Protein AF-A0A453EWS4-F1 (afdb_monomer_lite)

InterPro domains:
  IPR006887 Serine/threonine-protein phosphatase 4 regulatory subunit 3-like, central domain [PF04802] (82-564)
  IPR011989 Armadillo-like helical [G3DSA:1.25.10.10] (212-571)
  IPR016024 Armadillo-type fold [SSF48371] (99-528)
  IPR051137 Serine/threonine-protein phosphatase 4 regulatory subunit 3-like [PTHR23318] (13-600)

Secondary structure (DSSP, 8-state):
-EEETT-SHHHHHHHHHHHHHHHHTTTTS----PPPPP------------------------SPPPSSTTTHHHHHHHHHH--HHHHHHHHHHHHH-SSHHHHHHHHHHHHHHTT-HHHHHHHHHHHHHHHHT--HHHHHHHTSTTTHHHHHHHTT--TTSSS---HHHIIIII-EEE-SS----HHHHHHHHHHHHHHHIIIIISTTT--HHHHHHHHHHHHHHHHHHHHHHHS-HHHHHHHHHHHT-TT--HHHHHHHHHHHHHHHHHGGGS-HHHHHHHHHHHHHTTHHHHHHHHTT-S-HHHHHHHHHHHHHHHHH-HHHHHHHHHH--SS-HHHHHHHHHHS--STTHHHHHHHHHHHHH-SSS---HHHHHHHHHHHHHTHHHHHHHHHHTS--TT-----S---------------HHHHHHHHHHHHHHHHH-HHHHHHHHHHTTHHHHHHGGGGSS-HHHHHHHHHHHHHHHTT--HHHHHHHHHTTTTHHHHHHHHHHTT--SHHHHHHHHHHHHHHHTT-HHHHHHHHHHHHHHHGGGTTSHHHHHHHHHHHHHHHHHHHHHS-----------S-SHHHHHHHHHHHHHHHHHHHHHHHHHHHHHHHHHHHH-------

pLDDT: mean 76.46, std 22.41, range [23.0, 95.75]

Organism: Aegilops tauschii subsp. strangulata (NCBI:txid200361)

Foldseek 3Di:
DEDELQRLPVVQVVLVVVVVVVVVVVPPDDDDDDDDDDDDDDDDDDDDDDDDDDPPDPDPVPAQDPLDLVCLVVLLCQLPVDDLVSLVVSLVRCLVDPCNQVSLLVVLVVCVVVVPLVSLQSLLSSLLSNLQSLDPSSCVPCLAPVHVLSSVVSLQNHPVDPDRDPPSCCLPPVYHYDYLDDDPDPVLVRLSSSLVSLSCCCSNRCVPRDDPSSNVSSVVSSLVSLQVNLVVQLVPPVNLLVLLVQLPDPPHDPVSVLSSLVVVLSSLVSLVSHDLVVNLVSLVVVLVSPLVVSLLVQLPDPDLSSVVSSLSSLVSSLVNPVVSLLVQQLPDDDCGPLVSLLVQLQDPSDDVSVVSSLVSLCSLQAQPPDDDPSSVSSVVCCLVPPLVVLLVSQLVLFDDPPPPDDDPDDDDDDDPPPPPRGDPVSLLSSLVSLLSCCVRPVPSNLVSCVPPVSLQSQLSQLRDPPVVSVLSNLVSVLSNVVVVDPSSLVVCLVVVSCVSLLVSCLVCQPDPDSSVVSVLVSLLSCLVVVVPSVLQSCCVPCVVSCVSVCVDPSSVSSVVSNVVVVVVVVVVVVDDDDDDDDDDDDCPPVVVVVVVVCVVVVVVVVVVVVVVVVVVVVVVVVVVPPDDDDD

Sequence (631 aa):
MSYFVFLVSLCRDNICDIQRNLQFSNLGGLEVGPRPASEHLEASRVLHSHDESFRSVNGELRELPPVDLSNLPLILKTILEGGITDQMRVAELITQDRDFFPKLLDIFRMCEDLENLDDLHMIFKLVRGIILLNSPSIFDKIFSDEFILDIIGALEYDPEVAKVQKHRIFLKDHVVFKEAIPIKNISVVSRIHQTYRIGYLKDVILPRILDDATLASLNTIIHTNNAAVISLLKDDACFIQDLFSRMRSPNISMESKRELVLFLHEFCTLSKSLPLVQQLRLFRDLSGEGVFEIVSDVLQSQDRKIVSAGTDIVILFLNQDPNLLRSYIVQQEGNSLLGLLVKGMVTDFGEQMHCQFLEILRILMDSFTMSGAHRDVIIEIFYERHLDYLVDVIASSCPSRSATRTSPNSAVVGGNTEGHRIKPEILLNVCELLCFCVVHHPYRIKCNFLMNNAIEKILTMTRRSEKFLVVAAVRFMRTIISRNDEHLIRHVVKFNLLKPIIDAFVENGDRYNMLQSGVLELLEHIRKENLKPLVIYVTESFSDQLMKFEHFGSIQAFKLKYQQYLESADMKLSASVPDMRKKAEGRGLEKEEEDYFNERYSVFCFVIDCLFCLQYSFAECAINDGAIFCS

Structure (mmCIF, N/CA/C/O backbone):
data_AF-A0A453EWS4-F1
#
_entry.id   AF-A0A453EWS4-F1
#
loop_
_atom_site.group_PDB
_atom_site.id
_atom_site.type_symbol
_atom_site.label_atom_id
_atom_site.label_alt_id
_atom_site.label_comp_id
_atom_site.label_asym_id
_atom_site.label_entity_id
_atom_site.label_seq_id
_atom_site.pdbx_PDB_ins_code
_atom_site.Cartn_x
_atom_site.Cartn_y
_atom_site.Cartn_z
_atom_site.occupancy
_atom_site.B_iso_or_equiv
_atom_site.auth_seq_id
_atom_site.auth_comp_id
_atom_site.auth_asym_id
_atom_s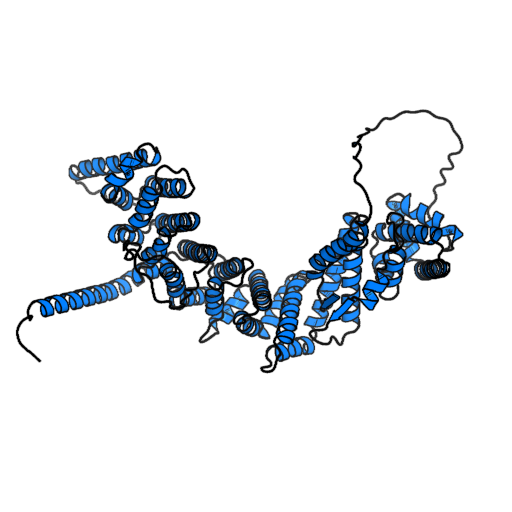ite.auth_atom_id
_atom_site.pdbx_PDB_model_num
ATOM 1 N N . MET A 1 1 ? 7.339 -14.279 -20.961 1.00 41.28 1 MET A N 1
ATOM 2 C CA . MET A 1 1 ? 7.095 -13.221 -19.958 1.00 41.28 1 MET A CA 1
ATOM 3 C C . MET A 1 1 ? 6.139 -12.217 -20.582 1.00 41.28 1 MET A C 1
ATOM 5 O O . MET A 1 1 ? 6.275 -11.961 -21.770 1.00 41.28 1 MET A O 1
ATOM 9 N N . SER A 1 2 ? 5.156 -11.686 -19.858 1.00 31.00 2 SER A N 1
ATOM 10 C CA . SER A 1 2 ? 4.233 -10.693 -20.424 1.00 31.00 2 SER A CA 1
ATOM 11 C C . SER A 1 2 ? 4.250 -9.426 -19.589 1.00 31.00 2 SER A C 1
ATOM 13 O O . SER A 1 2 ? 4.207 -9.517 -18.364 1.00 31.00 2 SER A O 1
ATOM 15 N N . TYR A 1 3 ? 4.284 -8.271 -20.248 1.00 44.81 3 TYR A N 1
ATOM 16 C CA . TYR A 1 3 ? 3.996 -6.983 -19.626 1.00 44.81 3 TYR A CA 1
ATOM 17 C C . TYR A 1 3 ? 2.699 -6.457 -20.236 1.00 44.81 3 TYR A C 1
ATOM 19 O O . TYR A 1 3 ? 2.501 -6.479 -21.451 1.00 44.81 3 TYR A O 1
ATOM 27 N N . PHE A 1 4 ? 1.784 -6.063 -19.362 1.00 45.50 4 PHE A N 1
ATOM 28 C CA . PHE A 1 4 ? 0.626 -5.269 -19.715 1.00 45.50 4 PHE A CA 1
ATOM 29 C C . PHE A 1 4 ? 1.089 -3.846 -19.977 1.00 45.50 4 PHE A C 1
ATOM 31 O O . PHE A 1 4 ? 2.167 -3.459 -19.526 1.00 45.50 4 PHE A O 1
ATOM 38 N N . VAL A 1 5 ? 0.248 -3.100 -20.688 1.00 48.31 5 VAL A N 1
ATOM 39 C CA . VAL A 1 5 ? 0.347 -1.675 -21.047 1.00 48.31 5 VAL A CA 1
ATOM 40 C C . VAL A 1 5 ? 1.117 -0.793 -20.048 1.00 48.31 5 VAL A C 1
ATOM 42 O O . VAL A 1 5 ? 1.742 0.172 -20.473 1.00 48.31 5 VAL A O 1
ATOM 45 N N . PHE A 1 6 ? 1.142 -1.117 -18.755 1.00 49.47 6 PHE A N 1
ATOM 46 C CA . PHE A 1 6 ? 1.814 -0.322 -17.741 1.00 49.47 6 PHE A CA 1
ATOM 47 C C . PHE A 1 6 ? 2.690 -1.078 -16.722 1.00 49.47 6 PHE A C 1
ATOM 49 O O . PHE A 1 6 ? 3.179 -0.431 -15.795 1.00 49.47 6 PHE A O 1
ATOM 56 N N . LEU A 1 7 ? 2.955 -2.382 -16.927 1.00 46.38 7 LEU A N 1
ATOM 57 C CA . LEU A 1 7 ? 3.588 -3.342 -15.993 1.00 46.38 7 LEU A CA 1
ATOM 58 C C . LEU A 1 7 ? 5.063 -3.064 -15.639 1.00 46.38 7 LEU A C 1
ATOM 60 O O . LEU A 1 7 ? 5.929 -3.926 -15.775 1.00 46.38 7 LEU A O 1
ATOM 64 N N . VAL A 1 8 ? 5.368 -1.874 -15.121 1.00 42.16 8 VAL A N 1
ATOM 65 C CA . VAL A 1 8 ? 6.683 -1.523 -14.562 1.00 42.16 8 VAL A CA 1
ATOM 66 C C . VAL A 1 8 ? 6.807 -2.039 -13.123 1.00 42.16 8 VAL A C 1
ATOM 68 O O . VAL A 1 8 ? 7.881 -2.480 -12.722 1.00 42.16 8 VAL A O 1
ATOM 71 N N . SER A 1 9 ? 5.715 -2.080 -12.348 1.00 34.75 9 SER A N 1
ATOM 72 C CA . SER A 1 9 ? 5.781 -2.455 -10.922 1.00 34.75 9 SER A CA 1
ATOM 73 C C . SER A 1 9 ? 5.988 -3.958 -10.697 1.00 34.75 9 SER A C 1
ATOM 75 O O . SER A 1 9 ? 6.800 -4.350 -9.863 1.00 34.75 9 SER A O 1
ATOM 77 N N . LEU A 1 10 ? 5.320 -4.814 -11.476 1.00 36.50 10 LEU A N 1
ATOM 78 C CA . LEU A 1 10 ? 5.503 -6.276 -11.415 1.00 36.50 10 LEU A CA 1
ATOM 79 C C . LEU A 1 10 ? 6.787 -6.721 -12.129 1.00 36.50 10 LEU A C 1
ATOM 81 O O . LEU A 1 10 ? 7.229 -7.858 -11.978 1.00 36.50 10 LEU A O 1
ATOM 85 N N . CYS A 1 11 ? 7.409 -5.811 -12.888 1.00 38.50 11 CYS A N 1
ATOM 86 C CA . CYS A 1 11 ? 8.727 -6.030 -13.447 1.00 38.50 11 CYS A CA 1
ATOM 87 C C . CYS A 1 11 ? 9.770 -6.146 -12.339 1.00 38.50 11 CYS A C 1
ATOM 89 O O . CYS A 1 11 ? 10.669 -6.942 -12.510 1.00 38.50 11 CYS A O 1
ATOM 91 N N . ARG A 1 12 ? 9.636 -5.486 -11.178 1.00 37.16 12 ARG A N 1
ATOM 92 C CA . ARG A 1 12 ? 10.611 -5.632 -10.082 1.00 37.16 12 ARG A CA 1
ATOM 93 C C . ARG A 1 12 ? 10.711 -7.074 -9.567 1.00 37.16 12 ARG A C 1
ATOM 95 O O . ARG A 1 12 ? 11.814 -7.601 -9.486 1.00 37.16 12 ARG A O 1
ATOM 102 N N . ASP A 1 13 ? 9.582 -7.735 -9.309 1.00 33.69 13 ASP A N 1
ATOM 103 C CA . ASP A 1 13 ? 9.563 -9.126 -8.823 1.00 33.69 13 ASP A CA 1
ATOM 104 C C . ASP A 1 13 ? 10.003 -10.116 -9.913 1.00 33.69 13 ASP A C 1
ATOM 106 O O . ASP A 1 13 ? 10.806 -11.016 -9.674 1.00 33.69 13 ASP A O 1
ATOM 110 N N . ASN A 1 14 ? 9.573 -9.873 -11.151 1.00 38.88 14 ASN A N 1
ATOM 111 C CA . ASN A 1 14 ? 9.979 -10.632 -12.332 1.00 38.88 14 ASN A CA 1
ATOM 112 C C . ASN A 1 14 ? 11.464 -10.432 -12.704 1.00 38.88 14 ASN A C 1
ATOM 114 O O . ASN A 1 14 ? 12.107 -11.357 -13.190 1.00 38.88 14 ASN A O 1
ATOM 118 N N . ILE A 1 15 ? 12.024 -9.246 -12.464 1.00 42.28 15 ILE A N 1
ATOM 119 C CA . ILE A 1 15 ? 13.439 -8.895 -12.646 1.00 42.28 15 ILE A CA 1
ATOM 120 C C . ILE A 1 15 ? 14.276 -9.511 -11.529 1.00 42.28 15 ILE A C 1
ATOM 122 O O . ILE A 1 15 ? 15.355 -10.022 -11.813 1.00 42.28 15 ILE A O 1
ATOM 126 N N . CYS A 1 16 ? 13.775 -9.563 -10.292 1.00 38.47 16 CYS A N 1
ATOM 127 C CA . CYS A 1 16 ? 14.398 -10.339 -9.222 1.00 38.47 16 CYS A CA 1
ATOM 128 C C . CYS A 1 16 ? 14.430 -11.843 -9.550 1.00 38.47 16 CYS A C 1
ATOM 130 O O . CYS A 1 16 ? 15.439 -12.500 -9.291 1.00 38.47 16 CYS A O 1
ATOM 132 N N . ASP A 1 17 ? 13.385 -12.389 -10.179 1.00 36.91 17 ASP A N 1
ATOM 133 C CA . ASP A 1 17 ? 13.378 -13.777 -10.656 1.00 36.91 17 ASP A CA 1
ATOM 134 C C . ASP A 1 17 ? 14.256 -13.993 -11.905 1.00 36.91 17 ASP A C 1
ATOM 136 O O . ASP A 1 17 ? 14.888 -15.043 -12.028 1.00 36.91 17 ASP A O 1
ATOM 140 N N . ILE A 1 18 ? 14.398 -13.005 -12.799 1.00 48.97 18 ILE A N 1
ATOM 141 C CA . ILE A 1 18 ? 15.405 -13.022 -13.878 1.00 48.97 18 ILE A CA 1
ATOM 142 C C . ILE A 1 18 ? 16.822 -12.977 -13.290 1.00 48.97 18 ILE A C 1
ATOM 144 O O . ILE A 1 18 ? 17.666 -13.764 -13.710 1.00 48.97 18 ILE A O 1
ATOM 148 N N . GLN A 1 19 ? 17.087 -12.123 -12.294 1.00 47.06 19 GLN A N 1
ATOM 149 C CA . GLN A 1 19 ? 18.363 -12.086 -11.573 1.00 47.06 19 GLN A CA 1
ATOM 150 C C . GLN A 1 19 ? 18.659 -13.440 -10.928 1.00 47.06 19 GLN A C 1
ATOM 152 O O . GLN A 1 19 ? 19.778 -13.927 -11.061 1.00 47.06 19 GLN A O 1
ATOM 157 N N . ARG A 1 20 ? 17.669 -14.095 -10.304 1.00 41.22 20 ARG A N 1
ATOM 158 C CA . ARG A 1 20 ? 17.832 -15.459 -9.776 1.00 41.22 20 ARG A CA 1
ATOM 159 C C . ARG A 1 20 ? 18.115 -16.471 -10.885 1.00 41.22 20 ARG A C 1
ATOM 161 O O . ARG A 1 20 ? 19.053 -17.243 -10.747 1.00 41.22 20 ARG A O 1
ATOM 168 N N . ASN A 1 21 ? 17.369 -16.468 -11.989 1.00 40.72 21 ASN A N 1
ATOM 169 C CA . ASN A 1 21 ? 17.540 -17.446 -13.073 1.00 40.72 21 ASN A CA 1
ATOM 170 C C . ASN A 1 21 ? 18.860 -17.267 -13.855 1.00 40.72 21 ASN A C 1
ATOM 172 O O . ASN A 1 21 ? 19.520 -18.253 -14.197 1.00 40.72 21 ASN A O 1
ATOM 176 N N . LEU A 1 22 ? 19.302 -16.025 -14.078 1.00 48.44 22 LEU A N 1
ATOM 177 C CA . LEU A 1 22 ? 20.622 -15.721 -14.645 1.00 48.44 22 LEU A CA 1
ATOM 178 C C . LEU A 1 22 ? 21.752 -16.081 -13.662 1.00 48.44 22 LEU A C 1
ATOM 180 O O . LEU A 1 22 ? 22.790 -16.581 -14.088 1.00 48.44 22 LEU A O 1
ATOM 184 N N . GLN A 1 23 ? 21.545 -15.922 -12.347 1.00 40.56 23 GLN A N 1
ATOM 185 C CA . GLN A 1 23 ? 22.496 -16.370 -11.318 1.00 40.56 23 GLN A CA 1
ATOM 186 C C . GLN A 1 23 ? 22.556 -17.901 -11.167 1.00 40.56 23 GLN A C 1
ATOM 188 O O . GLN A 1 23 ? 23.645 -18.445 -10.996 1.00 40.56 23 GLN A O 1
ATOM 193 N N . PHE A 1 24 ? 21.435 -18.623 -11.288 1.00 31.39 24 PHE A N 1
ATOM 194 C CA . PHE A 1 24 ? 21.408 -20.094 -11.233 1.00 31.39 24 PHE A CA 1
ATOM 195 C C . PHE A 1 24 ? 22.161 -20.744 -12.401 1.00 31.39 24 PHE A C 1
ATOM 197 O O . PHE A 1 24 ? 22.741 -21.815 -12.234 1.00 31.39 24 PHE A O 1
ATOM 204 N N . SER A 1 25 ? 22.249 -20.062 -13.545 1.00 32.31 25 SER A N 1
ATOM 205 C CA . SER A 1 25 ? 23.076 -20.492 -14.682 1.00 32.31 25 SER A CA 1
ATOM 206 C C . SER A 1 25 ? 24.590 -20.418 -14.397 1.00 32.31 25 SER A C 1
ATOM 208 O O . SER A 1 25 ? 25.376 -21.038 -15.113 1.00 32.31 25 SER A O 1
ATOM 210 N N . ASN A 1 26 ? 24.999 -19.695 -13.344 1.00 39.62 26 ASN A N 1
ATOM 211 C CA . ASN A 1 26 ? 26.395 -19.463 -12.952 1.00 39.62 26 ASN A CA 1
ATOM 212 C C . ASN A 1 26 ? 26.846 -20.260 -11.711 1.00 39.62 26 ASN A C 1
ATOM 214 O O . ASN A 1 26 ? 28.030 -20.256 -11.391 1.00 39.62 26 ASN A O 1
ATOM 218 N N . LEU A 1 27 ? 25.949 -20.978 -11.022 1.00 29.38 27 LEU A N 1
ATOM 219 C CA . LEU A 1 27 ? 26.288 -21.764 -9.821 1.00 29.38 27 LEU A CA 1
ATOM 220 C C . LEU A 1 27 ? 26.747 -23.206 -10.117 1.00 29.38 27 LEU A C 1
ATOM 222 O O . LEU A 1 27 ? 27.049 -23.957 -9.195 1.00 29.38 27 LEU A O 1
ATOM 226 N N . GLY A 1 28 ? 26.850 -23.593 -11.393 1.00 28.62 28 GLY A N 1
ATOM 227 C CA . GLY A 1 28 ? 27.318 -24.919 -11.815 1.00 28.62 28 GLY A CA 1
ATOM 228 C C . GLY A 1 28 ? 28.830 -25.157 -11.709 1.00 28.62 28 GLY A C 1
ATOM 229 O O . GLY A 1 28 ? 29.290 -26.231 -12.084 1.00 28.62 28 GLY A O 1
ATOM 230 N N . GLY A 1 29 ? 29.617 -24.197 -11.220 1.00 33.06 29 GLY A N 1
ATOM 231 C CA . GLY A 1 29 ? 31.052 -24.408 -11.060 1.00 33.06 29 GLY A CA 1
ATOM 232 C C . GLY A 1 29 ? 31.769 -23.236 -10.419 1.00 33.06 29 GLY A C 1
ATOM 233 O O . GLY A 1 29 ? 32.292 -22.391 -11.129 1.00 33.06 29 GLY A O 1
ATOM 234 N N . LEU A 1 30 ? 31.831 -23.204 -9.089 1.00 28.27 30 LEU A N 1
ATOM 235 C CA . LEU A 1 30 ? 32.948 -22.584 -8.376 1.00 28.27 30 LEU A CA 1
ATOM 236 C C . LEU A 1 30 ? 32.976 -23.101 -6.933 1.00 28.27 30 LEU A C 1
ATOM 238 O O . LEU A 1 30 ? 32.105 -22.793 -6.120 1.00 28.27 30 LEU A O 1
ATOM 242 N N . GLU A 1 31 ? 33.978 -23.933 -6.650 1.00 25.45 31 GLU A N 1
ATOM 243 C CA . GLU A 1 31 ? 34.368 -24.319 -5.298 1.00 25.45 31 GLU A CA 1
ATOM 244 C C . GLU A 1 31 ? 34.753 -23.078 -4.481 1.00 25.45 31 GLU A C 1
ATOM 246 O O . GLU A 1 31 ? 35.387 -22.139 -4.965 1.00 25.45 31 GLU A O 1
ATOM 251 N N . VAL A 1 32 ? 34.336 -23.086 -3.218 1.00 30.22 32 VAL A N 1
ATOM 252 C CA . VAL A 1 32 ? 34.521 -22.006 -2.249 1.00 30.22 32 VAL A CA 1
ATOM 253 C C . VAL A 1 32 ? 35.961 -22.016 -1.726 1.00 30.22 32 VAL A C 1
ATOM 255 O O . VAL A 1 32 ? 36.361 -22.949 -1.034 1.00 30.22 32 VAL A O 1
ATOM 258 N N . GLY A 1 33 ? 36.714 -20.946 -1.996 1.00 25.98 33 GLY A N 1
ATOM 259 C CA . GLY A 1 33 ? 37.983 -20.615 -1.332 1.00 25.98 33 GLY A CA 1
ATOM 260 C C . GLY A 1 33 ? 37.891 -19.272 -0.583 1.00 25.98 33 GLY A C 1
ATOM 261 O O . GLY A 1 33 ? 37.089 -18.422 -0.977 1.00 25.98 33 GLY A O 1
ATOM 262 N N . PRO A 1 34 ? 38.648 -19.050 0.513 1.00 27.12 34 PRO A N 1
ATOM 263 C CA . PRO A 1 34 ? 38.392 -17.952 1.442 1.00 27.12 34 PRO A CA 1
ATOM 264 C C . PRO A 1 34 ? 38.904 -16.595 0.933 1.00 27.12 34 PRO A C 1
ATOM 266 O O . PRO A 1 34 ? 39.988 -16.488 0.366 1.00 27.12 34 PRO A O 1
ATOM 269 N N . ARG A 1 35 ? 38.117 -15.548 1.212 1.00 27.67 35 ARG A N 1
ATOM 270 C CA . ARG A 1 35 ? 38.443 -14.122 1.020 1.00 27.67 35 ARG A CA 1
ATOM 271 C C . ARG A 1 35 ? 39.714 -13.709 1.783 1.00 27.67 35 ARG A C 1
ATOM 273 O O . ARG A 1 35 ? 39.823 -14.073 2.955 1.00 27.67 35 ARG A O 1
ATOM 280 N N . PRO A 1 36 ? 40.558 -12.817 1.233 1.00 24.50 36 PRO A N 1
ATOM 281 C CA . PRO A 1 36 ? 41.379 -11.923 2.032 1.00 24.50 36 PRO A CA 1
ATOM 282 C C . PRO A 1 36 ? 40.739 -10.533 2.176 1.00 24.50 36 PRO A C 1
ATOM 284 O O . PRO A 1 36 ? 39.837 -10.142 1.434 1.00 24.50 36 PRO A O 1
ATOM 287 N N . ALA A 1 37 ? 41.183 -9.848 3.224 1.00 24.05 37 ALA A N 1
ATOM 288 C CA . ALA A 1 37 ? 40.568 -8.694 3.855 1.00 24.05 37 ALA A CA 1
ATOM 289 C C . ALA A 1 37 ? 40.827 -7.357 3.140 1.00 24.05 37 ALA A C 1
ATOM 291 O O . ALA A 1 37 ? 41.796 -7.183 2.411 1.00 24.05 37 ALA A O 1
ATOM 292 N N . SER A 1 38 ? 39.928 -6.415 3.425 1.00 25.95 38 SER A N 1
ATOM 293 C CA . SER A 1 38 ? 39.978 -4.995 3.085 1.00 25.95 38 SER A CA 1
ATOM 294 C C . SER A 1 38 ? 41.198 -4.311 3.709 1.00 25.95 38 SER A C 1
ATOM 296 O O . SER A 1 38 ? 41.290 -4.251 4.935 1.00 25.95 38 SER A O 1
ATOM 298 N N . GLU A 1 39 ? 42.070 -3.721 2.892 1.00 23.00 39 GLU A N 1
ATOM 299 C CA . GLU A 1 39 ? 43.042 -2.719 3.342 1.00 23.00 39 GLU A CA 1
ATOM 300 C C . GLU A 1 39 ? 42.588 -1.324 2.904 1.00 23.00 39 GLU A C 1
ATOM 302 O O . GLU A 1 39 ? 42.508 -0.994 1.722 1.00 23.00 39 GLU A O 1
ATOM 307 N N . HIS A 1 40 ? 42.264 -0.513 3.910 1.00 26.08 40 HIS A N 1
ATOM 308 C CA . HIS A 1 40 ? 42.252 0.939 3.832 1.00 26.08 40 HIS A CA 1
ATOM 309 C C . HIS A 1 40 ? 43.669 1.434 3.525 1.00 26.08 40 HIS A C 1
ATOM 311 O O . HIS A 1 40 ? 44.607 1.005 4.194 1.00 26.08 40 HIS A O 1
ATOM 317 N N . LEU A 1 41 ? 43.827 2.385 2.603 1.00 25.48 41 LEU A N 1
ATOM 318 C CA . LEU A 1 41 ? 45.060 3.165 2.519 1.00 25.48 41 LEU A CA 1
ATOM 319 C C . LEU A 1 41 ? 44.765 4.646 2.293 1.00 25.48 41 LEU A C 1
ATOM 321 O O . LEU A 1 41 ? 44.147 5.067 1.317 1.00 25.48 41 LEU A O 1
ATOM 325 N N . GLU A 1 42 ? 45.183 5.389 3.310 1.00 23.58 42 GLU A N 1
ATOM 326 C CA . GLU A 1 42 ? 45.092 6.821 3.511 1.00 23.58 42 GLU A CA 1
ATOM 327 C C . GLU A 1 42 ? 45.965 7.609 2.531 1.00 23.58 42 GLU A C 1
ATOM 329 O O . GLU A 1 42 ? 46.965 7.136 1.988 1.00 23.58 42 GLU A O 1
ATOM 334 N N . ALA A 1 43 ? 45.589 8.875 2.369 1.00 29.20 43 ALA A N 1
ATOM 335 C CA . ALA A 1 43 ? 46.359 9.896 1.690 1.00 29.20 43 ALA A CA 1
ATOM 336 C C . ALA A 1 43 ? 47.799 9.984 2.220 1.00 29.20 43 ALA A C 1
ATOM 338 O O . ALA A 1 43 ? 48.033 10.120 3.420 1.00 29.20 43 ALA A O 1
ATOM 339 N N . SER A 1 44 ? 48.774 10.023 1.314 1.00 25.05 44 SER A N 1
ATOM 340 C CA . SER A 1 44 ? 50.123 10.494 1.625 1.00 25.05 44 SER A CA 1
ATOM 341 C C . SER A 1 44 ? 50.712 11.259 0.445 1.00 25.05 44 SER A C 1
ATOM 343 O O . SER A 1 44 ? 50.973 10.718 -0.625 1.00 25.05 44 SER A O 1
ATOM 345 N N . ARG A 1 45 ? 50.910 12.562 0.678 1.00 28.33 45 ARG A N 1
ATOM 346 C CA . ARG A 1 45 ? 51.753 13.461 -0.114 1.00 28.33 45 ARG A CA 1
ATOM 347 C C . ARG A 1 45 ? 53.195 12.954 -0.079 1.00 28.33 45 ARG A C 1
ATOM 349 O O . ARG A 1 45 ? 53.782 12.925 0.998 1.00 28.33 45 ARG A O 1
ATOM 356 N N . VAL A 1 46 ? 53.795 12.702 -1.239 1.00 26.80 46 VAL A N 1
ATOM 357 C CA . VAL A 1 46 ? 55.255 12.734 -1.404 1.00 26.80 46 VAL A CA 1
ATOM 358 C C . VAL A 1 46 ? 55.580 13.486 -2.692 1.00 26.80 46 VAL A C 1
ATOM 360 O O . VAL A 1 46 ? 55.216 13.078 -3.789 1.00 26.80 46 VAL A O 1
ATOM 363 N N . LEU A 1 47 ? 56.248 14.626 -2.517 1.00 28.00 47 LEU A N 1
ATOM 364 C CA . LEU A 1 47 ? 56.965 15.354 -3.555 1.00 28.00 47 LEU A CA 1
ATOM 365 C C . LEU A 1 47 ? 58.187 14.527 -3.964 1.00 28.00 47 LEU A C 1
ATOM 367 O O . LEU A 1 47 ? 59.059 14.314 -3.130 1.00 28.00 47 LEU A O 1
ATOM 371 N N . HIS A 1 48 ? 58.292 14.148 -5.236 1.00 27.30 48 HIS A N 1
ATOM 372 C CA . HIS A 1 48 ? 59.579 14.131 -5.926 1.00 27.30 48 HIS A CA 1
ATOM 373 C C . HIS A 1 48 ? 59.391 14.377 -7.423 1.00 27.30 48 HIS A C 1
ATOM 375 O O . HIS A 1 48 ? 58.691 13.660 -8.131 1.00 27.30 48 HIS A O 1
ATOM 381 N N . SER A 1 49 ? 60.027 15.456 -7.861 1.00 25.50 49 SER A N 1
ATOM 382 C CA . SER A 1 49 ? 60.255 15.879 -9.232 1.00 25.50 49 SER A CA 1
ATOM 383 C C . SER A 1 49 ? 61.147 14.890 -9.980 1.00 25.50 49 SER A C 1
ATOM 385 O O . SER A 1 49 ? 62.237 14.604 -9.493 1.00 25.50 49 SER A O 1
ATOM 387 N N . HIS A 1 50 ? 60.759 14.493 -11.189 1.00 25.30 50 HIS A N 1
ATOM 388 C CA . HIS A 1 50 ? 61.651 14.564 -12.345 1.00 25.30 50 HIS A CA 1
ATOM 389 C C . HIS A 1 50 ? 60.825 14.701 -13.631 1.00 25.30 50 HIS A C 1
ATOM 391 O O . HIS A 1 50 ? 60.031 13.848 -14.008 1.00 25.30 50 HIS A O 1
ATOM 397 N N . ASP A 1 51 ? 61.007 15.885 -14.193 1.00 30.25 51 ASP A N 1
ATOM 398 C CA . ASP A 1 51 ? 60.680 16.425 -15.502 1.00 30.25 51 ASP A CA 1
ATOM 399 C C . ASP A 1 51 ? 60.843 15.426 -16.665 1.00 30.25 51 ASP A C 1
ATOM 401 O O . ASP A 1 51 ? 61.958 14.985 -16.908 1.00 30.25 51 ASP A O 1
ATOM 405 N N . GLU A 1 52 ? 59.756 15.125 -17.390 1.00 26.72 52 GLU A N 1
ATOM 406 C CA . GLU A 1 52 ? 59.758 15.015 -18.859 1.00 26.72 52 GLU A CA 1
ATOM 407 C C . GLU A 1 52 ? 58.368 15.384 -19.430 1.00 26.72 52 GLU A C 1
ATOM 409 O O . GLU A 1 52 ? 57.433 14.589 -19.500 1.00 26.72 52 GLU A O 1
ATOM 414 N N . SER A 1 53 ? 58.269 16.627 -19.911 1.00 29.42 53 SER A N 1
ATOM 415 C CA . SER A 1 53 ? 57.321 17.116 -20.929 1.00 29.42 53 SER A CA 1
ATOM 416 C C . SER A 1 53 ? 55.835 17.265 -20.554 1.00 29.42 53 SER A C 1
ATOM 418 O O . SER A 1 53 ? 54.922 16.740 -21.189 1.00 29.42 53 SER A O 1
ATOM 420 N N . PHE A 1 54 ? 55.582 18.181 -19.619 1.00 27.62 54 PHE A N 1
ATOM 421 C CA . PHE A 1 54 ? 54.363 18.990 -19.629 1.00 27.62 54 PHE A CA 1
ATOM 422 C C . PHE A 1 54 ? 54.209 19.709 -20.986 1.00 27.62 54 PHE A C 1
ATOM 424 O O . PHE A 1 54 ? 54.839 20.736 -21.242 1.00 27.62 54 PHE A O 1
ATOM 431 N N . ARG A 1 55 ? 53.302 19.227 -21.840 1.00 28.48 55 ARG A N 1
ATOM 432 C CA . ARG A 1 55 ? 52.527 20.106 -22.723 1.00 28.48 55 ARG A CA 1
ATOM 433 C C . ARG A 1 55 ? 51.140 20.275 -22.123 1.00 28.48 55 ARG A C 1
ATOM 435 O O . ARG A 1 55 ? 50.192 19.593 -22.491 1.00 28.48 55 ARG A O 1
ATOM 442 N N . SER A 1 56 ? 51.053 21.232 -21.202 1.00 31.02 56 SER A N 1
ATOM 443 C CA . SER A 1 56 ? 49.821 21.979 -20.972 1.00 31.02 56 SER A CA 1
ATOM 444 C C . SER A 1 56 ? 49.478 22.690 -22.280 1.00 31.02 56 SER A C 1
ATOM 446 O O . SER A 1 56 ? 50.049 23.728 -22.614 1.00 31.02 56 SER A O 1
ATOM 448 N N . VAL A 1 57 ? 48.619 22.069 -23.082 1.00 28.52 57 VAL A N 1
ATOM 449 C CA . VAL A 1 57 ? 47.870 22.780 -24.108 1.00 28.52 57 VAL A CA 1
ATOM 450 C C . VAL A 1 57 ? 46.508 23.010 -23.490 1.00 28.52 57 VAL A C 1
ATOM 452 O O . VAL A 1 57 ? 45.789 22.058 -23.205 1.00 28.52 57 VAL A O 1
ATOM 455 N N . ASN A 1 58 ? 46.177 24.279 -23.277 1.00 38.84 58 ASN A N 1
ATOM 456 C CA . ASN A 1 58 ? 44.804 24.753 -23.201 1.00 38.84 58 ASN A CA 1
ATOM 457 C C . ASN A 1 58 ? 44.039 24.209 -24.420 1.00 38.84 58 ASN A C 1
ATOM 459 O O . ASN A 1 58 ? 44.034 24.825 -25.485 1.00 38.84 58 ASN A O 1
ATOM 463 N N . GLY A 1 59 ? 43.474 23.013 -24.296 1.00 38.84 59 GLY A N 1
ATOM 464 C CA . GLY A 1 59 ? 42.679 22.371 -25.323 1.00 38.84 59 GLY A CA 1
ATOM 465 C C . GLY A 1 59 ? 41.226 22.681 -25.048 1.00 38.84 59 GLY A C 1
ATOM 466 O O . GLY A 1 59 ? 40.544 21.905 -24.393 1.00 38.84 59 GLY A O 1
ATOM 467 N N . GLU A 1 60 ? 40.735 23.811 -25.552 1.00 48.22 60 GLU A N 1
ATOM 468 C CA . GLU A 1 60 ? 39.317 23.884 -25.888 1.00 48.22 60 GLU A CA 1
ATOM 469 C C . GLU A 1 60 ? 39.006 22.639 -26.728 1.00 48.22 60 GLU A C 1
ATOM 471 O O . GLU A 1 60 ? 39.523 22.519 -27.838 1.00 48.22 60 GLU A O 1
ATOM 476 N N . LEU A 1 61 ? 38.224 21.695 -26.201 1.00 57.00 61 LEU A N 1
ATOM 477 C CA . LEU A 1 61 ? 37.772 20.510 -26.930 1.00 57.00 61 LEU A CA 1
ATOM 478 C C . LEU A 1 61 ? 36.887 20.985 -28.098 1.00 57.00 61 LEU A C 1
ATOM 480 O O . LEU A 1 61 ? 35.678 21.145 -27.955 1.00 57.00 61 LEU A O 1
ATOM 484 N N . ARG A 1 62 ? 37.488 21.421 -29.208 1.00 57.97 62 ARG A N 1
ATOM 485 C CA . ARG A 1 62 ? 36.760 22.089 -30.298 1.00 57.97 62 ARG A CA 1
ATOM 486 C C . ARG A 1 62 ? 35.945 21.103 -31.118 1.00 57.97 62 ARG A C 1
ATOM 488 O O . ARG A 1 62 ? 34.845 21.462 -31.511 1.00 57.97 62 ARG A O 1
ATOM 495 N N . GLU A 1 63 ? 36.452 19.890 -31.316 1.00 66.19 63 GLU A N 1
ATOM 496 C CA . GLU A 1 63 ? 35.810 18.843 -32.113 1.00 66.19 63 GLU A CA 1
ATOM 497 C C . GLU A 1 63 ? 36.134 17.459 -31.532 1.00 66.19 63 GLU A C 1
ATOM 499 O O . GLU A 1 63 ? 37.203 17.258 -30.946 1.00 66.19 63 GLU A O 1
ATOM 504 N N . LEU A 1 64 ? 35.203 16.512 -31.679 1.00 74.88 64 LEU A N 1
ATOM 505 C CA . LEU A 1 64 ? 35.435 15.103 -31.356 1.00 74.88 64 LEU A CA 1
ATOM 506 C C . LEU A 1 64 ? 36.180 14.413 -32.512 1.00 74.88 64 LEU A C 1
ATOM 508 O O . LEU A 1 64 ? 35.932 14.750 -33.672 1.00 74.88 64 LEU A O 1
ATOM 512 N N . PRO A 1 65 ? 37.059 13.433 -32.229 1.00 79.19 65 PRO A N 1
ATOM 513 C CA . PRO A 1 65 ? 37.633 12.580 -33.266 1.00 79.19 65 PRO A CA 1
ATOM 514 C C . PRO A 1 65 ? 36.534 11.913 -34.110 1.00 79.19 65 PRO A C 1
ATOM 516 O O . PRO A 1 65 ? 35.471 11.598 -33.565 1.00 79.19 65 PRO A O 1
ATOM 519 N N . PRO A 1 66 ? 36.772 11.650 -35.409 1.00 80.81 66 PRO A N 1
ATOM 520 C CA . PRO A 1 66 ? 35.787 10.969 -36.237 1.00 80.81 66 PRO A CA 1
ATOM 521 C C . PRO A 1 66 ? 35.520 9.562 -35.694 1.00 80.81 66 PRO A C 1
ATOM 523 O O . PRO A 1 66 ? 36.439 8.876 -35.233 1.00 80.81 66 PRO A O 1
ATOM 526 N N . VAL A 1 67 ? 34.247 9.159 -35.730 1.00 85.31 67 VAL A N 1
ATOM 527 C CA . VAL A 1 67 ? 33.762 7.870 -35.220 1.00 85.31 67 VAL A CA 1
ATOM 528 C C . VAL A 1 67 ? 34.190 6.750 -36.169 1.00 85.31 67 VAL A C 1
ATOM 530 O O . VAL A 1 67 ? 33.420 6.320 -37.019 1.00 85.31 67 VAL A O 1
ATOM 533 N N . ASP A 1 68 ? 35.433 6.305 -36.002 1.00 86.00 68 ASP A N 1
ATOM 534 C CA . ASP A 1 68 ? 36.058 5.184 -36.705 1.00 86.00 68 ASP A CA 1
ATOM 535 C C . ASP A 1 68 ? 36.693 4.230 -35.682 1.00 86.00 68 ASP A C 1
ATOM 537 O O . ASP A 1 68 ? 37.090 4.659 -34.593 1.00 86.00 68 ASP A O 1
ATOM 541 N N . LEU A 1 69 ? 36.852 2.949 -36.038 1.00 79.62 69 LEU A N 1
ATOM 542 C CA . LEU A 1 69 ? 37.350 1.897 -35.137 1.00 79.62 69 LEU A CA 1
ATOM 543 C C . LEU A 1 69 ? 38.677 2.272 -34.444 1.00 79.62 69 LEU A C 1
ATOM 545 O O . LEU A 1 69 ? 38.838 2.070 -33.243 1.00 79.62 69 LEU A O 1
ATOM 549 N N . SER A 1 70 ? 39.600 2.908 -35.173 1.00 82.44 70 SER A N 1
ATOM 550 C CA . SER A 1 70 ? 40.900 3.350 -34.645 1.00 82.44 70 SER A CA 1
ATOM 551 C C . SER A 1 70 ? 40.806 4.477 -33.612 1.00 82.44 70 SER A C 1
ATOM 553 O O . SER A 1 70 ? 41.721 4.652 -32.809 1.00 82.44 70 SER A O 1
ATOM 555 N N . ASN A 1 71 ? 39.720 5.251 -33.632 1.00 86.56 71 ASN A N 1
ATOM 556 C CA . ASN A 1 71 ? 39.538 6.435 -32.795 1.00 86.56 71 ASN A CA 1
ATOM 557 C C . ASN A 1 71 ? 38.639 6.173 -31.579 1.00 86.56 71 ASN A C 1
ATOM 559 O O . ASN A 1 71 ? 38.631 6.993 -30.661 1.00 86.56 71 ASN A O 1
ATOM 563 N N . LEU A 1 72 ? 37.928 5.039 -31.518 1.00 85.88 72 LEU A N 1
ATOM 564 C CA . LEU A 1 72 ? 37.070 4.688 -30.376 1.00 85.88 72 LEU A CA 1
ATOM 565 C C . LEU A 1 72 ? 37.800 4.727 -29.019 1.00 85.88 72 LEU A C 1
ATOM 567 O O . LEU A 1 72 ? 37.232 5.288 -28.078 1.00 85.88 72 LEU A O 1
ATOM 571 N N . PRO A 1 73 ? 39.053 4.237 -28.881 1.00 86.25 73 PRO A N 1
ATOM 572 C CA . PRO A 1 73 ? 39.777 4.331 -27.612 1.00 86.25 73 PRO A CA 1
ATOM 573 C C . PRO A 1 73 ? 40.070 5.778 -27.201 1.00 86.25 73 PRO A C 1
ATOM 575 O O . PRO A 1 73 ? 40.054 6.102 -26.014 1.00 86.25 73 PRO A O 1
ATOM 578 N N . LEU A 1 74 ? 40.314 6.662 -28.177 1.00 84.12 74 LEU A N 1
ATOM 579 C CA . LEU A 1 74 ? 40.549 8.083 -27.926 1.00 84.12 74 LEU A CA 1
ATOM 580 C C . LEU A 1 74 ? 39.260 8.770 -27.465 1.00 84.12 74 LEU A C 1
ATOM 582 O O . LEU A 1 74 ? 39.294 9.498 -26.478 1.00 84.12 74 LEU A O 1
ATOM 586 N N . ILE A 1 75 ? 38.131 8.480 -28.120 1.00 85.00 75 ILE A N 1
ATOM 587 C CA . ILE A 1 75 ? 36.808 8.989 -27.730 1.00 85.00 75 ILE A CA 1
ATOM 588 C C . ILE A 1 75 ? 36.451 8.513 -26.313 1.00 85.00 75 ILE A C 1
ATOM 590 O O . ILE A 1 75 ? 36.038 9.318 -25.479 1.00 85.00 75 ILE A O 1
ATOM 594 N N . LEU A 1 76 ? 36.671 7.228 -26.006 1.00 85.12 76 LEU A N 1
ATOM 595 C CA . LEU A 1 76 ? 36.449 6.679 -24.667 1.00 85.12 76 LEU A CA 1
ATOM 596 C C . LEU A 1 76 ? 37.304 7.396 -23.616 1.00 85.12 76 LEU A C 1
ATOM 598 O O . LEU A 1 76 ? 36.793 7.778 -22.564 1.00 85.12 76 LEU A O 1
ATOM 602 N N . LYS A 1 77 ? 38.591 7.609 -23.907 1.00 84.69 77 LYS A N 1
ATOM 603 C CA . LYS A 1 77 ? 39.508 8.326 -23.017 1.00 84.69 77 LYS A CA 1
ATOM 604 C C . LYS A 1 77 ? 39.012 9.745 -22.731 1.00 84.69 77 LYS A C 1
ATOM 606 O O . LYS A 1 77 ? 38.996 10.165 -21.580 1.00 84.69 77 LYS A O 1
ATOM 611 N N . THR A 1 78 ? 38.551 10.457 -23.760 1.00 83.31 78 THR A N 1
ATOM 612 C CA . THR A 1 78 ? 37.973 11.801 -23.622 1.00 83.31 78 THR A CA 1
ATOM 613 C C . THR A 1 78 ? 36.732 11.815 -22.723 1.00 83.31 78 THR A C 1
ATOM 615 O O . THR A 1 78 ? 36.574 12.733 -21.924 1.00 83.31 78 THR A O 1
ATOM 618 N N . ILE A 1 79 ? 35.870 10.798 -22.822 1.00 83.75 79 ILE A N 1
ATOM 619 C CA . ILE A 1 79 ? 34.650 10.683 -22.007 1.00 83.75 79 ILE A CA 1
ATOM 620 C C . ILE A 1 79 ? 34.974 10.367 -20.539 1.00 83.75 79 ILE A C 1
ATOM 622 O O . ILE A 1 79 ? 34.358 10.940 -19.642 1.00 83.75 79 ILE A O 1
ATOM 626 N N . LEU A 1 80 ? 35.930 9.467 -20.283 1.00 80.94 80 LEU A N 1
ATOM 627 C CA . LEU A 1 80 ? 36.222 8.972 -18.932 1.00 80.94 80 LEU A CA 1
ATOM 628 C C . LEU A 1 80 ? 37.182 9.859 -18.126 1.00 80.94 80 LEU A C 1
ATOM 630 O O . LEU A 1 80 ? 37.032 9.950 -16.911 1.00 80.94 80 LEU A O 1
ATOM 634 N N . GLU A 1 81 ? 38.173 10.483 -18.766 1.00 76.25 81 GLU A N 1
ATOM 635 C CA . GLU A 1 81 ? 39.236 11.238 -18.075 1.00 76.25 81 GLU A CA 1
ATOM 636 C C . GLU A 1 81 ? 38.976 12.756 -18.011 1.00 76.25 81 GLU A C 1
ATOM 638 O O . GLU A 1 81 ? 39.743 13.485 -17.380 1.00 76.25 81 GLU A O 1
ATOM 643 N N . GLY A 1 82 ? 37.911 13.248 -18.653 1.00 68.62 82 GLY A N 1
ATOM 644 C CA . GLY A 1 82 ? 37.540 14.665 -18.640 1.00 68.62 82 GLY A CA 1
ATOM 645 C C . GLY A 1 82 ? 36.989 15.132 -17.288 1.00 68.62 82 GLY A C 1
ATOM 646 O O . GLY A 1 82 ? 36.268 14.399 -16.611 1.00 68.62 82 GLY A O 1
ATOM 647 N N . GLY A 1 83 ? 37.286 16.378 -16.897 1.00 70.44 83 GLY A N 1
ATOM 648 C CA . GLY A 1 83 ? 36.612 17.014 -15.758 1.00 70.44 83 GLY A CA 1
ATOM 649 C C . GLY A 1 83 ? 35.126 17.270 -16.049 1.00 70.44 83 GLY A C 1
ATOM 650 O O . GLY A 1 83 ? 34.682 17.154 -17.187 1.00 70.44 83 GLY A O 1
ATOM 651 N N . ILE A 1 84 ? 34.343 17.686 -15.045 1.00 68.69 84 ILE A N 1
ATOM 652 C CA . ILE A 1 84 ? 32.886 17.929 -15.190 1.00 68.69 84 ILE A CA 1
ATOM 653 C C . ILE A 1 84 ? 32.577 18.870 -16.373 1.00 68.69 84 ILE A C 1
ATOM 655 O O . ILE A 1 84 ? 31.674 18.612 -17.167 1.00 68.69 84 ILE A O 1
ATOM 659 N N . THR A 1 85 ? 33.361 19.941 -16.536 1.00 69.00 85 THR A N 1
ATOM 660 C CA . THR A 1 85 ? 33.216 20.904 -17.642 1.00 69.00 85 THR A CA 1
ATOM 661 C C . THR A 1 85 ? 33.512 20.280 -19.009 1.00 69.00 85 THR A C 1
ATOM 663 O O . THR A 1 85 ? 32.858 20.613 -19.998 1.00 69.00 85 THR A O 1
ATOM 666 N N . ASP A 1 86 ? 34.467 19.353 -19.070 1.00 74.50 86 ASP A N 1
ATOM 667 C CA . ASP A 1 86 ? 34.826 18.651 -20.302 1.00 74.50 86 ASP A CA 1
ATOM 668 C C . ASP A 1 86 ? 33.763 17.610 -20.662 1.00 74.50 86 ASP A C 1
ATOM 670 O O . ASP A 1 86 ? 33.388 17.508 -21.825 1.00 74.50 86 ASP A O 1
ATOM 674 N N . GLN A 1 87 ? 33.198 16.908 -19.675 1.00 78.25 87 GLN A N 1
ATOM 675 C CA . GLN A 1 87 ? 32.098 15.958 -19.876 1.00 78.25 87 GLN A CA 1
ATOM 676 C C . GLN A 1 87 ? 30.841 16.636 -20.440 1.00 78.25 87 GLN A C 1
ATOM 678 O O . GLN A 1 87 ? 30.238 16.123 -21.384 1.00 78.25 87 GLN A O 1
ATOM 683 N N . MET A 1 88 ? 30.483 17.822 -19.929 1.00 79.25 88 MET A N 1
ATOM 684 C CA . MET A 1 88 ? 29.381 18.623 -20.481 1.00 79.25 88 MET A CA 1
ATOM 685 C C . MET A 1 88 ? 29.639 19.001 -21.944 1.00 79.25 88 MET A C 1
ATOM 687 O O . MET A 1 88 ? 28.775 18.827 -22.801 1.00 79.25 88 MET A O 1
ATOM 691 N N . ARG A 1 89 ? 30.856 19.462 -22.248 1.00 81.94 89 ARG A N 1
ATOM 692 C CA . ARG A 1 89 ? 31.250 19.844 -23.607 1.00 81.94 89 ARG A CA 1
ATOM 693 C C . ARG A 1 89 ? 31.269 18.649 -24.562 1.00 81.94 89 ARG A C 1
ATOM 695 O O . ARG A 1 89 ? 30.823 18.763 -25.698 1.00 81.94 89 ARG A O 1
ATOM 702 N N . VAL A 1 90 ? 31.735 17.488 -24.108 1.00 84.44 90 VAL A N 1
ATOM 703 C CA . VAL A 1 90 ? 31.705 16.237 -24.881 1.00 84.44 90 VAL A CA 1
ATOM 704 C C . VAL A 1 90 ? 30.266 15.822 -25.186 1.00 84.44 90 VAL A C 1
ATOM 706 O O . VAL A 1 90 ? 29.962 15.493 -26.332 1.00 84.44 90 VAL A O 1
ATOM 709 N N . ALA A 1 91 ? 29.361 15.895 -24.207 1.00 84.69 91 ALA A N 1
ATOM 710 C CA . ALA A 1 91 ? 27.943 15.605 -24.412 1.00 84.69 91 ALA A CA 1
ATOM 711 C C . ALA A 1 91 ? 27.296 16.533 -25.459 1.00 84.69 91 ALA A C 1
ATOM 713 O O . ALA A 1 91 ? 26.503 16.075 -26.290 1.00 84.69 91 ALA A O 1
ATOM 714 N N . GLU A 1 92 ? 27.654 17.821 -25.461 1.00 84.62 92 GLU A N 1
ATOM 715 C CA . GLU A 1 92 ? 27.214 18.780 -26.481 1.00 84.62 92 GLU A CA 1
ATOM 716 C C . GLU A 1 92 ? 27.734 18.409 -27.874 1.00 84.62 92 GLU A C 1
ATOM 718 O O . GLU A 1 92 ? 26.947 18.372 -28.820 1.00 84.62 92 GLU A O 1
ATOM 723 N N . LEU A 1 93 ? 29.019 18.067 -28.005 1.00 86.31 93 LEU A N 1
ATOM 724 C CA . LEU A 1 93 ? 29.622 17.676 -29.285 1.00 86.31 93 LEU A CA 1
ATOM 725 C C . LEU A 1 93 ? 29.002 16.383 -29.848 1.00 86.31 93 LEU A C 1
ATOM 727 O O . LEU A 1 93 ? 28.658 16.342 -31.029 1.00 86.31 93 LEU A O 1
ATOM 731 N N . ILE A 1 94 ? 28.761 15.368 -29.005 1.00 87.50 94 ILE A N 1
ATOM 732 C CA . ILE A 1 94 ? 28.029 14.139 -29.385 1.00 87.50 94 ILE A CA 1
ATOM 733 C C . ILE A 1 94 ? 26.605 14.479 -29.851 1.00 87.50 94 ILE A C 1
ATOM 735 O O . ILE A 1 94 ? 26.049 13.856 -30.756 1.00 87.50 94 ILE A O 1
ATOM 739 N N . THR A 1 95 ? 25.972 15.471 -29.222 1.00 85.31 95 THR A N 1
ATOM 740 C CA . THR A 1 95 ? 24.609 15.874 -29.579 1.00 85.31 95 THR A CA 1
ATOM 741 C C . THR A 1 95 ? 24.572 16.654 -30.900 1.00 85.31 95 THR A C 1
ATOM 743 O O . THR A 1 95 ? 23.616 16.491 -31.666 1.00 85.31 95 THR A O 1
ATOM 746 N N . GLN A 1 96 ? 25.587 17.471 -31.189 1.00 86.19 96 GLN A N 1
ATOM 747 C CA . GLN A 1 96 ? 25.687 18.257 -32.424 1.00 86.19 96 GLN A CA 1
ATOM 748 C C . GLN A 1 96 ? 25.942 17.385 -33.657 1.00 86.19 96 GLN A C 1
ATOM 750 O O . GLN A 1 96 ? 25.364 17.652 -34.714 1.00 86.19 96 GLN A O 1
ATOM 755 N N . ASP A 1 97 ? 26.737 16.323 -33.521 1.00 87.00 97 ASP A N 1
ATOM 756 C CA . ASP A 1 97 ? 26.928 15.346 -34.588 1.00 87.00 97 ASP A CA 1
ATOM 757 C C . ASP A 1 97 ? 25.688 14.438 -34.716 1.00 87.00 97 ASP A C 1
ATOM 759 O O . ASP A 1 97 ? 25.296 13.703 -33.802 1.00 87.00 97 ASP A O 1
ATOM 763 N N . ARG A 1 98 ? 25.010 14.524 -35.866 1.00 83.50 98 ARG A N 1
ATOM 764 C CA . ARG A 1 98 ? 23.825 13.704 -36.157 1.00 83.50 98 ARG A CA 1
ATOM 765 C C . ARG A 1 98 ? 24.189 12.270 -36.528 1.00 83.50 98 ARG A C 1
ATOM 767 O O . ARG A 1 98 ? 23.397 11.377 -36.242 1.00 83.50 98 ARG A O 1
ATOM 774 N N . ASP A 1 99 ? 25.373 12.060 -37.094 1.00 88.44 99 ASP A N 1
ATOM 775 C CA . ASP A 1 99 ? 25.811 10.760 -37.601 1.00 88.44 99 ASP A CA 1
ATOM 776 C C . ASP A 1 99 ? 26.619 9.972 -36.564 1.00 88.44 99 ASP A C 1
ATOM 778 O O . ASP A 1 99 ? 26.956 8.816 -36.812 1.00 88.44 99 ASP A O 1
ATOM 782 N N . PHE A 1 100 ? 26.906 10.561 -35.397 1.00 91.81 100 PHE A N 1
ATOM 783 C CA . PHE A 1 100 ? 27.685 9.923 -34.335 1.00 91.81 100 PHE A CA 1
ATOM 784 C C . PHE A 1 100 ? 27.127 8.548 -33.940 1.00 91.81 100 PHE A C 1
ATOM 786 O O . PHE A 1 100 ? 27.841 7.548 -34.001 1.00 91.81 100 PHE A O 1
ATOM 793 N N . PHE A 1 101 ? 25.846 8.486 -33.554 1.00 92.62 101 PHE A N 1
ATOM 794 C CA . PHE A 1 101 ? 25.210 7.232 -33.135 1.00 92.62 101 PHE A CA 1
ATOM 795 C C . PHE A 1 101 ? 25.015 6.251 -34.299 1.00 92.62 101 PHE A C 1
ATOM 797 O O . PHE A 1 101 ? 25.407 5.100 -34.126 1.00 92.62 101 PHE A O 1
ATOM 804 N N . PRO A 1 102 ? 24.507 6.659 -35.483 1.00 93.69 102 PRO A N 1
ATOM 805 C CA . PRO A 1 102 ? 24.466 5.779 -36.652 1.00 93.69 102 PRO A CA 1
ATOM 806 C C . PRO A 1 102 ? 25.817 5.126 -36.973 1.00 93.69 102 PRO A C 1
ATOM 808 O O . PRO A 1 102 ? 25.897 3.903 -37.040 1.00 93.69 102 PRO A O 1
ATOM 811 N N . LYS A 1 103 ? 26.902 5.909 -37.064 1.00 93.38 103 LYS A N 1
ATOM 812 C CA . LYS A 1 103 ? 28.249 5.385 -37.351 1.00 93.38 103 LYS A CA 1
ATOM 813 C C . LYS A 1 103 ? 28.756 4.455 -36.255 1.00 93.38 103 LYS A C 1
ATOM 815 O O . LYS A 1 103 ? 29.292 3.393 -36.556 1.00 93.38 103 LYS A O 1
ATOM 820 N N . LEU A 1 104 ? 28.575 4.829 -34.986 1.00 93.44 104 LEU A N 1
ATOM 821 C CA . LEU A 1 104 ? 28.979 3.991 -33.856 1.00 93.44 104 LEU A CA 1
ATOM 822 C C . LEU A 1 104 ? 28.265 2.633 -33.886 1.00 93.44 104 LEU A C 1
ATOM 824 O O . LEU A 1 104 ? 28.889 1.599 -33.652 1.00 93.44 104 LEU A O 1
ATOM 828 N N . LEU A 1 105 ? 26.965 2.634 -34.182 1.00 93.56 105 LEU A N 1
ATOM 829 C CA . LEU A 1 105 ? 26.160 1.419 -34.232 1.00 93.56 105 LEU A CA 1
ATOM 830 C C . LEU A 1 105 ? 26.444 0.575 -35.481 1.00 93.56 105 LEU A C 1
ATOM 832 O O . LEU A 1 105 ? 26.400 -0.649 -35.397 1.00 93.56 105 LEU A O 1
ATOM 836 N N . ASP A 1 106 ? 26.798 1.186 -36.611 1.00 94.06 106 ASP A N 1
ATOM 837 C CA . ASP A 1 106 ? 27.258 0.452 -37.795 1.00 94.06 106 ASP A CA 1
ATOM 838 C C . ASP A 1 106 ? 28.607 -0.237 -37.542 1.00 94.06 106 ASP A C 1
ATOM 840 O O . ASP A 1 106 ? 28.786 -1.395 -37.921 1.00 94.06 106 ASP A O 1
ATOM 844 N N . ILE A 1 107 ? 29.528 0.425 -36.830 1.00 93.25 107 ILE A N 1
ATOM 845 C CA . ILE A 1 107 ? 30.775 -0.205 -36.370 1.00 93.25 107 ILE A CA 1
ATOM 846 C C . ILE A 1 107 ? 30.463 -1.358 -35.414 1.00 93.25 107 ILE A C 1
ATOM 848 O O . ILE A 1 107 ? 31.023 -2.437 -35.574 1.00 93.25 107 ILE A O 1
ATOM 852 N N . PHE A 1 108 ? 29.546 -1.164 -34.462 1.00 95.00 108 PHE A N 1
ATOM 853 C CA . PHE A 1 108 ? 29.109 -2.228 -33.556 1.00 95.00 108 PHE A CA 1
ATOM 854 C C . PHE A 1 108 ? 28.576 -3.452 -34.307 1.00 95.00 108 PHE A C 1
ATOM 856 O O . PHE A 1 108 ? 29.050 -4.557 -34.058 1.00 95.00 108 PHE A O 1
ATOM 863 N N . ARG A 1 109 ? 27.652 -3.260 -35.257 1.00 94.38 109 ARG A N 1
ATOM 864 C CA . ARG A 1 109 ? 27.091 -4.349 -36.075 1.00 94.38 109 ARG A CA 1
ATOM 865 C C . ARG A 1 109 ? 28.178 -5.075 -36.869 1.00 94.38 109 ARG A C 1
ATOM 867 O O . ARG A 1 109 ? 28.200 -6.297 -36.896 1.00 94.38 109 ARG A O 1
ATOM 874 N N . MET A 1 110 ? 29.125 -4.334 -37.445 1.00 94.75 110 MET A N 1
ATOM 875 C CA . MET A 1 110 ? 30.266 -4.913 -38.158 1.00 94.75 110 MET A CA 1
ATOM 876 C C . MET A 1 110 ? 31.188 -5.725 -37.234 1.00 94.75 110 MET A C 1
ATOM 878 O O . MET A 1 110 ? 31.575 -6.837 -37.586 1.00 94.75 110 MET A O 1
ATOM 882 N N . CYS A 1 111 ? 31.518 -5.218 -36.043 1.00 93.12 111 CYS A N 1
ATOM 883 C CA . CYS A 1 111 ? 32.319 -5.951 -35.058 1.00 93.12 111 CYS A CA 1
ATOM 884 C C . CYS A 1 111 ? 31.596 -7.204 -34.542 1.00 93.12 111 CYS A C 1
ATOM 886 O O . CYS A 1 111 ? 32.242 -8.222 -34.298 1.00 93.12 111 CYS A O 1
ATOM 888 N N . GLU A 1 112 ? 30.272 -7.133 -34.395 1.00 93.00 112 GLU A N 1
ATOM 889 C CA . GLU A 1 112 ? 29.409 -8.254 -34.018 1.00 93.00 112 GLU A CA 1
ATOM 890 C C . GLU A 1 112 ? 29.398 -9.344 -35.098 1.00 93.00 112 GLU A C 1
ATOM 892 O O . GLU A 1 112 ? 29.623 -10.509 -34.775 1.00 93.00 112 GLU A O 1
ATOM 897 N N . ASP A 1 113 ? 29.250 -8.968 -36.371 1.00 94.12 113 ASP A N 1
ATOM 898 C CA . ASP A 1 113 ? 29.298 -9.892 -37.514 1.00 94.12 113 ASP A CA 1
ATOM 899 C C . ASP A 1 113 ? 30.671 -10.570 -37.674 1.00 94.12 113 ASP A C 1
ATOM 901 O O . ASP A 1 113 ? 30.761 -11.714 -38.123 1.00 94.12 113 ASP A O 1
ATOM 905 N N . LEU A 1 114 ? 31.750 -9.871 -37.308 1.00 94.00 114 LEU A N 1
ATOM 906 C CA . LEU A 1 114 ? 33.119 -10.398 -37.316 1.00 94.00 114 LEU A CA 1
ATOM 907 C C . LEU A 1 114 ? 33.493 -11.164 -36.034 1.00 94.00 114 LEU A C 1
ATOM 909 O O . LEU A 1 114 ? 34.618 -11.655 -35.942 1.00 94.00 114 LEU A O 1
ATOM 913 N N . GLU A 1 115 ? 32.591 -11.245 -35.050 1.00 90.88 115 GLU A N 1
ATOM 914 C CA . GLU A 1 115 ? 32.827 -11.834 -33.722 1.00 90.88 115 GLU A CA 1
ATOM 915 C C . GLU A 1 115 ? 34.075 -11.265 -33.005 1.00 90.88 115 GLU A C 1
ATOM 917 O O . GLU A 1 115 ? 34.759 -11.954 -32.242 1.00 90.88 115 GLU A O 1
ATOM 922 N N . ASN A 1 116 ? 34.388 -9.985 -33.232 1.00 92.56 116 ASN A N 1
ATOM 923 C CA . ASN A 1 116 ? 35.571 -9.334 -32.669 1.00 92.56 116 ASN A CA 1
ATOM 924 C C . ASN A 1 116 ? 35.313 -8.844 -31.233 1.00 92.56 116 ASN A C 1
ATOM 926 O O . ASN A 1 116 ? 34.848 -7.727 -31.004 1.00 92.56 116 ASN A O 1
ATOM 930 N N . LEU A 1 117 ? 35.631 -9.696 -30.256 1.00 90.44 117 LEU A N 1
ATOM 931 C CA . LEU A 1 117 ? 35.351 -9.450 -28.837 1.00 90.44 117 LEU A CA 1
ATOM 932 C C . LEU A 1 117 ? 36.083 -8.238 -28.246 1.00 90.44 117 LEU A C 1
ATOM 934 O O . LEU A 1 117 ? 35.500 -7.540 -27.418 1.00 90.44 117 LEU A O 1
ATOM 938 N N . ASP A 1 118 ? 37.321 -7.964 -28.658 1.00 91.00 118 ASP A N 1
ATOM 939 C CA . ASP A 1 118 ? 38.104 -6.852 -28.102 1.00 91.00 118 ASP A CA 1
ATOM 940 C C . ASP A 1 118 ? 37.455 -5.501 -28.433 1.00 91.00 118 ASP A C 1
ATOM 942 O O . ASP A 1 118 ? 37.276 -4.646 -27.556 1.00 91.00 118 ASP A O 1
ATOM 946 N N . ASP A 1 119 ? 37.021 -5.339 -29.684 1.00 92.44 119 ASP A N 1
ATOM 947 C CA . ASP A 1 119 ? 36.329 -4.134 -30.134 1.00 92.44 119 ASP A CA 1
ATOM 948 C C . ASP A 1 119 ? 34.911 -4.041 -29.551 1.00 92.44 119 ASP A C 1
ATOM 950 O O . ASP A 1 119 ? 34.477 -2.959 -29.151 1.00 92.44 119 ASP A O 1
ATOM 954 N N . LEU A 1 120 ? 34.204 -5.164 -29.391 1.00 93.50 120 LEU A N 1
ATOM 955 C CA . LEU A 1 120 ? 32.893 -5.196 -28.728 1.00 93.50 120 LEU A CA 1
ATOM 956 C C . LEU A 1 120 ? 32.985 -4.778 -27.252 1.00 93.50 120 LEU A C 1
ATOM 958 O O . LEU A 1 120 ? 32.163 -3.994 -26.775 1.00 93.50 120 LEU A O 1
ATOM 962 N N . HIS A 1 121 ? 34.027 -5.210 -26.538 1.00 93.06 121 HIS A N 1
ATOM 963 C CA . HIS A 1 121 ? 34.317 -4.756 -25.176 1.00 93.06 121 HIS A CA 1
ATOM 964 C C . HIS A 1 121 ? 34.674 -3.263 -25.112 1.00 93.06 121 HIS A C 1
ATOM 966 O O . HIS A 1 121 ? 34.335 -2.583 -24.137 1.00 93.06 121 HIS A O 1
ATOM 972 N N . MET A 1 122 ? 35.348 -2.728 -26.134 1.00 92.06 122 MET A N 1
ATOM 973 C CA . MET A 1 122 ? 35.610 -1.291 -26.247 1.00 92.06 122 MET A CA 1
ATOM 974 C C . MET A 1 122 ? 34.308 -0.504 -26.441 1.00 92.06 122 MET A C 1
ATOM 976 O O . MET A 1 122 ? 34.075 0.488 -25.748 1.00 92.06 122 MET A O 1
ATOM 980 N N . ILE A 1 123 ? 33.432 -0.980 -27.328 1.00 94.00 123 ILE A N 1
ATOM 981 C CA . ILE A 1 123 ? 32.123 -0.374 -27.595 1.00 94.00 123 ILE A CA 1
ATOM 982 C C . ILE A 1 123 ? 31.232 -0.432 -26.349 1.00 94.00 123 ILE A C 1
ATOM 984 O O . ILE A 1 123 ? 30.609 0.575 -26.016 1.00 94.00 123 ILE A O 1
ATOM 988 N N . PHE A 1 124 ? 31.234 -1.541 -25.599 1.00 93.00 124 PHE A N 1
ATOM 989 C CA . PHE A 1 124 ? 30.558 -1.637 -24.300 1.00 93.00 124 PHE A CA 1
ATOM 990 C C . PHE A 1 124 ? 30.997 -0.508 -23.356 1.00 93.00 124 PHE A C 1
ATOM 992 O O . PHE A 1 124 ? 30.164 0.231 -22.825 1.00 93.00 124 PHE A O 1
ATOM 999 N N . LYS A 1 125 ? 32.315 -0.334 -23.169 1.00 91.88 125 LYS A N 1
ATOM 1000 C CA . LYS A 1 125 ? 32.871 0.714 -22.295 1.00 91.88 125 LYS A CA 1
ATOM 1001 C C . LYS A 1 125 ? 32.494 2.112 -22.781 1.00 91.88 125 LYS A C 1
ATOM 1003 O O . LYS A 1 125 ? 32.204 2.977 -21.957 1.00 91.88 125 LYS A O 1
ATOM 1008 N N . LEU A 1 126 ? 32.470 2.321 -24.095 1.00 92.75 126 LEU A N 1
ATOM 1009 C CA . LEU A 1 126 ? 32.088 3.585 -24.715 1.00 92.75 126 LEU A CA 1
ATOM 1010 C C . LEU A 1 126 ? 30.611 3.911 -24.497 1.00 92.75 126 LEU A C 1
ATOM 1012 O O . LEU A 1 126 ? 30.306 4.984 -23.982 1.00 92.75 126 LEU A O 1
ATOM 1016 N N . VAL A 1 127 ? 29.701 2.987 -24.805 1.00 93.88 127 VAL A N 1
ATOM 1017 C CA . VAL A 1 127 ? 28.257 3.168 -24.582 1.00 93.88 127 VAL A CA 1
ATOM 1018 C C . VAL A 1 127 ? 27.961 3.376 -23.098 1.00 93.88 127 VAL A C 1
ATOM 1020 O O . VAL A 1 127 ? 27.207 4.281 -22.742 1.00 93.88 127 VAL A O 1
ATOM 1023 N N . ARG A 1 128 ? 28.619 2.614 -22.216 1.00 91.75 128 ARG A N 1
ATOM 1024 C CA . ARG A 1 128 ? 28.559 2.826 -20.766 1.00 91.75 128 ARG A CA 1
ATOM 1025 C C . ARG A 1 128 ? 29.003 4.241 -20.386 1.00 91.75 128 ARG A C 1
ATOM 1027 O O . ARG A 1 128 ? 28.291 4.915 -19.648 1.00 91.75 128 ARG A O 1
ATOM 1034 N N . GLY A 1 129 ? 30.154 4.694 -20.884 1.00 90.69 129 GLY A N 1
ATOM 1035 C CA . GLY A 1 129 ? 30.663 6.044 -20.633 1.00 90.69 129 GLY A CA 1
ATOM 1036 C C . GLY A 1 129 ? 29.692 7.128 -21.104 1.00 90.69 129 GLY A C 1
ATOM 1037 O O . GLY A 1 129 ? 29.428 8.070 -20.367 1.00 90.69 129 GLY A O 1
ATOM 1038 N N . ILE A 1 130 ? 29.093 6.956 -22.287 1.00 92.19 130 ILE A N 1
ATOM 1039 C CA . ILE A 1 130 ? 28.096 7.879 -22.851 1.00 92.19 130 ILE A CA 1
ATOM 1040 C C . ILE A 1 130 ? 26.843 7.962 -21.969 1.00 92.19 130 ILE A C 1
ATOM 1042 O O . ILE A 1 130 ? 26.331 9.057 -21.749 1.00 92.19 130 ILE A O 1
ATOM 1046 N N . ILE A 1 131 ? 26.354 6.836 -21.439 1.00 92.12 131 ILE A N 1
ATOM 1047 C CA . ILE A 1 131 ? 25.204 6.820 -20.518 1.00 92.12 131 ILE A CA 1
ATOM 1048 C C . ILE A 1 131 ? 25.533 7.583 -19.226 1.00 92.12 131 ILE A C 1
ATOM 1050 O O . ILE A 1 131 ? 24.706 8.355 -18.744 1.00 92.12 131 ILE A O 1
ATOM 1054 N N . LEU A 1 132 ? 26.752 7.415 -18.705 1.00 90.62 132 LEU A N 1
ATOM 1055 C CA . LEU A 1 132 ? 27.222 8.072 -17.480 1.00 90.62 132 LEU A CA 1
ATOM 1056 C C . LEU A 1 132 ? 27.535 9.568 -17.652 1.00 90.62 132 LEU A C 1
ATOM 1058 O O . LEU A 1 132 ? 27.686 10.263 -16.653 1.00 90.62 132 LEU A O 1
ATOM 1062 N N . LEU A 1 133 ? 27.554 10.102 -18.883 1.00 90.81 133 LEU A N 1
ATOM 1063 C CA . LEU A 1 133 ? 27.537 11.558 -19.102 1.00 90.81 133 LEU A CA 1
ATOM 1064 C C . LEU A 1 133 ? 26.236 12.202 -18.600 1.00 90.81 133 LEU A C 1
ATOM 1066 O O . LEU A 1 133 ? 26.179 13.421 -18.452 1.00 90.81 133 LEU A O 1
ATOM 1070 N N . ASN A 1 134 ? 25.189 11.399 -18.368 1.00 91.38 134 ASN A N 1
ATOM 1071 C CA . ASN A 1 134 ? 23.923 11.818 -17.775 1.00 91.38 134 ASN A CA 1
ATOM 1072 C C . ASN A 1 134 ? 23.266 13.023 -18.484 1.00 91.38 134 ASN A C 1
ATOM 1074 O O . ASN A 1 134 ? 22.697 13.914 -17.853 1.00 91.38 134 ASN A O 1
ATOM 1078 N N . SER A 1 135 ? 23.361 13.066 -19.817 1.00 91.38 135 SER A N 1
ATOM 1079 C CA . SER A 1 135 ? 22.815 14.156 -20.628 1.00 91.38 135 SER A CA 1
ATOM 1080 C C . SER A 1 135 ? 21.407 13.829 -21.153 1.00 91.38 135 SER A C 1
ATOM 1082 O O . SER A 1 135 ? 21.247 12.837 -21.872 1.00 91.38 135 SER A O 1
ATOM 1084 N N . PRO A 1 136 ? 20.391 14.681 -20.896 1.00 90.94 136 PRO A N 1
ATOM 1085 C CA . PRO A 1 136 ? 19.035 14.482 -21.411 1.00 90.94 136 PRO A CA 1
ATOM 1086 C C . PRO A 1 136 ? 18.960 14.386 -22.940 1.00 90.94 136 PRO A C 1
ATOM 1088 O O . PRO A 1 136 ? 18.254 13.533 -23.467 1.00 90.94 136 PRO A O 1
ATOM 1091 N N . SER A 1 137 ? 19.735 15.203 -23.665 1.00 90.81 137 SER A N 1
ATOM 1092 C CA . SER A 1 137 ? 19.729 15.202 -25.135 1.00 90.81 137 SER A CA 1
ATOM 1093 C C . SER A 1 137 ? 20.322 13.925 -25.729 1.00 90.81 137 SER A C 1
ATOM 1095 O O . SER A 1 137 ? 19.917 13.493 -26.809 1.00 90.81 137 SER A O 1
ATOM 1097 N N . ILE A 1 138 ? 21.277 13.310 -25.024 1.00 93.75 138 ILE A N 1
ATOM 1098 C CA . ILE A 1 138 ? 21.800 11.992 -25.381 1.00 93.75 138 ILE A CA 1
ATOM 1099 C C . ILE A 1 138 ? 20.725 10.940 -25.122 1.00 93.75 138 ILE A C 1
ATOM 1101 O O . ILE A 1 138 ? 20.459 10.141 -26.017 1.00 93.75 138 ILE A O 1
ATOM 1105 N N . PHE A 1 139 ? 20.079 10.961 -23.951 1.00 94.25 139 PHE A N 1
ATOM 1106 C CA . PHE A 1 139 ? 19.007 10.020 -23.612 1.00 94.25 139 PHE A CA 1
ATOM 1107 C C . PHE A 1 139 ? 17.856 10.034 -24.617 1.00 94.25 139 PHE A C 1
ATOM 1109 O O . PHE A 1 139 ? 17.423 8.961 -25.037 1.00 94.25 139 PHE A O 1
ATOM 1116 N N . ASP A 1 140 ? 17.432 11.212 -25.080 1.00 91.06 140 ASP A N 1
ATOM 1117 C CA . ASP A 1 140 ? 16.401 11.342 -26.116 1.00 91.06 140 ASP A CA 1
ATOM 1118 C C . ASP A 1 140 ? 16.778 10.615 -27.419 1.00 91.06 140 ASP A C 1
ATOM 1120 O O . ASP A 1 140 ? 15.922 10.000 -28.058 1.00 91.06 140 ASP A O 1
ATOM 1124 N N . LYS A 1 141 ? 18.064 10.638 -27.804 1.00 92.06 141 LYS A N 1
ATOM 1125 C CA . LYS A 1 141 ? 18.564 9.906 -28.977 1.00 92.06 141 LYS A CA 1
ATOM 1126 C C . LYS A 1 141 ? 18.698 8.412 -28.684 1.00 92.06 141 LYS A C 1
ATOM 1128 O O . LYS A 1 141 ? 18.070 7.605 -29.365 1.00 92.06 141 LYS A O 1
ATOM 1133 N N . ILE A 1 142 ? 19.495 8.022 -27.686 1.00 94.31 142 ILE A N 1
ATOM 1134 C CA . ILE A 1 142 ? 19.865 6.611 -27.468 1.00 94.31 142 ILE A CA 1
ATOM 1135 C C . ILE A 1 142 ? 18.682 5.738 -27.042 1.00 94.31 142 ILE A C 1
ATOM 1137 O O . ILE A 1 142 ? 18.682 4.540 -27.313 1.00 94.31 142 ILE A O 1
ATOM 1141 N N . PHE A 1 143 ? 17.663 6.321 -26.403 1.00 94.06 143 PHE A N 1
ATOM 1142 C CA . PHE A 1 143 ? 16.448 5.601 -26.025 1.00 94.06 143 PHE A CA 1
ATOM 1143 C C . PHE A 1 143 ? 15.328 5.706 -27.062 1.00 94.06 143 PHE A C 1
ATOM 1145 O O . PHE A 1 143 ? 14.227 5.216 -26.807 1.00 94.06 143 PHE A O 1
ATOM 1152 N N . SER A 1 144 ? 15.566 6.319 -28.221 1.00 92.56 144 SER A N 1
ATOM 1153 C CA . SER A 1 144 ? 14.616 6.281 -29.336 1.00 92.56 144 SER A CA 1
ATOM 1154 C C . SER A 1 144 ? 14.401 4.849 -29.844 1.00 92.56 144 SER A C 1
ATOM 1156 O O . SER A 1 144 ? 15.261 3.980 -29.681 1.00 92.56 144 SER A O 1
ATOM 1158 N N . ASP A 1 145 ? 13.259 4.598 -30.490 1.00 89.00 145 ASP A N 1
ATOM 1159 C CA . ASP A 1 145 ? 12.945 3.280 -31.062 1.00 89.00 145 ASP A CA 1
ATOM 1160 C C . ASP A 1 145 ? 13.975 2.808 -32.099 1.00 89.00 145 ASP A C 1
ATOM 1162 O O . ASP A 1 145 ? 14.137 1.603 -32.282 1.00 89.00 145 ASP A O 1
ATOM 1166 N N . GLU A 1 146 ? 14.683 3.742 -32.738 1.00 90.50 146 GLU A N 1
ATOM 1167 C CA . GLU A 1 146 ? 15.717 3.459 -33.733 1.00 90.50 146 GLU A CA 1
ATOM 1168 C C . GLU A 1 146 ? 16.970 2.837 -33.104 1.00 90.50 146 GLU A C 1
ATOM 1170 O O . GLU A 1 146 ? 17.504 1.868 -33.638 1.00 90.50 146 GLU A O 1
ATOM 1175 N N . PHE A 1 147 ? 17.422 3.357 -31.957 1.00 93.62 147 PHE A N 1
ATOM 1176 C CA . PHE A 1 147 ? 18.734 3.010 -31.399 1.00 93.62 147 PHE A CA 1
ATOM 1177 C C . PHE A 1 147 ? 18.675 2.120 -30.158 1.00 93.62 147 PHE A C 1
ATOM 1179 O O . PHE A 1 147 ? 19.626 1.387 -29.892 1.00 93.62 147 PHE A O 1
ATOM 1186 N N . ILE A 1 148 ? 17.576 2.126 -29.398 1.00 93.56 148 ILE A N 1
ATOM 1187 C CA . ILE A 1 148 ? 17.530 1.512 -28.060 1.00 93.56 148 ILE A CA 1
ATOM 1188 C C . ILE A 1 148 ? 17.901 0.024 -28.042 1.00 93.56 148 ILE A C 1
ATOM 1190 O O . ILE A 1 148 ? 18.551 -0.436 -27.105 1.00 93.56 148 ILE A O 1
ATOM 1194 N N . LEU A 1 149 ? 17.513 -0.742 -29.065 1.00 92.75 149 LEU A N 1
ATOM 1195 C CA . LEU A 1 149 ? 17.844 -2.165 -29.131 1.00 92.75 149 LEU A CA 1
ATOM 1196 C C . LEU A 1 149 ? 19.324 -2.392 -29.426 1.00 92.75 149 LEU A C 1
ATOM 1198 O O . LEU A 1 149 ? 19.906 -3.282 -28.819 1.00 92.75 149 LEU A O 1
ATOM 1202 N N . ASP A 1 150 ? 19.934 -1.592 -30.294 1.00 94.06 150 ASP A N 1
ATOM 1203 C CA . ASP A 1 150 ? 21.360 -1.713 -30.601 1.00 94.06 150 ASP A CA 1
ATOM 1204 C C . ASP A 1 150 ? 22.227 -1.218 -29.441 1.00 94.06 150 ASP A C 1
ATOM 1206 O O . ASP A 1 150 ? 23.240 -1.833 -29.130 1.00 94.06 150 ASP A O 1
ATOM 1210 N N . ILE A 1 151 ? 21.775 -0.189 -28.717 1.00 95.56 151 ILE A N 1
ATOM 1211 C CA . ILE A 1 151 ? 22.389 0.243 -27.455 1.00 95.56 151 ILE A CA 1
ATOM 1212 C C . ILE A 1 151 ? 22.351 -0.884 -26.419 1.00 95.56 151 ILE A C 1
ATOM 1214 O O . ILE A 1 151 ? 23.361 -1.164 -25.779 1.00 95.56 151 ILE A O 1
ATOM 1218 N N . ILE A 1 152 ? 21.214 -1.575 -26.277 1.00 94.06 152 ILE A N 1
ATOM 1219 C CA . ILE A 1 152 ? 21.123 -2.762 -25.415 1.00 94.06 152 ILE A CA 1
ATOM 1220 C C . ILE A 1 152 ? 22.057 -3.868 -25.916 1.00 94.06 152 ILE A C 1
ATOM 1222 O O . ILE A 1 152 ? 22.685 -4.517 -25.090 1.00 94.06 152 ILE A O 1
ATOM 1226 N N . GLY A 1 153 ? 22.185 -4.047 -27.235 1.00 94.00 153 GLY A N 1
ATOM 1227 C CA . GLY A 1 153 ? 23.116 -4.988 -27.864 1.00 94.00 153 GLY A CA 1
ATOM 1228 C C . GLY A 1 153 ? 24.575 -4.722 -27.512 1.00 94.00 153 GLY A C 1
ATOM 1229 O O . GLY A 1 153 ? 25.276 -5.624 -27.070 1.00 94.00 153 GLY A O 1
ATOM 1230 N N . ALA A 1 154 ? 25.013 -3.469 -27.611 1.00 94.00 154 ALA A N 1
ATOM 1231 C CA . ALA A 1 154 ? 26.350 -3.064 -27.192 1.00 94.00 154 ALA A CA 1
ATOM 1232 C C . ALA A 1 154 ? 26.607 -3.350 -25.701 1.00 94.00 154 ALA A C 1
ATOM 1234 O O . ALA A 1 154 ? 27.725 -3.689 -25.315 1.00 94.00 154 ALA A O 1
ATOM 1235 N N . LEU A 1 155 ? 25.568 -3.259 -24.863 1.00 93.31 155 LEU A N 1
ATOM 1236 C CA . LEU A 1 155 ? 25.643 -3.562 -23.434 1.00 93.31 155 LEU A CA 1
ATOM 1237 C C . LEU A 1 155 ? 25.646 -5.073 -23.103 1.00 93.31 155 LEU A C 1
ATOM 1239 O O . LEU A 1 155 ? 25.855 -5.426 -21.946 1.00 93.31 155 LEU A O 1
ATOM 1243 N N . GLU A 1 156 ? 25.460 -5.974 -24.078 1.00 93.50 156 GLU A N 1
ATOM 1244 C CA . GLU A 1 156 ? 25.534 -7.437 -23.879 1.00 93.50 156 GLU A CA 1
ATOM 1245 C C . GLU A 1 156 ? 26.975 -7.935 -23.654 1.00 93.50 156 GLU A C 1
ATOM 1247 O O . GLU A 1 156 ? 27.184 -8.996 -23.056 1.00 93.50 156 GLU A O 1
ATOM 1252 N N . TYR A 1 157 ? 27.962 -7.161 -24.120 1.00 92.06 157 TYR A N 1
ATOM 1253 C CA . TYR A 1 157 ? 29.384 -7.511 -24.178 1.00 92.06 157 TYR A CA 1
ATOM 1254 C C . TYR A 1 157 ? 30.188 -6.968 -22.987 1.00 92.06 157 TYR A C 1
ATOM 1256 O O . TYR A 1 157 ? 31.284 -6.428 -23.154 1.00 92.06 157 TYR A O 1
ATOM 1264 N N . ASP A 1 158 ? 29.648 -7.115 -21.776 1.00 90.00 158 ASP A N 1
ATOM 1265 C CA . ASP A 1 158 ? 30.325 -6.722 -20.535 1.00 90.00 158 ASP A CA 1
ATOM 1266 C C . ASP A 1 158 ? 31.601 -7.565 -20.299 1.00 90.00 158 ASP A C 1
ATOM 1268 O O . ASP A 1 158 ? 31.494 -8.784 -20.125 1.00 90.00 158 ASP A O 1
ATOM 1272 N N . PRO A 1 159 ? 32.804 -6.954 -20.250 1.00 87.50 159 PRO A N 1
ATOM 1273 C CA . PRO A 1 159 ? 34.054 -7.661 -19.963 1.00 87.50 159 PRO A CA 1
ATOM 1274 C C . PRO A 1 159 ? 34.097 -8.326 -18.579 1.00 87.50 159 PRO A C 1
ATOM 1276 O O . PRO A 1 159 ? 34.903 -9.228 -18.359 1.00 87.50 159 PRO A O 1
ATOM 1279 N N . GLU A 1 160 ? 33.277 -7.871 -17.627 1.00 85.56 160 GLU A N 1
ATOM 1280 C CA . GLU A 1 160 ? 33.237 -8.408 -16.261 1.00 85.56 160 GLU A CA 1
ATOM 1281 C C . GLU A 1 160 ? 32.391 -9.691 -16.150 1.00 85.56 160 GLU A C 1
ATOM 1283 O O . GLU A 1 160 ? 32.397 -10.358 -15.110 1.00 85.56 160 GLU A O 1
ATOM 1288 N N . VAL A 1 161 ? 31.675 -10.074 -17.213 1.00 84.12 161 VAL A N 1
ATOM 1289 C CA . VAL A 1 161 ? 30.791 -11.244 -17.234 1.00 84.12 161 VAL A CA 1
ATOM 1290 C C . VAL A 1 161 ? 31.365 -12.334 -18.140 1.00 84.12 161 VAL A C 1
ATOM 1292 O O . VAL A 1 161 ? 31.610 -12.132 -19.321 1.00 84.12 161 VAL A O 1
ATOM 1295 N N . ALA A 1 162 ? 31.504 -13.552 -17.604 1.00 77.44 162 ALA A N 1
ATOM 1296 C CA . ALA A 1 162 ? 32.123 -14.681 -18.312 1.00 77.44 162 ALA A CA 1
ATOM 1297 C C . ALA A 1 162 ? 31.373 -15.154 -19.578 1.00 77.44 162 ALA A C 1
ATOM 1299 O O . ALA A 1 162 ? 31.938 -15.886 -20.390 1.00 77.44 162 ALA A O 1
ATOM 1300 N N . LYS A 1 163 ? 30.091 -14.802 -19.735 1.00 82.94 163 LYS A N 1
ATOM 1301 C CA . LYS A 1 163 ? 29.272 -15.131 -20.909 1.00 82.94 163 LYS A CA 1
ATOM 1302 C C . LYS A 1 163 ? 28.449 -13.921 -21.328 1.00 82.94 163 LYS A C 1
ATOM 1304 O O . LYS A 1 163 ? 27.778 -13.321 -20.490 1.00 82.94 163 LYS A O 1
ATOM 1309 N N . VAL A 1 164 ? 28.432 -13.654 -22.632 1.00 84.88 164 VAL A N 1
ATOM 1310 C CA . VAL A 1 164 ? 27.585 -12.627 -23.254 1.00 84.88 164 VAL A CA 1
ATOM 1311 C C . VAL A 1 164 ? 26.118 -12.903 -22.925 1.00 84.88 164 VAL A C 1
ATOM 1313 O O . VAL A 1 164 ? 25.602 -14.001 -23.169 1.00 84.88 164 VAL A O 1
ATOM 1316 N N . GLN A 1 165 ? 25.446 -11.907 -22.355 1.00 83.88 165 GLN A N 1
ATOM 1317 C CA . GLN A 1 165 ? 24.040 -12.007 -21.977 1.00 83.88 165 GLN A CA 1
ATOM 1318 C C . GLN A 1 165 ? 23.157 -11.567 -23.144 1.00 83.88 165 GLN A C 1
ATOM 1320 O O . GLN A 1 165 ? 23.242 -10.438 -23.602 1.00 83.88 165 GLN A O 1
ATOM 1325 N N . LYS A 1 166 ? 22.277 -12.448 -23.626 1.00 87.94 166 LYS A N 1
ATOM 1326 C CA . LYS A 1 166 ? 21.442 -12.212 -24.821 1.00 87.94 166 LYS A CA 1
ATOM 1327 C C . LYS A 1 166 ? 20.173 -11.397 -24.510 1.00 87.94 166 LYS A C 1
ATOM 1329 O O . LYS A 1 166 ? 19.051 -11.890 -24.665 1.00 87.94 166 LYS A O 1
ATOM 1334 N N . HIS A 1 167 ? 20.342 -10.164 -24.040 1.00 89.62 167 HIS A N 1
ATOM 1335 C CA . HIS A 1 167 ? 19.266 -9.237 -23.678 1.00 89.62 167 HIS A CA 1
ATOM 1336 C C . HIS A 1 167 ? 18.328 -8.880 -24.848 1.00 89.62 167 HIS A C 1
ATOM 1338 O O . HIS A 1 167 ? 17.109 -8.905 -24.675 1.00 89.62 167 HIS A O 1
ATOM 1344 N N . ARG A 1 168 ? 18.841 -8.601 -26.053 1.00 92.12 168 ARG A N 1
ATOM 1345 C CA . ARG A 1 168 ? 18.039 -8.278 -27.250 1.00 92.12 168 ARG A CA 1
ATOM 1346 C C . ARG A 1 168 ? 17.116 -9.426 -27.647 1.00 92.12 168 ARG A C 1
ATOM 1348 O O . ARG A 1 168 ? 15.950 -9.184 -27.946 1.00 92.12 168 ARG A O 1
ATOM 1355 N N . ILE A 1 169 ? 17.616 -10.663 -27.624 1.00 87.38 169 ILE A N 1
ATOM 1356 C CA . ILE A 1 169 ? 16.825 -11.871 -27.926 1.00 87.38 169 ILE A CA 1
ATOM 1357 C C . ILE A 1 169 ? 15.732 -12.059 -26.876 1.00 87.38 169 ILE A C 1
ATOM 1359 O O . ILE A 1 169 ? 14.586 -12.348 -27.210 1.00 87.38 169 ILE A O 1
ATOM 1363 N N . PHE A 1 170 ? 16.049 -11.839 -25.600 1.00 85.56 170 PHE A N 1
ATOM 1364 C CA . PHE A 1 170 ? 15.038 -11.866 -24.552 1.00 85.56 170 PHE A CA 1
ATOM 1365 C C . PHE A 1 170 ? 13.928 -10.836 -24.821 1.00 85.56 170 PHE A C 1
ATOM 1367 O O . PHE A 1 170 ? 12.757 -11.205 -24.867 1.00 85.56 170 PHE A O 1
ATOM 1374 N N . LEU A 1 171 ? 14.289 -9.574 -25.076 1.00 86.75 171 LEU A N 1
ATOM 1375 C CA . LEU A 1 171 ? 13.339 -8.483 -25.321 1.00 86.75 171 LEU A CA 1
ATOM 1376 C C . LEU A 1 171 ? 12.496 -8.662 -26.594 1.00 86.75 171 LEU A C 1
ATOM 1378 O O . LEU A 1 171 ? 11.359 -8.197 -26.617 1.00 86.75 171 LEU A O 1
ATOM 1382 N N . LYS A 1 172 ? 13.033 -9.309 -27.636 1.00 85.44 172 LYS A N 1
ATOM 1383 C CA . LYS A 1 172 ? 12.316 -9.582 -28.894 1.00 85.44 172 LYS A CA 1
ATOM 1384 C C . LYS A 1 172 ? 11.431 -10.826 -28.812 1.00 85.44 172 LYS A C 1
ATOM 1386 O O . LYS A 1 172 ? 10.277 -10.772 -29.226 1.00 85.44 172 LYS A O 1
ATOM 1391 N N . ASP A 1 173 ? 11.949 -11.916 -28.249 1.00 80.25 173 ASP A N 1
ATOM 1392 C CA . ASP A 1 173 ? 11.335 -13.240 -28.409 1.00 80.25 173 ASP A CA 1
ATOM 1393 C C . ASP A 1 173 ? 10.570 -13.700 -27.160 1.00 80.25 173 ASP A C 1
ATOM 1395 O O . ASP A 1 173 ? 9.634 -14.492 -27.249 1.00 80.25 173 ASP A O 1
ATOM 1399 N N . HIS A 1 174 ? 10.959 -13.224 -25.972 1.00 71.19 174 HIS A N 1
ATOM 1400 C CA . HIS A 1 174 ? 10.419 -13.715 -24.696 1.00 71.19 174 HIS A CA 1
ATOM 1401 C C . HIS A 1 174 ? 9.484 -12.725 -24.011 1.00 71.19 174 HIS A C 1
ATOM 1403 O O . HIS A 1 174 ? 8.772 -13.104 -23.068 1.00 71.19 174 HIS A O 1
ATOM 1409 N N . VAL A 1 175 ? 9.488 -11.470 -24.456 1.00 77.38 175 VAL A N 1
ATOM 1410 C CA . VAL A 1 175 ? 8.660 -10.412 -23.896 1.00 77.38 175 VAL A CA 1
ATOM 1411 C C . VAL A 1 175 ? 7.435 -10.197 -24.785 1.00 77.38 175 VAL A C 1
ATOM 1413 O O . VAL A 1 175 ? 7.524 -9.718 -25.908 1.00 77.38 175 VAL A O 1
ATOM 1416 N N . VAL A 1 176 ? 6.263 -10.527 -24.245 1.00 75.56 176 VAL A N 1
ATOM 1417 C CA . VAL A 1 176 ? 4.971 -10.357 -24.917 1.00 75.56 176 VAL A CA 1
ATOM 1418 C C . VAL A 1 176 ? 4.304 -9.082 -24.415 1.00 75.56 176 VAL A C 1
ATOM 1420 O O . VAL A 1 176 ? 4.008 -8.967 -23.222 1.00 75.56 176 VAL A O 1
ATOM 1423 N N . PHE A 1 177 ? 4.041 -8.152 -25.332 1.00 79.44 177 PHE A N 1
ATOM 1424 C CA . PHE A 1 177 ? 3.191 -6.996 -25.069 1.00 79.44 177 PHE A CA 1
ATOM 1425 C C . PHE A 1 177 ? 1.730 -7.450 -25.015 1.00 79.44 177 PHE A C 1
ATOM 1427 O O . PHE A 1 177 ? 1.189 -7.924 -26.013 1.00 79.44 177 PHE A O 1
ATOM 1434 N N . LYS A 1 178 ? 1.114 -7.371 -23.833 1.00 75.50 178 LYS A N 1
ATOM 1435 C CA . LYS A 1 178 ? -0.297 -7.710 -23.632 1.00 75.50 178 LYS A CA 1
ATOM 1436 C C . LYS A 1 178 ? -1.140 -6.443 -23.543 1.00 75.50 178 LYS A C 1
ATOM 1438 O O . LYS A 1 178 ? -0.943 -5.606 -22.663 1.00 75.50 178 LYS A O 1
ATOM 1443 N N . GLU A 1 179 ? -2.132 -6.349 -24.413 1.00 76.00 179 GLU A N 1
ATOM 1444 C CA . GLU A 1 179 ? -3.095 -5.254 -24.422 1.00 76.00 179 GLU A CA 1
ATOM 1445 C C . GLU A 1 179 ? -4.419 -5.728 -23.823 1.00 76.00 179 GLU A C 1
ATOM 1447 O O . GLU A 1 179 ? -5.112 -6.553 -24.415 1.00 76.00 179 GLU A O 1
ATOM 1452 N N . ALA A 1 180 ? -4.790 -5.194 -22.653 1.00 76.69 180 ALA A N 1
ATOM 1453 C CA . ALA A 1 180 ? -6.131 -5.412 -22.093 1.00 76.69 180 ALA A CA 1
ATOM 1454 C C . ALA A 1 180 ? -7.199 -4.800 -23.013 1.00 76.69 180 ALA A C 1
ATOM 1456 O O . ALA A 1 180 ? -8.292 -5.335 -23.199 1.00 76.69 180 ALA A O 1
ATOM 1457 N N . ILE A 1 181 ? -6.842 -3.650 -23.589 1.00 81.62 181 ILE A N 1
ATOM 1458 C CA . ILE A 1 181 ? -7.629 -2.869 -24.530 1.00 81.62 181 ILE A CA 1
ATOM 1459 C C . ILE A 1 181 ? -6.680 -2.439 -25.645 1.00 81.62 181 ILE A C 1
ATOM 1461 O O . ILE A 1 181 ? -5.614 -1.906 -25.328 1.00 81.62 181 ILE A O 1
ATOM 1465 N N . PRO A 1 182 ? -7.044 -2.645 -26.921 1.00 84.25 182 PRO A N 1
ATOM 1466 C CA . PRO A 1 182 ? -6.212 -2.234 -28.044 1.00 84.25 182 PRO A CA 1
ATOM 1467 C C . PRO A 1 182 ? -5.936 -0.728 -28.030 1.00 84.25 182 PRO A C 1
ATOM 1469 O O . PRO A 1 182 ? -6.871 0.081 -28.031 1.00 84.25 182 PRO A O 1
ATOM 1472 N N . ILE A 1 183 ? -4.662 -0.344 -28.076 1.00 86.31 183 ILE A N 1
ATOM 1473 C CA . ILE A 1 183 ? -4.247 1.058 -28.104 1.00 86.31 183 ILE A CA 1
ATOM 1474 C C . ILE A 1 183 ? -3.999 1.479 -29.547 1.00 86.31 183 ILE A C 1
ATOM 1476 O O . ILE A 1 183 ? -3.032 1.079 -30.187 1.00 86.31 183 ILE A O 1
ATOM 1480 N N . LYS A 1 184 ? -4.865 2.350 -30.070 1.00 86.88 184 LYS A N 1
ATOM 1481 C CA . LYS A 1 184 ? -4.770 2.823 -31.463 1.00 86.88 184 LYS A CA 1
ATOM 1482 C C . LYS A 1 184 ? -3.610 3.797 -31.690 1.00 86.88 184 LYS A C 1
ATOM 1484 O O . LYS A 1 184 ? -3.122 3.926 -32.810 1.00 86.88 184 LYS A O 1
ATOM 1489 N N . ASN A 1 185 ? -3.194 4.522 -30.652 1.00 87.62 185 ASN A N 1
ATOM 1490 C CA . ASN A 1 185 ? -2.171 5.554 -30.765 1.00 87.62 185 ASN A CA 1
ATOM 1491 C C . ASN A 1 185 ? -0.758 4.944 -30.722 1.00 87.62 185 ASN A C 1
ATOM 1493 O O . ASN A 1 185 ? -0.266 4.556 -29.665 1.00 87.62 185 ASN A O 1
ATOM 1497 N N . ILE A 1 186 ? -0.080 4.940 -31.871 1.00 89.94 186 ILE A N 1
ATOM 1498 C CA . ILE A 1 186 ? 1.279 4.397 -32.035 1.00 89.94 186 ILE A CA 1
ATOM 1499 C C . ILE A 1 186 ? 2.289 5.106 -31.118 1.00 89.94 186 ILE A C 1
ATOM 1501 O O . ILE A 1 186 ? 3.189 4.465 -30.583 1.00 89.94 186 ILE A O 1
ATOM 1505 N N . SER A 1 187 ? 2.128 6.414 -30.880 1.00 89.12 187 SER A N 1
ATOM 1506 C CA . SER A 1 187 ? 3.018 7.165 -29.984 1.00 89.12 187 SER A CA 1
ATOM 1507 C C . SER A 1 187 ? 2.887 6.705 -28.531 1.00 89.12 187 SER A C 1
ATOM 1509 O O . SER A 1 187 ? 3.887 6.645 -27.816 1.00 89.12 187 SER A O 1
ATOM 1511 N N . VAL A 1 188 ? 1.678 6.328 -28.100 1.00 90.06 188 VAL A N 1
ATOM 1512 C CA . VAL A 1 188 ? 1.463 5.743 -26.771 1.00 90.06 188 VAL A CA 1
ATOM 1513 C C . VAL A 1 188 ? 2.181 4.400 -26.663 1.00 90.06 188 VAL A C 1
ATOM 1515 O O . VAL A 1 188 ? 2.939 4.191 -25.718 1.00 90.06 188 VAL A O 1
ATOM 1518 N N . VAL A 1 189 ? 1.996 3.524 -27.653 1.00 89.31 189 VAL A N 1
ATOM 1519 C CA . VAL A 1 189 ? 2.634 2.199 -27.698 1.00 89.31 189 VAL A CA 1
ATOM 1520 C C . VAL A 1 189 ? 4.164 2.317 -27.685 1.00 89.31 189 VAL A C 1
ATOM 1522 O O . VAL A 1 189 ? 4.826 1.664 -26.881 1.00 89.31 189 VAL A O 1
ATOM 1525 N N . SER A 1 190 ? 4.725 3.220 -28.495 1.00 90.00 190 SER A N 1
ATOM 1526 C CA . SER A 1 190 ? 6.161 3.533 -28.514 1.00 90.00 190 SER A CA 1
ATOM 1527 C C . SER A 1 190 ? 6.675 3.959 -27.132 1.00 90.00 190 SER A C 1
ATOM 1529 O O . SER A 1 190 ? 7.638 3.380 -26.625 1.00 90.00 190 SER A O 1
ATOM 1531 N N . ARG A 1 191 ? 5.986 4.884 -26.446 1.00 90.62 191 ARG A N 1
ATOM 1532 C CA . ARG A 1 191 ? 6.371 5.316 -25.089 1.00 90.62 191 ARG A CA 1
ATOM 1533 C C . ARG A 1 191 ? 6.299 4.189 -24.064 1.00 90.62 191 ARG A C 1
ATOM 1535 O O . ARG A 1 191 ? 7.165 4.118 -23.198 1.00 90.62 191 ARG A O 1
ATOM 1542 N N . ILE A 1 192 ? 5.310 3.302 -24.160 1.00 88.75 192 ILE A N 1
ATOM 1543 C CA . ILE A 1 192 ? 5.202 2.130 -23.281 1.00 88.75 192 ILE A CA 1
ATOM 1544 C C . ILE A 1 192 ? 6.409 1.204 -23.474 1.00 88.75 192 ILE A C 1
ATOM 1546 O O . ILE A 1 192 ? 7.056 0.815 -22.498 1.00 88.75 192 ILE A O 1
ATOM 1550 N N . HIS A 1 193 ? 6.758 0.890 -24.726 1.00 89.50 193 HIS A N 1
ATOM 1551 C CA . HIS A 1 193 ? 7.937 0.083 -25.041 1.00 89.50 193 HIS A CA 1
ATOM 1552 C C . HIS A 1 193 ? 9.227 0.740 -24.554 1.00 89.50 193 HIS A C 1
ATOM 1554 O O . HIS A 1 193 ? 10.073 0.069 -23.959 1.00 89.50 193 HIS A O 1
ATOM 1560 N N . GLN A 1 194 ? 9.368 2.048 -24.767 1.00 91.50 194 GLN A N 1
ATOM 1561 C CA . GLN A 1 194 ? 10.513 2.813 -24.296 1.00 91.50 194 GLN A CA 1
ATOM 1562 C C . GLN A 1 194 ? 10.631 2.741 -22.767 1.00 91.50 194 GLN A C 1
ATOM 1564 O O . GLN A 1 194 ? 11.697 2.401 -22.260 1.00 91.50 194 GLN A O 1
ATOM 1569 N N . THR A 1 195 ? 9.542 2.968 -22.026 1.00 91.50 195 THR A N 1
ATOM 1570 C CA . THR A 1 195 ? 9.520 2.850 -20.560 1.00 91.50 195 THR A CA 1
ATOM 1571 C C . THR A 1 195 ? 9.956 1.466 -20.089 1.00 91.50 195 THR A C 1
ATOM 1573 O O . THR A 1 195 ? 10.787 1.362 -19.187 1.00 91.50 195 THR A O 1
ATOM 1576 N N . TYR A 1 196 ? 9.439 0.403 -20.713 1.00 89.00 196 TYR A N 1
ATOM 1577 C CA . TYR A 1 196 ? 9.810 -0.968 -20.367 1.00 89.00 196 TYR A CA 1
ATOM 1578 C C . TYR A 1 196 ? 11.303 -1.234 -20.604 1.00 89.00 196 TYR A C 1
ATOM 1580 O O . TYR A 1 196 ? 11.990 -1.756 -19.727 1.00 89.00 196 TYR A O 1
ATOM 1588 N N . ARG A 1 197 ? 11.828 -0.838 -21.770 1.00 91.12 197 ARG A N 1
ATOM 1589 C CA . ARG A 1 197 ? 13.237 -1.045 -22.140 1.00 91.12 197 ARG A CA 1
ATOM 1590 C C . ARG A 1 197 ? 14.191 -0.239 -21.254 1.00 91.12 197 ARG A C 1
ATOM 1592 O O . ARG A 1 197 ? 15.206 -0.782 -20.830 1.00 91.12 197 ARG A O 1
ATOM 1599 N N . ILE A 1 198 ? 13.854 1.011 -20.919 1.00 91.75 198 ILE A N 1
ATOM 1600 C CA . ILE A 1 198 ? 14.638 1.826 -19.974 1.00 91.75 198 ILE A CA 1
ATOM 1601 C C . ILE A 1 198 ? 14.599 1.204 -18.574 1.00 91.75 198 ILE A C 1
ATOM 1603 O O . ILE A 1 198 ? 15.635 1.114 -17.919 1.00 91.75 198 ILE A O 1
ATOM 1607 N N . GLY A 1 199 ? 13.434 0.724 -18.124 1.00 90.12 199 GLY A N 1
ATOM 1608 C CA . GLY A 1 199 ? 13.306 -0.015 -16.866 1.00 90.12 199 GLY A CA 1
ATOM 1609 C C . GLY A 1 199 ? 14.188 -1.265 -16.838 1.00 90.12 199 GLY A C 1
ATOM 1610 O O . GLY A 1 199 ? 14.940 -1.464 -15.890 1.00 90.12 199 GLY A O 1
ATOM 1611 N N . TYR A 1 200 ? 14.183 -2.054 -17.916 1.00 89.31 200 TYR A N 1
ATOM 1612 C CA . TYR A 1 200 ? 15.047 -3.227 -18.062 1.00 89.31 200 TYR A CA 1
ATOM 1613 C C . TYR A 1 200 ? 16.537 -2.856 -18.025 1.00 89.31 200 TYR A C 1
ATOM 1615 O O . TYR A 1 200 ? 17.318 -3.485 -17.313 1.00 89.31 200 TYR A O 1
ATOM 1623 N N . LEU A 1 201 ? 16.940 -1.802 -18.737 1.00 90.56 201 LEU A N 1
ATOM 1624 C CA . LEU A 1 201 ? 18.318 -1.310 -18.726 1.00 90.56 201 LEU A CA 1
ATOM 1625 C C . LEU A 1 201 ? 18.745 -0.863 -17.320 1.00 90.56 201 LEU A C 1
ATOM 1627 O O . LEU A 1 201 ? 19.834 -1.217 -16.872 1.00 90.56 201 LEU A O 1
ATOM 1631 N N . LYS A 1 202 ? 17.868 -0.156 -16.602 1.00 88.94 202 LYS A N 1
ATOM 1632 C CA . LYS A 1 202 ? 18.097 0.313 -15.230 1.00 88.94 202 LYS A CA 1
ATOM 1633 C C . LYS A 1 202 ? 18.209 -0.837 -14.221 1.00 88.94 202 LYS A C 1
ATOM 1635 O O . LYS A 1 202 ? 19.135 -0.845 -13.418 1.00 88.94 202 LYS A O 1
ATOM 1640 N N . ASP A 1 203 ? 17.273 -1.785 -14.252 1.00 86.44 203 ASP A N 1
ATOM 1641 C CA . ASP A 1 203 ? 17.080 -2.783 -13.189 1.00 86.44 203 ASP A CA 1
ATOM 1642 C C . ASP A 1 203 ? 17.750 -4.146 -13.478 1.00 86.44 203 ASP A C 1
ATOM 1644 O O . ASP A 1 203 ? 17.973 -4.928 -12.551 1.00 86.44 203 ASP A O 1
ATOM 1648 N N . VAL A 1 204 ? 18.098 -4.443 -14.738 1.00 86.69 204 VAL A N 1
ATOM 1649 C CA . VAL A 1 204 ? 18.736 -5.713 -15.147 1.00 86.69 204 VAL A CA 1
ATOM 1650 C C . VAL A 1 204 ? 20.167 -5.507 -15.629 1.00 86.69 204 VAL A C 1
ATOM 1652 O O . VAL A 1 204 ? 21.059 -6.205 -15.154 1.00 86.69 204 VAL A O 1
ATOM 1655 N N . ILE A 1 205 ? 20.386 -4.568 -16.555 1.00 87.12 205 ILE A N 1
ATOM 1656 C CA . ILE A 1 205 ? 21.673 -4.430 -17.258 1.00 87.12 205 ILE A CA 1
ATOM 1657 C C . ILE A 1 205 ? 22.677 -3.607 -16.437 1.00 87.12 205 ILE A C 1
ATOM 1659 O O . ILE A 1 205 ? 23.787 -4.061 -16.178 1.00 87.12 205 ILE A O 1
ATOM 1663 N N . LEU A 1 206 ? 22.293 -2.408 -15.990 1.00 86.44 206 LEU A N 1
ATOM 1664 C CA . LEU A 1 206 ? 23.188 -1.452 -15.330 1.00 86.44 206 LEU A CA 1
ATOM 1665 C C . LEU A 1 206 ? 23.077 -1.278 -13.788 1.00 86.44 206 LEU A C 1
ATOM 1667 O O . LEU A 1 206 ? 23.734 -0.360 -13.288 1.00 86.44 206 LEU A O 1
ATOM 1671 N N . PRO A 1 207 ? 22.370 -2.101 -12.972 1.00 81.81 207 PRO A N 1
ATOM 1672 C CA . PRO A 1 207 ? 22.216 -1.842 -11.528 1.00 81.81 207 PRO A CA 1
ATOM 1673 C C . PRO A 1 207 ? 23.506 -1.624 -10.730 1.00 81.81 207 PRO A C 1
ATOM 1675 O O . PRO A 1 207 ? 23.486 -0.965 -9.698 1.00 81.81 207 PRO A O 1
ATOM 1678 N N . ARG A 1 208 ? 24.622 -2.222 -11.160 1.00 80.25 208 ARG A N 1
ATOM 1679 C CA . ARG A 1 208 ? 25.921 -2.143 -10.464 1.00 80.25 208 ARG A CA 1
ATOM 1680 C C . ARG A 1 208 ? 26.779 -0.959 -10.907 1.00 80.25 208 ARG A C 1
ATOM 1682 O O . ARG A 1 208 ? 27.823 -0.712 -10.318 1.00 80.25 208 ARG A O 1
ATOM 1689 N N . ILE A 1 209 ? 26.371 -0.298 -11.985 1.00 78.06 209 ILE A N 1
ATOM 1690 C CA . ILE A 1 209 ? 27.202 0.614 -12.770 1.00 78.06 209 ILE A CA 1
ATOM 1691 C C . ILE A 1 209 ? 26.693 2.056 -12.680 1.00 78.06 209 ILE A C 1
ATOM 1693 O O . ILE A 1 209 ? 27.494 2.981 -12.793 1.00 78.06 209 ILE A O 1
ATOM 1697 N N . LEU A 1 210 ? 25.381 2.241 -12.515 1.00 87.06 210 LEU A N 1
ATOM 1698 C CA . LEU A 1 210 ? 24.759 3.560 -12.446 1.00 87.06 210 LEU A CA 1
ATOM 1699 C C . LEU A 1 210 ? 25.112 4.269 -11.138 1.00 87.06 210 LEU A C 1
ATOM 1701 O O . LEU A 1 210 ? 24.998 3.690 -10.059 1.00 87.06 210 LEU A O 1
ATOM 1705 N N . ASP A 1 211 ? 25.483 5.541 -11.247 1.00 88.50 211 ASP A N 1
ATOM 1706 C CA . ASP A 1 211 ? 25.530 6.462 -10.120 1.00 88.50 211 ASP A CA 1
ATOM 1707 C C . ASP A 1 211 ? 24.125 7.004 -9.798 1.00 88.50 211 ASP A C 1
ATOM 1709 O O . ASP A 1 211 ? 23.188 6.921 -10.604 1.00 88.50 211 ASP A O 1
ATOM 1713 N N . ASP A 1 212 ? 23.969 7.583 -8.605 1.00 89.69 212 ASP A N 1
ATOM 1714 C CA . ASP A 1 212 ? 22.674 8.084 -8.129 1.00 89.69 212 ASP A CA 1
ATOM 1715 C C . ASP A 1 212 ? 22.084 9.153 -9.064 1.00 89.69 212 ASP A C 1
ATOM 1717 O O . ASP A 1 212 ? 20.866 9.218 -9.253 1.00 89.69 212 ASP A O 1
ATOM 1721 N N . ALA A 1 213 ? 22.942 9.969 -9.689 1.00 91.81 213 ALA A N 1
ATOM 1722 C CA . ALA A 1 213 ? 22.524 11.025 -10.602 1.00 91.81 213 ALA A CA 1
ATOM 1723 C C . ALA A 1 213 ? 21.933 10.459 -11.902 1.00 91.81 213 ALA A C 1
ATOM 1725 O O . ALA A 1 213 ? 20.856 10.891 -12.321 1.00 91.81 213 ALA A O 1
ATOM 1726 N N . THR A 1 214 ? 22.586 9.471 -12.523 1.00 92.00 214 THR A N 1
ATOM 1727 C CA . THR A 1 214 ? 22.059 8.834 -13.738 1.00 92.00 214 THR A CA 1
ATOM 1728 C C . THR A 1 214 ? 20.796 8.036 -13.428 1.00 92.00 214 THR A C 1
ATOM 1730 O O . THR A 1 214 ? 19.815 8.111 -14.170 1.00 92.00 214 THR A O 1
ATOM 1733 N N . LEU A 1 215 ? 20.759 7.328 -12.295 1.00 92.06 215 LEU A N 1
ATOM 1734 C CA . LEU A 1 215 ? 19.571 6.597 -11.854 1.00 92.06 215 LEU A CA 1
ATOM 1735 C C . LEU A 1 215 ? 18.363 7.531 -11.664 1.00 92.06 215 LEU A C 1
ATOM 1737 O O . LEU A 1 215 ? 17.245 7.190 -12.068 1.00 92.06 215 LEU A O 1
ATOM 1741 N N . ALA A 1 216 ? 18.573 8.723 -11.098 1.00 93.75 216 ALA A N 1
ATOM 1742 C CA . ALA A 1 216 ? 17.531 9.739 -10.961 1.00 93.75 216 ALA A CA 1
ATOM 1743 C C . ALA A 1 216 ? 17.023 10.241 -12.326 1.00 93.75 216 ALA A C 1
ATOM 1745 O O . ALA A 1 216 ? 15.808 10.365 -12.520 1.00 93.75 216 ALA A O 1
ATOM 1746 N N . SER A 1 217 ? 17.915 10.457 -13.297 1.00 94.50 217 SER A N 1
ATOM 1747 C CA . SER A 1 217 ? 17.540 10.846 -14.663 1.00 94.50 217 SER A CA 1
ATOM 1748 C C . SER A 1 217 ? 16.728 9.765 -15.379 1.00 94.50 217 SER A C 1
ATOM 1750 O O . SER A 1 217 ? 15.679 10.067 -15.947 1.00 94.50 217 SER A O 1
ATOM 1752 N N . LEU A 1 218 ? 17.130 8.491 -15.288 1.00 93.06 218 LEU A N 1
ATOM 1753 C CA . LEU A 1 218 ? 16.365 7.376 -15.866 1.00 93.06 218 LEU A CA 1
ATOM 1754 C C . LEU A 1 218 ? 14.965 7.266 -15.246 1.00 93.06 218 LEU A C 1
ATOM 1756 O O . LEU A 1 218 ? 13.977 7.101 -15.964 1.00 93.06 218 LEU A O 1
ATOM 1760 N N . ASN A 1 219 ? 14.853 7.414 -13.921 1.00 92.50 219 ASN A N 1
ATOM 1761 C CA . ASN A 1 219 ? 13.552 7.451 -13.251 1.00 92.50 219 ASN A CA 1
ATOM 1762 C C . ASN A 1 219 ? 12.707 8.653 -13.699 1.00 92.50 219 ASN A C 1
ATOM 1764 O O . ASN A 1 219 ? 11.495 8.514 -13.853 1.00 92.50 219 ASN A O 1
ATOM 1768 N N . THR A 1 220 ? 13.327 9.806 -13.961 1.00 94.19 220 THR A N 1
ATOM 1769 C CA . THR A 1 220 ? 12.638 10.999 -14.479 1.00 94.19 220 THR A CA 1
ATOM 1770 C C . THR A 1 220 ? 12.084 10.764 -15.884 1.00 94.19 220 THR A C 1
ATOM 1772 O O . THR A 1 220 ? 10.945 11.144 -16.162 1.00 94.19 220 THR A O 1
ATOM 1775 N N . ILE A 1 221 ? 12.831 10.081 -16.757 1.00 93.12 221 ILE A N 1
ATOM 1776 C CA . ILE A 1 221 ? 12.360 9.712 -18.102 1.00 93.12 221 ILE A CA 1
ATOM 1777 C C . ILE A 1 221 ? 11.183 8.733 -18.008 1.00 93.12 221 ILE A C 1
ATOM 1779 O O . ILE A 1 221 ? 10.138 8.976 -18.611 1.00 93.12 221 ILE A O 1
ATOM 1783 N N . ILE A 1 222 ? 11.305 7.678 -17.191 1.00 91.56 222 ILE A N 1
ATOM 1784 C CA . ILE A 1 222 ? 10.217 6.716 -16.929 1.00 91.56 222 ILE A CA 1
ATOM 1785 C C . ILE A 1 222 ? 8.961 7.445 -16.433 1.00 91.56 222 ILE A C 1
ATOM 1787 O O . ILE A 1 222 ? 7.863 7.232 -16.946 1.00 91.56 222 ILE A O 1
ATOM 1791 N N . HIS A 1 223 ? 9.119 8.346 -15.464 1.00 91.38 223 HIS A N 1
ATOM 1792 C CA . HIS A 1 223 ? 8.023 9.121 -14.893 1.00 91.38 223 HIS A CA 1
ATOM 1793 C C . HIS A 1 223 ? 7.365 10.048 -15.926 1.00 91.38 223 HIS A C 1
ATOM 1795 O O . HIS A 1 223 ? 6.140 10.149 -15.984 1.00 91.38 223 HIS A O 1
ATOM 1801 N N . THR A 1 224 ? 8.165 10.693 -16.777 1.00 93.44 224 THR A N 1
ATOM 1802 C CA . THR A 1 224 ? 7.682 11.573 -17.853 1.00 93.44 224 THR A CA 1
ATOM 1803 C C . THR A 1 224 ? 6.915 10.786 -18.913 1.00 93.44 224 THR A C 1
ATOM 1805 O O . THR A 1 224 ? 5.850 11.219 -19.356 1.00 93.44 224 THR A O 1
ATOM 1808 N N . ASN A 1 225 ? 7.398 9.598 -19.282 1.00 92.62 225 ASN A N 1
ATOM 1809 C CA . ASN A 1 225 ? 6.687 8.717 -20.200 1.00 92.62 225 ASN A CA 1
ATOM 1810 C C . ASN A 1 225 ? 5.361 8.233 -19.620 1.00 92.62 225 ASN A C 1
ATOM 1812 O O . ASN A 1 225 ? 4.350 8.303 -20.316 1.00 92.62 225 ASN A O 1
ATOM 1816 N N . ASN A 1 226 ? 5.336 7.813 -18.352 1.00 91.38 226 ASN A N 1
ATOM 1817 C CA . ASN A 1 226 ? 4.097 7.421 -17.678 1.00 91.38 226 ASN A CA 1
ATOM 1818 C C . ASN A 1 226 ? 3.078 8.570 -17.683 1.00 91.38 226 ASN A C 1
ATOM 1820 O O . ASN A 1 226 ? 1.930 8.370 -18.075 1.00 91.38 226 ASN A O 1
ATOM 1824 N N . ALA A 1 227 ? 3.505 9.790 -17.340 1.00 91.62 227 ALA A N 1
ATOM 1825 C CA . ALA A 1 227 ? 2.645 10.971 -17.378 1.00 91.62 227 ALA A CA 1
ATOM 1826 C C . ALA A 1 227 ? 2.078 11.243 -18.783 1.00 91.62 227 ALA A C 1
ATOM 1828 O O . ALA A 1 227 ? 0.881 11.500 -18.930 1.00 91.62 227 ALA A O 1
ATOM 1829 N N . ALA A 1 228 ? 2.918 11.152 -19.820 1.00 92.12 228 ALA A N 1
ATOM 1830 C CA . ALA A 1 228 ? 2.506 11.360 -21.206 1.00 92.12 228 ALA A CA 1
ATOM 1831 C C . ALA A 1 228 ? 1.503 10.296 -21.668 1.00 92.12 228 ALA A C 1
ATOM 1833 O O . ALA A 1 228 ? 0.478 10.633 -22.257 1.00 92.12 228 ALA A O 1
ATOM 1834 N N . VAL A 1 229 ? 1.765 9.023 -21.365 1.00 91.56 229 VAL A N 1
ATOM 1835 C CA . VAL A 1 229 ? 0.875 7.923 -21.740 1.00 91.56 229 VAL A CA 1
ATOM 1836 C C . VAL A 1 229 ? -0.491 8.071 -21.065 1.00 91.56 229 VAL A C 1
ATOM 1838 O O . VAL A 1 229 ? -1.511 7.997 -21.745 1.00 91.56 229 VAL A O 1
ATOM 1841 N N . ILE A 1 230 ? -0.535 8.324 -19.754 1.00 91.75 230 ILE A N 1
ATOM 1842 C CA . ILE A 1 230 ? -1.809 8.479 -19.035 1.00 91.75 230 ILE A CA 1
ATOM 1843 C C . ILE A 1 230 ? -2.580 9.685 -19.549 1.00 91.75 230 ILE A C 1
ATOM 1845 O O . ILE A 1 230 ? -3.788 9.584 -19.726 1.00 91.75 230 ILE A O 1
ATOM 1849 N N . SER A 1 231 ? -1.904 10.808 -19.808 1.00 92.00 231 SER A N 1
ATOM 1850 C CA . SER A 1 231 ? -2.561 12.000 -20.353 1.00 92.00 231 SER A CA 1
ATOM 1851 C C . SER A 1 231 ? -3.224 11.691 -21.698 1.00 92.00 231 SER A C 1
ATOM 1853 O O . SER A 1 231 ? -4.403 11.974 -21.878 1.00 92.00 231 SER A O 1
ATOM 1855 N N . LEU A 1 232 ? -2.504 11.017 -22.603 1.00 91.69 232 LEU A N 1
ATOM 1856 C CA . LEU A 1 232 ? -3.026 10.650 -23.921 1.00 91.69 232 LEU A CA 1
ATOM 1857 C C . LEU A 1 232 ? -4.188 9.648 -23.851 1.00 91.69 232 LEU A C 1
ATOM 1859 O O . LEU A 1 232 ? -5.132 9.776 -24.623 1.00 91.69 232 LEU A O 1
ATOM 1863 N N . LEU A 1 233 ? -4.137 8.666 -22.944 1.00 90.62 233 LEU A N 1
ATOM 1864 C CA . LEU A 1 233 ? -5.227 7.696 -22.773 1.00 90.62 233 LEU A CA 1
ATOM 1865 C C . LEU A 1 233 ? -6.441 8.294 -22.057 1.00 90.62 233 LEU A C 1
ATOM 1867 O O . LEU A 1 233 ? -7.571 7.958 -22.390 1.00 90.62 233 LEU A O 1
ATOM 1871 N N . LYS A 1 234 ? -6.222 9.180 -21.081 1.00 88.06 234 LYS A N 1
ATOM 1872 C CA . LYS A 1 234 ? -7.291 9.887 -20.367 1.00 88.06 234 LYS A CA 1
ATOM 1873 C C . LYS A 1 234 ? -8.087 10.792 -21.306 1.00 88.06 234 LYS A C 1
ATOM 1875 O O . LYS A 1 234 ? -9.304 10.872 -21.176 1.00 88.06 234 LYS A O 1
ATOM 1880 N N . ASP A 1 235 ? -7.403 11.481 -22.216 1.00 88.81 235 ASP A N 1
ATOM 1881 C CA . ASP A 1 235 ? -8.041 12.395 -23.165 1.00 88.81 235 ASP A CA 1
ATOM 1882 C C . ASP A 1 235 ? -8.750 11.647 -24.321 1.00 88.81 235 ASP A C 1
ATOM 1884 O O . ASP A 1 235 ? -9.547 12.245 -25.048 1.00 88.81 235 ASP A O 1
ATOM 1888 N N . ASP A 1 236 ? -8.526 10.334 -24.469 1.00 89.75 236 ASP A N 1
ATOM 1889 C CA . ASP A 1 236 ? -9.262 9.465 -25.393 1.00 89.75 236 ASP A CA 1
ATOM 1890 C C . ASP A 1 236 ? -10.553 8.932 -24.742 1.00 89.75 236 ASP A C 1
ATOM 1892 O O . ASP A 1 236 ? -10.594 7.879 -24.101 1.00 89.75 236 ASP A O 1
ATOM 1896 N N . ALA A 1 237 ? -11.656 9.657 -24.946 1.00 87.94 237 ALA A N 1
ATOM 1897 C CA . ALA A 1 237 ? -12.968 9.264 -24.432 1.00 87.94 237 ALA A CA 1
ATOM 1898 C C . ALA A 1 237 ? -13.433 7.885 -24.941 1.00 87.94 237 ALA A C 1
ATOM 1900 O O . ALA A 1 237 ? -14.112 7.164 -24.211 1.00 87.94 237 ALA A O 1
ATOM 1901 N N . CYS A 1 238 ? -13.057 7.486 -26.165 1.00 90.25 238 CYS A N 1
ATOM 1902 C CA . CYS A 1 238 ? -13.423 6.173 -26.699 1.00 90.25 238 CYS A CA 1
ATOM 1903 C C . CYS A 1 238 ? -12.700 5.054 -25.945 1.00 90.25 238 CYS A C 1
ATOM 1905 O O . CYS A 1 238 ? -13.294 4.007 -25.695 1.00 90.25 238 CYS A O 1
ATOM 1907 N N . PHE A 1 239 ? -11.436 5.277 -25.573 1.00 90.69 239 PHE A N 1
ATOM 1908 C CA . PHE A 1 239 ? -10.653 4.327 -24.787 1.00 90.69 239 PHE A CA 1
ATOM 1909 C C . PHE A 1 239 ? -11.271 4.088 -23.404 1.00 90.69 239 PHE A C 1
ATOM 1911 O O . PHE A 1 239 ? -11.486 2.940 -23.011 1.00 90.69 239 PHE A O 1
ATOM 1918 N N . ILE A 1 240 ? -11.608 5.164 -22.686 1.00 90.44 240 ILE A N 1
ATOM 1919 C CA . ILE A 1 240 ? -12.222 5.072 -21.354 1.00 90.44 240 ILE A CA 1
ATOM 1920 C C . ILE A 1 240 ? -13.603 4.403 -21.432 1.00 90.44 240 ILE A C 1
ATOM 1922 O O . ILE A 1 240 ? -13.894 3.499 -20.650 1.00 90.44 240 ILE A O 1
ATOM 1926 N N . GLN A 1 241 ? -14.432 4.763 -22.413 1.00 90.31 241 GLN A N 1
ATOM 1927 C CA . GLN A 1 241 ? -15.739 4.126 -22.596 1.00 90.31 241 GLN A CA 1
ATOM 1928 C C . GLN A 1 241 ? -15.624 2.632 -22.941 1.00 90.31 241 GLN A C 1
ATOM 1930 O O . GLN A 1 241 ? -16.361 1.819 -22.377 1.00 90.31 241 GLN A O 1
ATOM 1935 N N . ASP A 1 242 ? -14.687 2.241 -23.817 1.00 90.62 242 ASP A N 1
ATOM 1936 C CA . ASP A 1 242 ? -14.442 0.827 -24.141 1.00 90.62 242 ASP A CA 1
ATOM 1937 C C . ASP A 1 242 ? -13.995 0.054 -22.886 1.00 90.62 242 ASP A C 1
ATOM 1939 O O . ASP A 1 242 ? -14.552 -1.004 -22.589 1.00 90.62 242 ASP A O 1
ATOM 1943 N N . LEU A 1 243 ? -13.095 0.627 -22.073 1.00 91.12 243 LEU A N 1
ATOM 1944 C CA . LEU A 1 243 ? -12.649 0.050 -20.798 1.00 91.12 243 LEU A CA 1
ATOM 1945 C C . LEU A 1 243 ? -13.819 -0.305 -19.874 1.00 91.12 243 LEU A C 1
ATOM 1947 O O . LEU A 1 243 ? -13.967 -1.467 -19.481 1.00 91.12 243 LEU A O 1
ATOM 1951 N N . PHE A 1 244 ? -14.671 0.668 -19.544 1.00 92.25 244 PHE A N 1
ATOM 1952 C CA . PHE A 1 244 ? -15.789 0.432 -18.626 1.00 92.25 244 PHE A CA 1
ATOM 1953 C C . PHE A 1 244 ? -16.884 -0.437 -19.243 1.00 92.25 244 PHE A C 1
ATOM 1955 O O . PHE A 1 244 ? -17.455 -1.277 -18.545 1.00 92.25 244 PHE A O 1
ATOM 1962 N N . SER A 1 245 ? -17.161 -0.302 -20.542 1.00 91.44 245 SER A N 1
ATOM 1963 C CA . SER A 1 245 ? -18.169 -1.132 -21.214 1.00 91.44 245 SER A CA 1
ATOM 1964 C C . SER A 1 245 ? -17.794 -2.618 -21.214 1.00 91.44 245 SER A C 1
ATOM 1966 O O . SER A 1 245 ? -18.647 -3.465 -20.942 1.00 91.44 245 SER A O 1
ATOM 1968 N N . ARG A 1 246 ? -16.510 -2.949 -21.422 1.00 90.56 246 ARG A N 1
ATOM 1969 C CA . ARG A 1 246 ? -16.013 -4.329 -21.351 1.00 90.56 246 ARG A CA 1
ATOM 1970 C C . ARG A 1 246 ? -16.085 -4.887 -19.940 1.00 90.56 246 ARG A C 1
ATOM 1972 O O . ARG A 1 246 ? -16.553 -6.009 -19.773 1.00 90.56 246 ARG A O 1
ATOM 1979 N N . MET A 1 247 ? -15.680 -4.110 -18.931 1.00 89.81 247 MET A N 1
ATOM 1980 C CA . MET A 1 247 ? -15.750 -4.547 -17.530 1.00 89.81 247 MET A CA 1
ATOM 1981 C C . MET A 1 247 ? -17.191 -4.766 -17.047 1.00 89.81 247 MET A C 1
ATOM 1983 O O . MET A 1 247 ? -17.422 -5.651 -16.229 1.00 89.81 247 MET A O 1
ATOM 1987 N N . ARG A 1 248 ? -18.164 -4.010 -17.577 1.00 89.69 248 ARG A N 1
ATOM 1988 C CA . ARG A 1 248 ? -19.601 -4.179 -17.287 1.00 89.69 248 ARG A CA 1
ATOM 1989 C C . ARG A 1 248 ? -20.272 -5.300 -18.083 1.00 89.69 248 ARG A C 1
ATOM 1991 O O . ARG A 1 248 ? -21.447 -5.585 -17.854 1.00 89.69 248 ARG A O 1
ATOM 1998 N N . SER A 1 249 ? -19.578 -5.914 -19.039 1.00 88.38 249 SER A N 1
ATOM 1999 C CA . SER A 1 249 ? -20.176 -6.938 -19.890 1.00 88.38 249 SER A CA 1
ATOM 2000 C C . SER A 1 249 ? -20.540 -8.183 -19.069 1.00 88.38 249 SE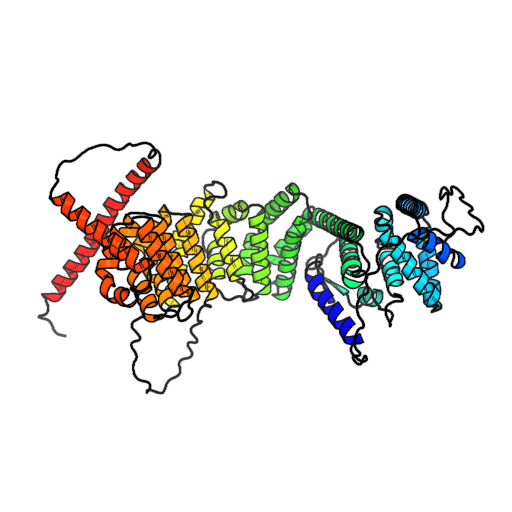R A C 1
ATOM 2002 O O . SER A 1 249 ? -19.660 -8.771 -18.438 1.00 88.38 249 SER A O 1
ATOM 2004 N N . PRO A 1 250 ? -21.799 -8.660 -19.113 1.00 80.81 250 PRO A N 1
ATOM 2005 C CA . PRO A 1 250 ? -22.224 -9.833 -18.347 1.00 80.81 250 PRO A CA 1
ATOM 2006 C C . PRO A 1 250 ? -21.569 -11.138 -18.829 1.00 80.81 250 PRO A C 1
ATOM 2008 O O . PRO A 1 250 ? -21.558 -12.125 -18.102 1.00 80.81 250 PRO A O 1
ATOM 2011 N N . ASN A 1 251 ? -21.009 -11.146 -20.044 1.00 82.69 251 ASN A N 1
ATOM 2012 C CA . ASN A 1 251 ? -20.396 -12.319 -20.674 1.00 82.69 251 ASN A CA 1
ATOM 2013 C C . ASN A 1 251 ? -18.860 -12.329 -20.572 1.00 82.69 251 ASN A C 1
ATOM 2015 O O . ASN A 1 251 ? -18.201 -13.064 -21.310 1.00 82.69 251 ASN A O 1
ATOM 2019 N N . ILE A 1 252 ? -18.268 -11.489 -19.720 1.00 88.50 252 ILE A N 1
ATOM 2020 C CA . ILE A 1 252 ? -16.813 -11.421 -19.583 1.00 88.50 252 ILE A CA 1
ATOM 2021 C C . ILE A 1 252 ? -16.251 -12.690 -18.922 1.00 88.50 252 ILE A C 1
ATOM 2023 O O . ILE A 1 252 ? -16.763 -13.172 -17.912 1.00 88.50 252 ILE A O 1
ATOM 2027 N N . SER A 1 253 ? -15.171 -13.242 -19.483 1.00 88.75 253 SER A N 1
ATOM 2028 C CA . SER A 1 253 ? -14.454 -14.352 -18.850 1.00 88.75 253 SER A CA 1
ATOM 2029 C C . SER A 1 253 ? -13.716 -13.874 -17.595 1.00 88.75 253 SER A C 1
ATOM 2031 O O . SER A 1 253 ? -13.274 -12.728 -17.517 1.00 88.75 253 SER A O 1
ATOM 2033 N N . MET A 1 254 ? -13.517 -14.760 -16.616 1.00 85.06 254 MET A N 1
ATOM 2034 C CA . MET A 1 254 ? -12.781 -14.406 -15.392 1.00 85.06 254 MET A CA 1
ATOM 2035 C C . MET A 1 254 ? -11.337 -13.963 -15.673 1.00 85.06 254 MET A C 1
ATOM 2037 O O . MET A 1 254 ? -10.828 -13.078 -14.990 1.00 85.06 254 MET A O 1
ATOM 2041 N N . GLU A 1 255 ? -10.692 -14.536 -16.692 1.00 86.75 255 GLU A N 1
ATOM 2042 C CA . GLU A 1 255 ? -9.348 -14.133 -17.119 1.00 86.75 255 GLU A CA 1
ATOM 2043 C C . GLU A 1 255 ? -9.346 -12.714 -17.699 1.00 86.75 255 GLU A C 1
ATOM 2045 O O . GLU A 1 255 ? -8.569 -11.877 -17.250 1.00 86.75 255 GLU A O 1
ATOM 2050 N N . SER A 1 256 ? -10.278 -12.400 -18.603 1.00 87.00 256 SER A N 1
ATOM 2051 C CA . SER A 1 256 ? -10.385 -11.057 -19.182 1.00 87.00 256 SER A CA 1
ATOM 2052 C C . SER A 1 256 ? -10.766 -10.010 -18.130 1.00 87.00 256 SER A C 1
ATOM 2054 O O . SER A 1 256 ? -10.181 -8.929 -18.093 1.00 87.00 256 SER A O 1
ATOM 2056 N N . LYS A 1 257 ? -11.676 -10.349 -17.205 1.00 88.62 257 LYS A N 1
ATOM 2057 C CA . LYS A 1 257 ? -12.025 -9.493 -16.061 1.00 88.62 257 LYS A CA 1
ATOM 2058 C C . LYS A 1 257 ? -10.797 -9.203 -15.204 1.00 88.62 257 LYS A C 1
ATOM 2060 O O . LYS A 1 257 ? -10.564 -8.055 -14.833 1.00 88.62 257 LYS A O 1
ATOM 2065 N N . ARG A 1 258 ? -9.985 -10.225 -14.923 1.00 88.50 258 ARG A N 1
ATOM 2066 C CA . ARG A 1 258 ? -8.736 -10.065 -14.174 1.00 88.50 258 ARG A CA 1
ATOM 2067 C C . ARG A 1 258 ? -7.763 -9.132 -14.884 1.00 88.50 258 ARG A C 1
ATOM 2069 O O . ARG A 1 258 ? -7.205 -8.252 -14.239 1.00 88.50 258 ARG A O 1
ATOM 2076 N N . GLU A 1 259 ? -7.564 -9.315 -16.183 1.00 88.25 259 GLU A N 1
ATOM 2077 C CA . GLU A 1 259 ? -6.663 -8.480 -16.981 1.00 88.25 259 GLU A CA 1
ATOM 2078 C C . GLU A 1 259 ? -7.118 -7.010 -17.011 1.00 88.25 259 GLU A C 1
ATOM 2080 O O . GLU A 1 259 ? -6.299 -6.119 -16.792 1.00 88.25 259 GLU A O 1
ATOM 2085 N N . LEU A 1 260 ? -8.421 -6.743 -17.173 1.00 91.19 260 LEU A N 1
ATOM 2086 C CA . LEU A 1 260 ? -8.971 -5.380 -17.155 1.00 91.19 260 LEU A CA 1
ATOM 2087 C C . LEU A 1 260 ? -8.881 -4.713 -15.775 1.00 91.19 260 LEU A C 1
ATOM 2089 O O . LEU A 1 260 ? -8.535 -3.538 -15.692 1.00 91.19 260 LEU A O 1
ATOM 2093 N N . VAL A 1 261 ? -9.158 -5.442 -14.689 1.00 91.81 261 VAL A N 1
ATOM 2094 C CA . VAL A 1 261 ? -9.065 -4.890 -13.324 1.00 91.81 261 VAL A CA 1
ATOM 2095 C C . VAL A 1 261 ? -7.615 -4.579 -12.957 1.00 91.81 261 VAL A C 1
ATOM 2097 O O . VAL A 1 261 ? -7.344 -3.525 -12.385 1.00 91.81 261 VAL A O 1
ATOM 2100 N N . LEU A 1 262 ? -6.672 -5.457 -13.314 1.00 89.75 262 LEU A N 1
ATOM 2101 C CA . LEU A 1 262 ? -5.244 -5.200 -13.110 1.00 89.75 262 LEU A CA 1
ATOM 2102 C C . LEU A 1 262 ? -4.769 -4.003 -13.937 1.00 89.75 262 LEU A C 1
ATOM 2104 O O . LEU A 1 262 ? -4.026 -3.171 -13.423 1.00 89.75 262 LEU A O 1
ATOM 2108 N N . PHE A 1 263 ? -5.247 -3.880 -15.178 1.00 90.62 263 PHE A N 1
ATOM 2109 C CA . PHE A 1 263 ? -4.990 -2.707 -16.005 1.00 90.62 263 PHE A CA 1
ATOM 2110 C C . PHE A 1 263 ? -5.535 -1.421 -15.362 1.00 90.62 263 PHE A C 1
ATOM 2112 O O . PHE A 1 263 ? -4.804 -0.439 -15.265 1.00 90.62 263 PHE A O 1
ATOM 2119 N N . LEU A 1 264 ? -6.783 -1.422 -14.876 1.00 92.88 264 LEU A N 1
ATOM 2120 C CA . LEU A 1 264 ? -7.385 -0.267 -14.200 1.00 92.88 264 LEU A CA 1
ATOM 2121 C C . LEU A 1 264 ? -6.613 0.111 -12.929 1.00 92.88 264 LEU A C 1
ATOM 2123 O O . LEU A 1 264 ? -6.334 1.288 -12.706 1.00 92.88 264 LEU A O 1
ATOM 2127 N N . HIS A 1 265 ? -6.243 -0.874 -12.109 1.00 92.81 265 HIS A N 1
ATOM 2128 C CA . HIS A 1 265 ? -5.429 -0.657 -10.914 1.00 92.81 265 HIS A CA 1
ATOM 2129 C C . HIS A 1 265 ? -4.097 0.011 -11.256 1.00 92.81 265 HIS A C 1
ATOM 2131 O O . HIS A 1 265 ? -3.669 0.957 -10.592 1.00 92.81 265 HIS A O 1
ATOM 2137 N N . GLU A 1 266 ? -3.456 -0.437 -12.325 1.00 87.81 266 GLU A N 1
ATOM 2138 C CA . GLU A 1 266 ? -2.180 0.107 -12.745 1.00 87.81 266 GLU A CA 1
ATOM 2139 C C . GLU A 1 266 ? -2.306 1.509 -13.352 1.00 87.81 266 GLU A C 1
ATOM 2141 O O . GLU A 1 266 ? -1.533 2.404 -13.009 1.00 87.81 266 GLU A O 1
ATOM 2146 N N . PHE A 1 267 ? -3.337 1.734 -14.164 1.00 90.31 267 PHE A N 1
ATOM 2147 C CA . PHE A 1 267 ? -3.686 3.050 -14.689 1.00 90.31 267 PHE A CA 1
ATOM 2148 C C . PHE A 1 267 ? -3.908 4.070 -13.557 1.00 90.31 267 PHE A C 1
ATOM 2150 O O . PHE A 1 267 ? -3.363 5.175 -13.598 1.00 90.31 267 PHE A O 1
ATOM 2157 N N . CYS A 1 268 ? -4.620 3.674 -12.496 1.00 92.75 268 CYS A N 1
ATOM 2158 C CA . CYS A 1 268 ? -4.791 4.478 -11.283 1.00 92.75 268 CYS A CA 1
ATOM 2159 C C . CYS A 1 268 ? -3.482 4.646 -10.495 1.00 92.75 268 CYS A C 1
ATOM 2161 O O . CYS A 1 268 ? -3.243 5.698 -9.916 1.00 92.75 268 CYS A O 1
ATOM 2163 N N . THR A 1 269 ? -2.615 3.635 -10.451 1.00 91.56 269 THR A N 1
ATOM 2164 C CA . THR A 1 269 ? -1.340 3.700 -9.715 1.00 91.56 269 THR A CA 1
ATOM 2165 C C . THR A 1 269 ? -0.371 4.679 -10.370 1.00 91.56 269 THR A C 1
ATOM 2167 O O . THR A 1 269 ? 0.269 5.486 -9.686 1.00 91.56 269 THR A O 1
ATOM 2170 N N . LEU A 1 270 ? -0.272 4.632 -11.699 1.00 89.69 270 LEU A N 1
ATOM 2171 C CA . LEU A 1 270 ? 0.609 5.507 -12.460 1.00 89.69 270 LEU A CA 1
ATOM 2172 C C . LEU A 1 270 ? 0.110 6.948 -12.519 1.00 89.69 270 LEU A C 1
ATOM 2174 O O . LEU A 1 270 ? 0.889 7.834 -12.870 1.00 89.69 270 LEU A O 1
ATOM 2178 N N . SER A 1 271 ? -1.138 7.229 -12.124 1.00 90.81 271 SER A N 1
ATOM 2179 C CA . SER A 1 271 ? -1.641 8.604 -12.051 1.00 90.81 271 SER A CA 1
ATOM 2180 C C . SER A 1 271 ? -0.754 9.490 -11.176 1.00 90.81 271 SER A C 1
ATOM 2182 O O . SER A 1 271 ? -0.699 10.693 -11.403 1.00 90.81 271 SER A O 1
ATOM 2184 N N . LYS A 1 272 ? -0.019 8.908 -10.216 1.00 90.50 272 LYS A N 1
ATOM 2185 C CA . LYS A 1 272 ? 0.991 9.597 -9.397 1.00 90.50 272 LYS A CA 1
ATOM 2186 C C . LYS A 1 272 ? 2.029 10.349 -10.235 1.00 90.50 272 LYS A C 1
ATOM 2188 O O . LYS A 1 272 ? 2.598 11.315 -9.739 1.00 90.50 272 LYS A O 1
ATOM 2193 N N . SER A 1 273 ? 2.245 9.937 -11.488 1.00 90.50 273 SER A N 1
ATOM 2194 C CA . SER A 1 273 ? 3.140 10.619 -12.418 1.00 90.50 273 SER A CA 1
ATOM 2195 C C . SER A 1 273 ? 2.598 11.933 -12.983 1.00 90.50 273 SER A C 1
ATOM 2197 O O . SER A 1 273 ? 3.363 12.735 -13.517 1.00 90.50 273 SER A O 1
ATOM 2199 N N . LEU A 1 274 ? 1.296 12.185 -12.857 1.00 91.94 274 LEU A N 1
ATOM 2200 C CA . LEU A 1 274 ? 0.672 13.432 -13.286 1.00 91.94 274 LEU A CA 1
ATOM 2201 C C . LEU A 1 274 ? 0.816 14.535 -12.221 1.00 91.94 274 LEU A C 1
ATOM 2203 O O . LEU A 1 274 ? 0.918 14.243 -11.032 1.00 91.94 274 LEU A O 1
ATOM 2207 N N . PRO A 1 275 ? 0.717 15.821 -12.591 1.00 92.56 275 PRO A N 1
ATOM 2208 C CA . PRO A 1 275 ? 0.532 16.902 -11.622 1.00 92.56 275 PRO A CA 1
ATOM 2209 C C . PRO A 1 275 ? -0.767 16.735 -10.813 1.00 92.56 275 PRO A C 1
ATOM 2211 O O . PRO A 1 275 ? -1.784 16.310 -11.363 1.00 92.56 275 PRO A O 1
ATOM 2214 N N . LEU A 1 276 ? -0.776 17.149 -9.538 1.00 92.25 276 LEU A N 1
ATOM 2215 C CA . LEU A 1 276 ? -1.897 16.944 -8.597 1.00 92.25 276 LEU A CA 1
ATOM 2216 C C . LEU A 1 276 ? -3.275 17.342 -9.162 1.00 92.25 276 LEU A C 1
ATOM 2218 O O . LEU A 1 276 ? -4.242 16.599 -9.035 1.00 92.25 276 LEU A O 1
ATOM 2222 N N . VAL A 1 277 ? -3.372 18.483 -9.849 1.00 93.06 277 VAL A N 1
ATOM 2223 C CA . VAL A 1 277 ? -4.637 18.954 -10.449 1.00 93.06 277 VAL A CA 1
ATOM 2224 C C . VAL A 1 277 ? -5.171 17.975 -11.502 1.00 93.06 277 VAL A C 1
ATOM 2226 O O . VAL A 1 277 ? -6.375 17.730 -11.589 1.00 93.06 277 VAL A O 1
ATOM 2229 N N . GLN A 1 278 ? -4.280 17.393 -12.306 1.00 92.75 278 GLN A N 1
ATOM 2230 C CA . GLN A 1 278 ? -4.661 16.419 -13.324 1.00 92.75 278 GLN A CA 1
ATOM 2231 C C . GLN A 1 278 ? -5.028 15.066 -12.707 1.00 92.75 278 GLN A C 1
ATOM 2233 O O . GLN A 1 278 ? -5.938 14.417 -13.233 1.00 92.75 278 GLN A O 1
ATOM 2238 N N . GLN A 1 279 ? -4.380 14.689 -11.594 1.00 93.81 279 GLN A N 1
ATOM 2239 C CA . GLN A 1 279 ? -4.743 13.514 -10.792 1.00 93.81 279 GLN A CA 1
ATOM 2240 C C . GLN A 1 279 ? -6.176 13.641 -10.280 1.00 93.81 279 GLN A C 1
ATOM 2242 O O . GLN A 1 279 ? -7.017 12.820 -10.633 1.00 93.81 279 GLN A O 1
ATOM 2247 N N . LEU A 1 280 ? -6.489 14.716 -9.548 1.00 92.94 280 LEU A N 1
ATOM 2248 C CA . LEU A 1 280 ? -7.831 14.953 -9.001 1.00 92.94 280 LEU A CA 1
ATOM 2249 C C . LEU A 1 280 ? -8.907 14.916 -10.092 1.00 92.94 280 LEU A C 1
ATOM 2251 O O . LEU A 1 280 ? -9.953 14.289 -9.929 1.00 92.94 280 LEU A O 1
ATOM 2255 N N . ARG A 1 281 ? -8.629 15.537 -11.247 1.00 93.00 281 ARG A N 1
ATOM 2256 C CA . ARG A 1 281 ? -9.533 15.482 -12.398 1.00 93.00 281 ARG A CA 1
ATOM 2257 C C . ARG A 1 281 ? -9.711 14.051 -12.915 1.00 93.00 281 ARG A C 1
ATOM 2259 O O . ARG A 1 281 ? -10.840 13.663 -13.161 1.00 93.00 281 ARG A O 1
ATOM 2266 N N . LEU A 1 282 ? -8.630 13.278 -13.059 1.00 93.69 282 LEU A N 1
ATOM 2267 C CA . LEU A 1 282 ? -8.701 11.886 -13.519 1.00 93.69 282 LEU A CA 1
ATOM 2268 C C . LEU A 1 282 ? -9.573 11.033 -12.590 1.00 93.69 282 LEU A C 1
ATOM 2270 O O . LEU A 1 282 ? -10.473 10.359 -13.073 1.00 93.69 282 LEU A O 1
ATOM 2274 N N . PHE A 1 283 ? -9.351 11.090 -11.275 1.00 94.81 283 PHE A N 1
ATOM 2275 C CA . PHE A 1 283 ? -10.141 10.311 -10.314 1.00 94.81 283 PHE A CA 1
ATOM 2276 C C . PHE A 1 283 ? -11.619 10.711 -10.313 1.00 94.81 283 PHE A C 1
ATOM 2278 O O . PHE A 1 283 ? -12.486 9.845 -10.226 1.00 94.81 283 PHE A O 1
ATOM 2285 N N . ARG A 1 284 ? -11.930 12.001 -10.480 1.00 94.19 284 ARG A N 1
ATOM 2286 C CA . ARG A 1 284 ? -13.317 12.454 -10.635 1.00 94.19 284 ARG A CA 1
ATOM 2287 C C . ARG A 1 284 ? -13.954 11.942 -11.929 1.00 94.19 284 ARG A C 1
ATOM 2289 O O . ARG A 1 284 ? -15.090 11.483 -11.888 1.00 94.19 284 ARG A O 1
ATOM 2296 N N . ASP A 1 285 ? -13.235 12.006 -13.048 1.00 93.06 285 ASP A N 1
ATOM 2297 C CA . ASP A 1 285 ? -13.728 11.535 -14.348 1.00 93.06 285 ASP A CA 1
ATOM 2298 C C . ASP A 1 285 ? -13.980 10.010 -14.292 1.00 93.06 285 ASP A C 1
ATOM 2300 O O . ASP A 1 285 ? -15.066 9.547 -14.628 1.00 93.06 285 ASP A O 1
ATOM 2304 N N . LEU A 1 286 ? -13.043 9.237 -13.728 1.00 94.44 286 LEU A N 1
ATOM 2305 C CA . LEU A 1 286 ? -13.193 7.795 -13.488 1.00 94.44 286 LEU A CA 1
ATOM 2306 C C . LEU A 1 286 ? -14.338 7.457 -12.515 1.00 94.44 286 LEU A C 1
ATOM 2308 O O . LEU A 1 286 ? -15.043 6.465 -12.697 1.00 94.44 286 LEU A O 1
ATOM 2312 N N . SER A 1 287 ? -14.546 8.276 -11.480 1.00 93.19 287 SER A N 1
ATOM 2313 C CA . SER A 1 287 ? -15.697 8.131 -10.583 1.00 93.19 287 SER A CA 1
ATOM 2314 C C . SER A 1 287 ? -17.015 8.317 -11.335 1.00 93.19 287 SER A C 1
ATOM 2316 O O . SER A 1 287 ? -17.952 7.567 -11.080 1.00 93.19 287 SER A O 1
ATOM 2318 N N . GLY A 1 288 ? -17.091 9.297 -12.243 1.00 91.31 288 GLY A N 1
ATOM 2319 C CA . GLY A 1 288 ? -18.271 9.541 -13.078 1.00 91.31 288 GLY A CA 1
ATOM 2320 C C . GLY A 1 288 ? -18.532 8.425 -14.093 1.00 91.31 288 GLY A C 1
ATOM 2321 O O . GLY A 1 288 ? -19.683 8.110 -14.372 1.00 91.31 288 GLY A O 1
ATOM 2322 N N . GLU A 1 289 ? -17.473 7.779 -14.582 1.00 92.38 289 GLU A N 1
ATOM 2323 C CA . GLU A 1 289 ? -17.560 6.603 -15.456 1.00 92.38 289 GLU A CA 1
ATOM 2324 C C . GLU A 1 289 ? -17.917 5.309 -14.714 1.00 92.38 289 GLU A C 1
ATOM 2326 O O . GLU A 1 289 ? -18.153 4.298 -15.369 1.00 92.38 289 GLU A O 1
ATOM 2331 N N . GLY A 1 290 ? -17.998 5.319 -13.376 1.00 91.69 290 GLY A N 1
ATOM 2332 C CA . GLY A 1 290 ? -18.518 4.210 -12.570 1.00 91.69 290 GLY A CA 1
ATOM 2333 C C . GLY A 1 290 ? -17.484 3.208 -12.047 1.00 91.69 290 GLY A C 1
ATOM 2334 O O . GLY A 1 290 ? -17.790 2.027 -11.877 1.00 91.69 290 GLY A O 1
ATOM 2335 N N . VAL A 1 291 ? -16.258 3.648 -11.727 1.00 94.94 291 VAL A N 1
ATOM 2336 C CA . VAL A 1 291 ? -15.247 2.787 -11.064 1.00 94.94 291 VAL A CA 1
ATOM 2337 C C . VAL A 1 291 ? -15.788 2.071 -9.830 1.00 94.94 291 VAL A C 1
ATOM 2339 O O . VAL A 1 291 ? -15.483 0.897 -9.625 1.00 94.94 291 VAL A O 1
ATOM 2342 N N . PHE A 1 292 ? -16.593 2.736 -9.005 1.00 93.75 292 PHE A N 1
ATOM 2343 C CA . PHE A 1 292 ? -17.061 2.134 -7.758 1.00 93.75 292 PHE A CA 1
ATOM 2344 C C . PHE A 1 292 ? -18.049 0.978 -7.969 1.00 93.75 292 PHE A C 1
ATOM 2346 O O . PHE A 1 292 ? -18.130 0.089 -7.119 1.00 93.75 292 PHE A O 1
ATOM 2353 N N . GLU A 1 293 ? -18.747 0.925 -9.105 1.00 92.44 293 GLU A N 1
ATOM 2354 C CA . GLU A 1 293 ? -19.598 -0.213 -9.477 1.00 92.44 293 GLU A CA 1
ATOM 2355 C C . GLU A 1 293 ? -18.731 -1.430 -9.806 1.00 92.44 293 GLU A C 1
ATOM 2357 O O . GLU A 1 293 ? -18.974 -2.524 -9.296 1.00 92.44 293 GLU A O 1
ATOM 2362 N N . ILE A 1 294 ? -17.659 -1.211 -10.576 1.00 92.62 294 ILE A N 1
ATOM 2363 C CA . ILE A 1 294 ? -16.664 -2.240 -10.899 1.00 92.62 294 ILE A CA 1
ATOM 2364 C C . ILE A 1 294 ? -15.998 -2.756 -9.626 1.00 92.62 294 ILE A C 1
ATOM 2366 O O . ILE A 1 294 ? -15.900 -3.962 -9.430 1.00 92.62 294 ILE A O 1
ATOM 2370 N N . VAL A 1 295 ? -15.582 -1.860 -8.727 1.00 94.38 295 VAL A N 1
ATOM 2371 C CA . VAL A 1 295 ? -15.006 -2.239 -7.430 1.00 94.38 295 VAL A CA 1
ATOM 2372 C C . VAL A 1 295 ? -16.004 -3.057 -6.607 1.00 94.38 295 VAL A C 1
ATOM 2374 O O . VAL A 1 295 ? -15.627 -4.071 -6.026 1.00 94.38 295 VAL A O 1
ATOM 2377 N N . SER A 1 296 ? -17.280 -2.663 -6.576 1.00 93.19 296 SER A N 1
ATOM 2378 C CA . SER A 1 296 ? -18.320 -3.395 -5.838 1.00 93.19 296 SER A CA 1
ATOM 2379 C C . SER A 1 296 ? -18.490 -4.828 -6.356 1.00 93.19 296 SER A C 1
ATOM 2381 O O . SER A 1 296 ? -18.665 -5.756 -5.568 1.00 93.19 296 SER A O 1
ATOM 2383 N N . ASP A 1 297 ? -18.413 -5.030 -7.669 1.00 91.69 297 ASP A N 1
ATOM 2384 C CA . ASP A 1 297 ? -18.440 -6.351 -8.304 1.00 91.69 297 ASP A CA 1
ATOM 2385 C C . ASP A 1 297 ? -17.135 -7.142 -8.055 1.00 91.69 297 ASP A C 1
ATOM 2387 O O . ASP A 1 297 ? -17.156 -8.326 -7.711 1.00 91.69 297 ASP A O 1
ATOM 2391 N N . VAL A 1 298 ? -15.981 -6.476 -8.120 1.00 92.44 298 VAL A N 1
ATOM 2392 C CA . VAL A 1 298 ? -14.660 -7.054 -7.832 1.00 92.44 298 VAL A CA 1
ATOM 2393 C C . VAL A 1 298 ? -14.554 -7.582 -6.400 1.00 92.44 298 VAL A C 1
ATOM 2395 O O . VAL A 1 298 ? -14.081 -8.702 -6.207 1.00 92.44 298 VAL A O 1
ATOM 2398 N N . LEU A 1 299 ? -15.028 -6.826 -5.405 1.00 91.81 299 LEU A N 1
ATOM 2399 C CA . LEU A 1 299 ? -14.982 -7.218 -3.990 1.00 91.81 299 LEU A CA 1
ATOM 2400 C C . LEU A 1 299 ? -15.870 -8.431 -3.661 1.00 91.81 299 LEU A C 1
ATOM 2402 O O . LEU A 1 299 ? -15.707 -9.045 -2.607 1.00 91.81 299 LEU A O 1
ATOM 2406 N N . GLN A 1 300 ? -16.796 -8.796 -4.550 1.00 90.94 300 GLN A N 1
ATOM 2407 C CA . GLN A 1 300 ? -17.626 -9.998 -4.422 1.00 90.94 300 GLN A CA 1
ATOM 2408 C C . GLN A 1 300 ? -16.979 -11.244 -5.052 1.00 90.94 300 GLN A C 1
ATOM 2410 O O . GLN A 1 300 ? -17.490 -12.353 -4.888 1.00 90.94 300 GLN A O 1
ATOM 2415 N N . SER A 1 301 ? -15.856 -11.085 -5.760 1.00 89.00 301 SER A N 1
ATOM 2416 C CA . SER A 1 301 ? -15.124 -12.183 -6.394 1.00 89.00 301 SER A CA 1
ATOM 2417 C C . SER A 1 301 ? -14.442 -13.100 -5.373 1.00 89.00 301 SER A C 1
ATOM 2419 O O . SER A 1 301 ? -14.017 -12.674 -4.301 1.00 89.00 301 SER A O 1
ATOM 2421 N N . GLN A 1 302 ? -14.269 -14.372 -5.740 1.00 85.94 302 GLN A N 1
ATOM 2422 C CA . GLN A 1 302 ? -13.445 -15.323 -4.981 1.00 85.94 302 GLN A CA 1
ATOM 2423 C C . GLN A 1 302 ? -11.948 -15.225 -5.333 1.00 85.94 302 GLN A C 1
ATOM 2425 O O . GLN A 1 302 ? -11.107 -15.773 -4.617 1.00 85.94 302 GLN A O 1
ATOM 2430 N N . ASP A 1 303 ? -11.594 -14.539 -6.427 1.00 87.75 303 ASP A N 1
ATOM 2431 C CA . ASP A 1 303 ? -10.197 -14.351 -6.829 1.00 87.75 303 ASP A CA 1
ATOM 2432 C C . ASP A 1 303 ? -9.533 -13.257 -5.983 1.00 87.75 303 ASP A C 1
ATOM 2434 O O . ASP A 1 303 ? -9.768 -12.060 -6.165 1.00 87.75 303 ASP A O 1
ATOM 2438 N N . ARG A 1 304 ? -8.642 -13.692 -5.089 1.00 88.31 304 ARG A N 1
ATOM 2439 C CA . ARG A 1 304 ? -7.875 -12.842 -4.169 1.00 88.31 304 ARG A CA 1
ATOM 2440 C C . ARG A 1 304 ? -7.081 -11.748 -4.880 1.00 88.31 304 ARG A C 1
ATOM 2442 O O . ARG A 1 304 ? -6.972 -10.653 -4.344 1.00 88.31 304 ARG A O 1
ATOM 2449 N N . LYS A 1 305 ? -6.558 -12.013 -6.083 1.00 87.56 305 LYS A N 1
ATOM 2450 C CA . LYS A 1 305 ? -5.764 -11.028 -6.837 1.00 87.56 305 LYS A CA 1
ATOM 2451 C C . LYS A 1 305 ? -6.637 -9.902 -7.375 1.00 87.56 305 LYS A C 1
ATOM 2453 O O . LYS A 1 305 ? -6.223 -8.748 -7.358 1.00 87.56 305 LYS A O 1
ATOM 2458 N N . ILE A 1 306 ? -7.845 -10.237 -7.828 1.00 90.62 306 ILE A N 1
ATOM 2459 C CA . ILE A 1 306 ? -8.826 -9.245 -8.279 1.00 90.62 306 ILE A CA 1
ATOM 2460 C C . ILE A 1 306 ? -9.308 -8.415 -7.084 1.00 90.62 306 ILE A C 1
ATOM 2462 O O . ILE A 1 306 ? -9.314 -7.190 -7.170 1.00 90.62 306 ILE A O 1
ATOM 2466 N N . VAL A 1 307 ? -9.636 -9.059 -5.957 1.00 92.88 307 VAL A N 1
ATOM 2467 C CA . VAL A 1 307 ? -10.046 -8.362 -4.725 1.00 92.88 307 VAL A CA 1
ATOM 2468 C C . VAL A 1 307 ? -8.943 -7.424 -4.228 1.00 92.88 307 VAL A C 1
ATOM 2470 O O . VAL A 1 307 ? -9.234 -6.273 -3.929 1.00 92.88 307 VAL A O 1
ATOM 2473 N N . SER A 1 308 ? -7.684 -7.876 -4.204 1.00 91.62 308 SER A N 1
ATOM 2474 C CA . SER A 1 308 ? -6.527 -7.051 -3.830 1.00 91.62 308 SER A CA 1
ATOM 2475 C C . SER A 1 308 ? -6.391 -5.806 -4.701 1.00 91.62 308 SER A C 1
ATOM 2477 O O . SER A 1 308 ? -6.390 -4.698 -4.171 1.00 91.62 308 SER A O 1
ATOM 2479 N N . ALA A 1 309 ? -6.419 -5.964 -6.026 1.00 92.25 309 ALA A N 1
ATOM 2480 C CA . ALA A 1 309 ? -6.382 -4.831 -6.947 1.00 92.25 309 ALA A CA 1
ATOM 2481 C C . ALA A 1 309 ? -7.570 -3.868 -6.748 1.00 92.25 309 ALA A C 1
ATOM 2483 O O . ALA A 1 309 ? -7.399 -2.653 -6.807 1.00 92.25 309 ALA A O 1
ATOM 2484 N N . GLY A 1 310 ? -8.773 -4.390 -6.478 1.00 94.62 310 GLY A N 1
ATOM 2485 C CA . GLY A 1 310 ? -9.952 -3.578 -6.165 1.00 94.62 310 GLY A CA 1
ATOM 2486 C C . GLY A 1 310 ? -9.797 -2.762 -4.881 1.00 94.62 310 GLY A C 1
ATOM 2487 O O . GLY A 1 310 ? -10.113 -1.573 -4.866 1.00 94.62 310 GLY A O 1
ATOM 2488 N N . THR A 1 311 ? -9.276 -3.373 -3.818 1.00 94.12 311 THR A N 1
ATOM 2489 C CA . THR A 1 311 ? -8.989 -2.700 -2.543 1.00 94.12 311 THR A CA 1
ATOM 2490 C C . THR A 1 311 ? -7.916 -1.622 -2.708 1.00 94.12 311 THR A C 1
ATOM 2492 O O . THR A 1 311 ? -8.089 -0.509 -2.209 1.00 94.12 311 THR A O 1
ATOM 2495 N N . ASP A 1 312 ? -6.855 -1.899 -3.469 1.00 93.62 312 ASP A N 1
ATOM 2496 C CA . ASP A 1 312 ? -5.809 -0.918 -3.764 1.00 93.62 312 ASP A CA 1
ATOM 2497 C C . ASP A 1 312 ? -6.356 0.267 -4.576 1.00 93.62 312 ASP A C 1
ATOM 2499 O O . ASP A 1 312 ? -6.043 1.419 -4.268 1.00 93.62 312 ASP A O 1
ATOM 2503 N N . ILE A 1 313 ? -7.251 0.025 -5.548 1.00 95.75 313 ILE A N 1
ATOM 2504 C CA . ILE A 1 313 ? -7.978 1.098 -6.249 1.00 95.75 313 ILE A CA 1
ATOM 2505 C C . ILE A 1 313 ? -8.747 1.965 -5.244 1.00 95.75 313 ILE A C 1
ATOM 2507 O O . ILE A 1 313 ? -8.630 3.188 -5.291 1.00 95.75 313 ILE A O 1
ATOM 2511 N N . VAL A 1 314 ? -9.490 1.373 -4.303 1.00 95.75 314 VAL A N 1
ATOM 2512 C CA . VAL A 1 314 ? -10.219 2.140 -3.275 1.00 95.75 314 VAL A CA 1
ATOM 2513 C C . VAL A 1 314 ? -9.272 3.011 -2.450 1.00 95.75 314 VAL A C 1
ATOM 2515 O O . VAL A 1 314 ? -9.556 4.191 -2.243 1.00 95.75 314 VAL A O 1
ATOM 2518 N N . ILE A 1 315 ? -8.130 2.469 -2.024 1.00 94.19 315 ILE A N 1
ATOM 2519 C CA . ILE A 1 315 ? -7.111 3.216 -1.274 1.00 94.19 315 ILE A CA 1
ATOM 2520 C C . ILE A 1 315 ? -6.547 4.372 -2.110 1.00 94.19 315 ILE A C 1
ATOM 2522 O O . ILE A 1 315 ? -6.372 5.474 -1.591 1.00 94.19 315 ILE A O 1
ATOM 2526 N N . LEU A 1 316 ? -6.292 4.164 -3.406 1.00 94.38 316 LEU A N 1
ATOM 2527 C CA . LEU A 1 316 ? -5.839 5.228 -4.306 1.00 94.38 316 LEU A CA 1
ATOM 2528 C C . LEU A 1 316 ? -6.860 6.369 -4.389 1.00 94.38 316 LEU A C 1
ATOM 2530 O O . LEU A 1 316 ? -6.461 7.526 -4.290 1.00 94.38 316 LEU A O 1
ATOM 2534 N N . PHE A 1 317 ? -8.157 6.065 -4.495 1.00 94.69 317 PHE A N 1
ATOM 2535 C CA . PHE A 1 317 ? -9.214 7.084 -4.479 1.00 94.69 317 PHE A CA 1
ATOM 2536 C C . PHE A 1 317 ? -9.291 7.815 -3.134 1.00 94.69 317 PHE A C 1
ATOM 2538 O O . PHE A 1 317 ? -9.353 9.043 -3.107 1.00 94.69 317 PHE A O 1
ATOM 2545 N N . LEU A 1 318 ? -9.241 7.082 -2.020 1.00 92.31 318 LEU A N 1
ATOM 2546 C CA . LEU A 1 318 ? -9.290 7.655 -0.673 1.00 92.31 318 LEU A CA 1
ATOM 2547 C C . LEU A 1 318 ? -8.109 8.582 -0.378 1.00 92.31 318 LEU A C 1
ATOM 2549 O O . LEU A 1 318 ? -8.292 9.618 0.250 1.00 92.31 318 LEU A O 1
ATOM 2553 N N . ASN A 1 319 ? -6.912 8.251 -0.859 1.00 90.25 319 ASN A N 1
ATOM 2554 C CA . ASN A 1 319 ? -5.735 9.105 -0.695 1.00 90.25 319 ASN A CA 1
ATOM 2555 C C . ASN A 1 319 ? -5.826 10.418 -1.492 1.00 90.25 319 ASN A C 1
ATOM 2557 O O . ASN A 1 319 ? -5.106 11.364 -1.180 1.00 90.25 319 ASN A O 1
ATOM 2561 N N . GLN A 1 320 ? -6.666 10.471 -2.529 1.00 90.38 320 GLN A N 1
ATOM 2562 C CA . GLN A 1 320 ? -6.805 11.630 -3.416 1.00 90.38 320 GLN A CA 1
ATOM 2563 C C . GLN A 1 320 ? -7.973 12.518 -2.992 1.00 90.38 320 GLN A C 1
ATOM 2565 O O . GLN A 1 320 ? -7.788 13.705 -2.734 1.00 90.38 320 GLN A O 1
ATOM 2570 N N . ASP A 1 321 ? -9.172 11.941 -2.910 1.00 88.44 321 ASP A N 1
ATOM 2571 C CA . ASP A 1 321 ? -10.372 12.614 -2.422 1.00 88.44 321 ASP A CA 1
ATOM 2572 C C . ASP A 1 321 ? -11.366 11.588 -1.844 1.00 88.44 321 ASP A C 1
ATOM 2574 O O . ASP A 1 321 ? -12.133 10.963 -2.590 1.00 88.44 321 ASP A O 1
ATOM 2578 N N . PRO A 1 322 ? -11.420 11.436 -0.506 1.00 89.12 322 PRO A N 1
ATOM 2579 C CA . PRO A 1 322 ? -12.384 10.560 0.146 1.00 89.12 322 PRO A CA 1
ATOM 2580 C C . PRO A 1 322 ? -13.847 10.873 -0.203 1.00 89.12 322 PRO A C 1
ATOM 2582 O O . PRO A 1 322 ? -14.698 9.986 -0.123 1.00 89.12 322 PRO A O 1
ATOM 2585 N N . ASN A 1 323 ? -14.175 12.114 -0.587 1.00 87.94 323 ASN A N 1
ATOM 2586 C CA . ASN A 1 323 ? -15.559 12.524 -0.830 1.00 87.94 323 ASN A CA 1
ATOM 2587 C C . ASN A 1 323 ? -16.166 11.883 -2.082 1.00 87.94 323 ASN A C 1
ATOM 2589 O O . ASN A 1 323 ? -17.386 11.723 -2.143 1.00 87.94 323 ASN A O 1
ATOM 2593 N N . LEU A 1 324 ? -15.343 11.452 -3.043 1.00 90.69 324 LEU A N 1
ATOM 2594 C CA . LEU A 1 324 ? -15.814 10.695 -4.205 1.00 90.69 324 LEU A CA 1
ATOM 2595 C C . LEU A 1 324 ? -16.447 9.374 -3.761 1.00 90.69 324 LEU A C 1
ATOM 2597 O O . LEU A 1 324 ? -17.590 9.081 -4.101 1.00 90.69 324 LEU A O 1
ATOM 2601 N N . LEU A 1 325 ? -15.743 8.622 -2.910 1.00 91.31 325 LEU A N 1
ATOM 2602 C CA . LEU A 1 325 ? -16.260 7.365 -2.379 1.00 91.31 325 LEU A CA 1
ATOM 2603 C C . LEU A 1 325 ? -17.431 7.602 -1.419 1.00 91.31 325 LEU A C 1
ATOM 2605 O O . LEU A 1 325 ? -18.417 6.868 -1.458 1.00 91.31 325 LEU A O 1
ATOM 2609 N N . ARG A 1 326 ? -17.359 8.645 -0.579 1.00 89.69 326 ARG A N 1
ATOM 2610 C CA . ARG A 1 326 ? -18.451 8.969 0.350 1.00 89.69 326 ARG A CA 1
ATOM 2611 C C . ARG A 1 326 ? -19.744 9.331 -0.381 1.00 89.69 326 ARG A C 1
ATOM 2613 O O . ARG A 1 326 ? -20.803 8.830 -0.017 1.00 89.69 326 ARG A O 1
ATOM 2620 N N . SER A 1 327 ? -19.666 10.171 -1.412 1.00 89.25 327 SER A N 1
ATOM 2621 C CA . SER A 1 327 ? -20.846 10.566 -2.188 1.00 89.25 327 SER A CA 1
ATOM 2622 C C . SER A 1 327 ? -21.482 9.364 -2.889 1.00 89.25 327 SER A C 1
ATOM 2624 O O . SER A 1 327 ? -22.697 9.202 -2.806 1.00 89.25 327 SER A O 1
ATOM 2626 N N . TYR A 1 328 ? -20.670 8.465 -3.457 1.00 90.56 328 TYR A N 1
ATOM 2627 C CA . TYR A 1 328 ? -21.147 7.210 -4.035 1.00 90.56 328 TYR A CA 1
ATOM 2628 C C . TYR A 1 328 ? -21.852 6.312 -3.006 1.00 90.56 328 TYR A C 1
ATOM 2630 O O . TYR A 1 328 ? -22.966 5.863 -3.254 1.00 90.56 328 TYR A O 1
ATOM 2638 N N . ILE A 1 329 ? -21.255 6.087 -1.826 1.00 89.94 329 ILE A N 1
ATOM 2639 C CA . ILE A 1 329 ? -21.859 5.244 -0.775 1.00 89.94 329 ILE A CA 1
ATOM 2640 C C . ILE A 1 329 ? -23.217 5.798 -0.324 1.00 89.94 329 ILE A C 1
ATOM 2642 O O . ILE A 1 329 ? -24.148 5.023 -0.124 1.00 89.94 329 ILE A O 1
ATOM 2646 N N . VAL A 1 330 ? -23.343 7.121 -0.174 1.00 87.94 330 VAL A N 1
ATOM 2647 C CA . VAL A 1 330 ? -24.598 7.759 0.266 1.00 87.94 330 VAL A CA 1
ATOM 2648 C C . VAL A 1 330 ? -25.702 7.661 -0.789 1.00 87.94 330 VAL A C 1
ATOM 2650 O O . VAL A 1 330 ? -26.875 7.610 -0.437 1.00 87.94 330 VAL A O 1
ATOM 2653 N N . GLN A 1 331 ? -25.345 7.624 -2.072 1.00 85.81 331 GLN A N 1
ATOM 2654 C CA . GLN A 1 331 ? -26.310 7.520 -3.169 1.00 85.81 331 GLN A CA 1
ATOM 2655 C C . GLN A 1 331 ? -26.840 6.093 -3.386 1.00 85.81 331 GLN A C 1
ATOM 2657 O O . GLN A 1 331 ? -27.822 5.917 -4.104 1.00 85.81 331 GLN A O 1
ATOM 2662 N N . GLN A 1 332 ? -26.218 5.068 -2.798 1.00 80.75 332 GLN A N 1
ATOM 2663 C CA . GLN A 1 332 ? -26.638 3.682 -2.993 1.00 80.75 332 GLN A CA 1
ATOM 2664 C C . GLN A 1 332 ? -27.819 3.283 -2.097 1.00 80.75 332 GLN A C 1
ATOM 2666 O O . GLN A 1 332 ? -27.729 3.291 -0.870 1.00 80.75 332 GLN A O 1
ATOM 2671 N N . GLU A 1 333 ? -28.893 2.792 -2.715 1.00 59.78 333 GLU A N 1
ATOM 2672 C CA . GLU A 1 333 ? -29.991 2.107 -2.029 1.00 59.78 333 GLU A CA 1
ATOM 2673 C C . GLU A 1 333 ? -29.747 0.581 -2.043 1.00 59.78 333 GLU A C 1
ATOM 2675 O O . GLU A 1 333 ? -29.883 -0.065 -3.078 1.00 59.78 333 GLU A O 1
ATOM 2680 N N . GLY A 1 334 ? -29.362 -0.031 -0.911 1.00 62.50 334 GLY A N 1
ATOM 2681 C CA . GLY A 1 334 ? -29.276 -1.502 -0.776 1.00 62.50 334 GLY A CA 1
ATOM 2682 C C . GLY A 1 334 ? -27.921 -2.049 -0.311 1.00 62.50 334 GLY A C 1
ATOM 2683 O O . GLY A 1 334 ? -27.392 -1.568 0.694 1.00 62.50 334 GLY A O 1
ATOM 2684 N N . ASN A 1 335 ? -27.405 -3.092 -0.995 1.00 60.03 335 ASN A N 1
ATOM 2685 C CA . ASN A 1 335 ? -26.079 -3.700 -0.764 1.00 60.03 335 ASN A CA 1
ATOM 2686 C C . ASN A 1 335 ? -24.987 -2.661 -1.036 1.00 60.03 335 ASN A C 1
ATOM 2688 O O . ASN A 1 335 ? -24.412 -2.601 -2.122 1.00 60.03 335 ASN A O 1
ATOM 2692 N N . SER A 1 336 ? -24.743 -1.820 -0.039 1.00 83.31 336 SER A N 1
ATOM 2693 C CA . SER A 1 336 ? -23.806 -0.723 -0.151 1.00 83.31 336 SER A CA 1
ATOM 2694 C C . SER A 1 336 ? -22.381 -1.257 -0.279 1.00 83.31 336 SER A C 1
ATOM 2696 O O . SER A 1 336 ? -22.007 -2.263 0.334 1.00 83.31 336 SER A O 1
ATOM 2698 N N . LEU A 1 337 ? -21.548 -0.545 -1.035 1.00 91.31 337 LEU A N 1
ATOM 2699 C CA . LEU A 1 337 ? -20.104 -0.775 -1.072 1.00 91.31 337 LEU A CA 1
ATOM 2700 C C . LEU A 1 337 ? -19.507 -0.766 0.348 1.00 91.31 337 LEU A C 1
ATOM 2702 O O . LEU A 1 337 ? -18.618 -1.557 0.646 1.00 91.31 337 LEU A O 1
ATOM 2706 N N . LEU A 1 338 ? -20.064 0.039 1.261 1.00 92.38 338 LEU A N 1
ATOM 2707 C CA . LEU A 1 338 ? -19.720 0.005 2.684 1.00 92.38 338 LEU A CA 1
ATOM 2708 C C . LEU A 1 338 ? -19.936 -1.384 3.308 1.00 92.38 338 LEU A C 1
ATOM 2710 O O . LEU A 1 338 ? -19.042 -1.893 3.981 1.00 92.38 338 LEU A O 1
ATOM 2714 N N . GLY A 1 339 ? -21.073 -2.032 3.048 1.00 92.75 339 GLY A N 1
ATOM 2715 C CA . GLY A 1 339 ? -21.339 -3.389 3.524 1.00 92.75 339 GLY A CA 1
ATOM 2716 C C . GLY A 1 339 ? -20.371 -4.426 2.951 1.00 92.75 339 GLY A C 1
ATOM 2717 O O . GLY A 1 339 ? -19.934 -5.323 3.676 1.00 92.75 339 GLY A O 1
ATOM 2718 N N . LEU A 1 340 ? -19.970 -4.280 1.683 1.00 93.50 340 LEU A N 1
ATOM 2719 C CA . LEU A 1 340 ? -18.941 -5.129 1.071 1.00 93.50 340 LEU A CA 1
ATOM 2720 C C . LEU A 1 340 ? -17.566 -4.925 1.715 1.00 93.50 340 LEU A C 1
ATOM 2722 O O . LEU A 1 340 ? -16.872 -5.907 1.959 1.00 93.50 340 LEU A O 1
ATOM 2726 N N . LEU A 1 341 ? -17.191 -3.688 2.049 1.00 94.69 341 LEU A N 1
ATOM 2727 C CA . LEU A 1 341 ? -15.942 -3.376 2.753 1.00 94.69 341 LEU A CA 1
ATOM 2728 C C . LEU A 1 341 ? -15.932 -3.957 4.177 1.00 94.69 341 LEU A C 1
ATOM 2730 O O . LEU A 1 341 ? -14.941 -4.555 4.596 1.00 94.69 341 LEU A O 1
ATOM 2734 N N . VAL A 1 342 ? -17.053 -3.854 4.901 1.00 94.19 342 VAL A N 1
ATOM 2735 C CA . VAL A 1 342 ? -17.225 -4.460 6.234 1.00 94.19 342 VAL A CA 1
ATOM 2736 C C . VAL A 1 342 ? -17.128 -5.984 6.157 1.00 94.19 342 VAL A C 1
ATOM 2738 O O . VAL A 1 342 ? -16.388 -6.597 6.929 1.00 94.19 342 VAL A O 1
ATOM 2741 N N . LYS A 1 343 ? -17.828 -6.610 5.202 1.00 92.31 343 LYS A N 1
ATOM 2742 C CA . LYS A 1 343 ? -17.735 -8.056 4.960 1.00 92.31 343 LYS A CA 1
ATOM 2743 C C . LYS A 1 343 ? -16.317 -8.459 4.551 1.00 92.31 343 LYS A C 1
ATOM 2745 O O . LYS A 1 343 ? -15.824 -9.500 4.983 1.00 92.31 343 LYS A O 1
ATOM 2750 N N . GLY A 1 344 ? -15.650 -7.629 3.754 1.00 91.50 344 GLY A N 1
ATOM 2751 C CA . GLY A 1 344 ? -14.284 -7.848 3.304 1.00 91.50 344 GLY A CA 1
ATOM 2752 C C . GLY A 1 344 ? -13.287 -7.885 4.462 1.00 91.50 344 GLY A C 1
ATOM 2753 O O . GLY A 1 344 ? -12.447 -8.778 4.509 1.00 91.50 344 GLY A O 1
ATOM 2754 N N . MET A 1 345 ? -13.453 -7.006 5.458 1.00 92.44 345 MET A N 1
ATOM 2755 C CA . MET A 1 345 ? -12.627 -6.992 6.672 1.00 92.44 345 MET A CA 1
ATOM 2756 C C . MET A 1 345 ? -12.693 -8.311 7.455 1.00 92.44 345 MET A C 1
ATOM 2758 O O . MET A 1 345 ? -11.688 -8.725 8.030 1.00 92.44 345 MET A O 1
ATOM 2762 N N . VAL A 1 346 ? -13.856 -8.973 7.477 1.00 91.75 346 VAL A N 1
ATOM 2763 C CA . VAL A 1 346 ? -14.055 -10.238 8.209 1.00 91.75 346 VAL A CA 1
ATOM 2764 C C . VAL A 1 346 ? -13.827 -11.493 7.361 1.00 91.75 346 VAL A C 1
ATOM 2766 O O . VAL A 1 346 ? -13.886 -12.607 7.879 1.00 91.75 346 VAL A O 1
ATOM 2769 N N . THR A 1 347 ? -13.550 -11.326 6.066 1.00 89.94 347 THR A N 1
ATOM 2770 C CA . THR A 1 347 ? -13.311 -12.425 5.125 1.00 89.94 347 THR A CA 1
ATOM 2771 C C . THR A 1 347 ? -11.814 -12.712 5.000 1.00 89.94 347 THR A C 1
ATOM 2773 O O . THR A 1 347 ? -10.992 -11.805 4.876 1.00 89.94 347 THR A O 1
ATOM 2776 N N . ASP A 1 348 ? -11.433 -13.991 5.008 1.00 85.94 348 ASP A N 1
ATOM 2777 C CA . ASP A 1 348 ? -10.033 -14.394 4.869 1.00 85.94 348 ASP A CA 1
ATOM 2778 C C . ASP A 1 348 ? -9.587 -14.473 3.400 1.00 85.94 348 ASP A C 1
ATOM 2780 O O . ASP A 1 348 ? -9.660 -15.519 2.750 1.00 85.94 348 ASP A O 1
ATOM 2784 N N . PHE A 1 349 ? -9.070 -13.357 2.884 1.00 80.38 349 PHE A N 1
ATOM 2785 C CA . PHE A 1 349 ? -8.459 -13.294 1.551 1.00 80.38 349 PHE A CA 1
ATOM 2786 C C . PHE A 1 349 ? -6.960 -13.654 1.525 1.00 80.38 349 PHE A C 1
ATOM 2788 O O . PHE A 1 349 ? -6.384 -13.750 0.446 1.00 80.38 349 PHE A O 1
ATOM 2795 N N . GLY A 1 350 ? -6.308 -13.899 2.669 1.00 74.25 350 GLY A N 1
ATOM 2796 C CA . GLY A 1 350 ? -4.840 -13.995 2.750 1.00 74.25 350 GLY A CA 1
ATOM 2797 C C . GLY A 1 350 ? -4.126 -12.627 2.753 1.00 74.25 350 GLY A C 1
ATOM 2798 O O . GLY A 1 350 ? -4.771 -11.588 2.834 1.00 74.25 350 GLY A O 1
ATOM 2799 N N . GLU A 1 351 ? -2.786 -12.631 2.751 1.00 68.00 351 GLU A N 1
ATOM 2800 C CA . GLU A 1 351 ? -1.913 -11.456 2.488 1.00 68.00 351 GLU A CA 1
ATOM 2801 C C . GLU A 1 351 ? -2.191 -10.158 3.287 1.00 68.00 351 GLU A C 1
ATOM 2803 O O . GLU A 1 351 ? -2.001 -9.063 2.782 1.00 68.00 351 GLU A O 1
ATOM 2808 N N . GLN A 1 352 ? -2.628 -10.239 4.552 1.00 74.75 352 GLN A N 1
ATOM 2809 C CA . GLN A 1 352 ? -2.942 -9.052 5.382 1.00 74.75 352 GLN A CA 1
ATOM 2810 C C . GLN A 1 352 ? -4.001 -8.099 4.781 1.00 74.75 352 GLN A C 1
ATOM 2812 O O . GLN A 1 352 ? -4.157 -6.970 5.241 1.00 74.75 352 GLN A O 1
ATOM 2817 N N . MET A 1 353 ? -4.809 -8.572 3.827 1.00 84.44 353 MET A N 1
ATOM 2818 C CA . MET A 1 353 ? -5.881 -7.800 3.181 1.00 84.44 353 MET A CA 1
ATOM 2819 C C . MET A 1 353 ? -6.877 -7.186 4.180 1.00 84.44 353 MET A C 1
ATOM 2821 O O . MET A 1 353 ? -7.368 -6.077 3.989 1.00 84.44 353 MET A O 1
ATOM 2825 N N . HIS A 1 354 ? -7.132 -7.865 5.301 1.00 87.50 354 HIS A N 1
ATOM 2826 C CA . HIS A 1 354 ? -7.975 -7.370 6.396 1.00 87.50 354 HIS A CA 1
ATOM 2827 C C . HIS A 1 354 ? -7.458 -6.057 7.020 1.00 87.50 354 HIS A C 1
ATOM 2829 O O . HIS A 1 354 ? -8.254 -5.290 7.559 1.00 87.50 354 HIS A O 1
ATOM 2835 N N . CYS A 1 355 ? -6.153 -5.764 6.944 1.00 90.94 355 CYS A N 1
ATOM 2836 C CA . CYS A 1 355 ? -5.579 -4.482 7.371 1.00 90.94 355 CYS A CA 1
ATOM 2837 C C . CYS A 1 355 ? -5.906 -3.355 6.387 1.00 90.94 355 CYS A C 1
ATOM 2839 O O . CYS A 1 355 ? -6.199 -2.242 6.812 1.00 90.94 355 CYS A O 1
ATOM 2841 N N . GLN A 1 356 ? -5.919 -3.647 5.085 1.00 92.25 356 GLN A N 1
ATOM 2842 C CA . GLN A 1 356 ? -6.311 -2.673 4.066 1.00 92.25 356 GLN A CA 1
ATOM 2843 C C . GLN A 1 356 ? -7.791 -2.285 4.201 1.00 92.25 356 GLN A C 1
ATOM 2845 O O . GLN A 1 356 ? -8.119 -1.101 4.187 1.00 92.25 356 GLN A O 1
ATOM 2850 N N . PHE A 1 357 ? -8.684 -3.261 4.419 1.00 94.62 357 PHE A N 1
ATOM 2851 C CA . PHE A 1 357 ? -10.101 -2.978 4.693 1.00 94.62 357 PHE A CA 1
ATOM 2852 C C . PHE A 1 357 ? -10.296 -2.154 5.970 1.00 94.62 357 PHE A C 1
ATOM 2854 O O . PHE A 1 357 ? -11.104 -1.227 5.978 1.00 94.62 357 PHE A O 1
ATOM 2861 N N . LEU A 1 358 ? -9.546 -2.459 7.036 1.00 94.12 358 LEU A N 1
ATOM 2862 C CA . LEU A 1 358 ? -9.558 -1.665 8.265 1.00 94.12 358 LEU A CA 1
ATOM 2863 C C . LEU A 1 358 ? -9.181 -0.203 7.988 1.00 94.12 358 LEU A C 1
ATOM 2865 O O . LEU A 1 358 ? -9.866 0.697 8.466 1.00 94.12 358 LEU A O 1
ATOM 2869 N N . GLU A 1 359 ? -8.125 0.035 7.211 1.00 93.25 359 GLU A N 1
ATOM 2870 C CA . GLU A 1 359 ? -7.675 1.390 6.886 1.00 93.25 359 GLU A CA 1
ATOM 2871 C C . GLU A 1 359 ? -8.704 2.154 6.045 1.00 93.25 359 GLU A C 1
ATOM 2873 O O . GLU A 1 359 ? -9.040 3.294 6.359 1.00 93.25 359 GLU A O 1
ATOM 2878 N N . ILE A 1 360 ? -9.297 1.495 5.046 1.00 94.56 360 ILE A N 1
ATOM 2879 C CA . ILE A 1 360 ? -10.403 2.054 4.259 1.00 94.56 360 ILE A CA 1
ATOM 2880 C C . ILE A 1 360 ? -11.557 2.486 5.172 1.00 94.56 360 ILE A C 1
ATOM 2882 O O . ILE A 1 360 ? -12.054 3.609 5.063 1.00 94.56 360 ILE A O 1
ATOM 2886 N N . LEU A 1 361 ? -11.976 1.608 6.089 1.00 94.12 361 LEU A N 1
ATOM 2887 C CA . LEU A 1 361 ? -13.063 1.900 7.020 1.00 94.12 361 LEU A CA 1
ATOM 2888 C C . LEU A 1 361 ? -12.689 3.035 7.979 1.00 94.12 361 LEU A C 1
ATOM 2890 O O . LEU A 1 361 ? -13.533 3.887 8.234 1.00 94.12 361 LEU A O 1
ATOM 2894 N N . ARG A 1 362 ? -11.441 3.113 8.459 1.00 92.62 362 ARG A N 1
ATOM 2895 C CA . ARG A 1 362 ? -10.969 4.236 9.287 1.00 92.62 362 ARG A CA 1
ATOM 2896 C C . ARG A 1 362 ? -11.061 5.564 8.547 1.00 92.62 362 ARG A C 1
ATOM 2898 O O . ARG A 1 362 ? -11.645 6.492 9.091 1.00 92.62 362 ARG A O 1
ATOM 2905 N N . ILE A 1 363 ? -10.571 5.645 7.308 1.00 91.12 363 ILE A N 1
ATOM 2906 C CA . ILE A 1 363 ? -10.633 6.879 6.504 1.00 91.12 363 ILE A CA 1
ATOM 2907 C C . ILE A 1 363 ? -12.091 7.285 6.241 1.00 91.12 363 ILE A C 1
ATOM 2909 O O . ILE A 1 363 ? -12.453 8.460 6.339 1.00 91.12 363 ILE A O 1
ATOM 2913 N N . LEU A 1 364 ? -12.962 6.321 5.927 1.00 89.38 364 LEU A N 1
ATOM 2914 C CA . LEU A 1 364 ? -14.385 6.592 5.708 1.00 89.38 364 LEU A CA 1
ATOM 2915 C C . LEU A 1 364 ? -15.082 7.107 6.970 1.00 89.38 364 LEU A C 1
ATOM 2917 O O . LEU A 1 364 ? -15.906 8.017 6.871 1.00 89.38 364 LEU A O 1
ATOM 2921 N N . MET A 1 365 ? -14.714 6.550 8.123 1.00 85.81 365 MET A N 1
ATOM 2922 C CA . MET A 1 365 ? -15.304 6.818 9.432 1.00 85.81 365 MET A CA 1
ATOM 2923 C C . MET A 1 365 ? -14.572 7.914 10.225 1.00 85.81 365 MET A C 1
ATOM 2925 O O . MET A 1 365 ? -14.929 8.145 11.373 1.00 85.81 365 MET A O 1
ATOM 2929 N N . ASP A 1 366 ? -13.548 8.577 9.685 1.00 84.38 366 ASP A N 1
ATOM 2930 C CA . ASP A 1 366 ? -12.803 9.586 10.444 1.00 84.38 366 ASP A CA 1
ATOM 2931 C C . ASP A 1 366 ? -13.606 10.886 10.619 1.00 84.38 366 ASP A C 1
ATOM 2933 O O . ASP A 1 366 ? -13.965 11.578 9.660 1.00 84.38 366 ASP A O 1
ATOM 2937 N N . SER A 1 367 ? -13.866 11.235 11.882 1.00 66.94 367 SER A N 1
ATOM 2938 C CA . SER A 1 367 ? -14.577 12.443 12.291 1.00 66.94 367 SER A CA 1
ATOM 2939 C C . SER A 1 367 ? -13.728 13.723 12.288 1.00 66.94 367 SER A C 1
ATOM 2941 O O . SER A 1 367 ? -14.298 14.818 12.368 1.00 66.94 367 SER A O 1
ATOM 2943 N N . PHE A 1 368 ? -12.399 13.644 12.152 1.00 61.16 368 PHE A N 1
ATOM 2944 C CA . PHE A 1 368 ? -11.520 14.824 12.176 1.00 61.16 368 PHE A CA 1
ATOM 2945 C C . PHE A 1 368 ? -11.163 15.345 10.779 1.00 61.16 368 PHE A C 1
ATOM 2947 O O . PHE A 1 368 ? -11.030 16.556 10.588 1.00 61.16 368 PHE A O 1
ATOM 2954 N N . THR A 1 369 ? -11.059 14.473 9.776 1.00 56.22 369 THR A N 1
ATOM 2955 C CA . THR A 1 369 ? -10.724 14.875 8.403 1.00 56.22 369 THR A CA 1
ATOM 2956 C C . THR A 1 369 ? -11.954 15.410 7.659 1.00 56.22 369 THR A C 1
ATOM 2958 O O . THR A 1 369 ? -12.685 14.649 7.031 1.00 56.22 369 THR A O 1
ATOM 2961 N N . MET A 1 370 ? -12.153 16.733 7.724 1.00 53.50 370 MET A N 1
ATOM 2962 C CA . MET A 1 370 ? -13.111 17.549 6.945 1.00 53.50 370 MET A CA 1
ATOM 2963 C C . MET A 1 370 ? -14.611 17.288 7.202 1.00 53.50 370 MET A C 1
ATOM 2965 O O . MET A 1 370 ? -15.081 16.154 7.277 1.00 53.50 370 MET A O 1
ATOM 2969 N N . SER A 1 371 ? -15.377 18.370 7.374 1.00 54.94 371 SER A N 1
ATOM 2970 C CA . SER A 1 371 ? -16.823 18.370 7.641 1.00 54.94 371 SER A CA 1
ATOM 2971 C C . SER A 1 371 ? -17.643 18.117 6.370 1.00 54.94 371 SER A C 1
ATOM 2973 O O . SER A 1 371 ? -17.291 18.588 5.291 1.00 54.94 371 SER A O 1
ATOM 2975 N N . GLY A 1 372 ? -18.764 17.398 6.485 1.00 65.12 372 GLY A N 1
ATOM 2976 C CA . GLY A 1 372 ? -19.702 17.236 5.371 1.00 65.12 372 GLY A CA 1
ATOM 2977 C C . GLY A 1 372 ? -20.876 16.312 5.692 1.00 65.12 372 GLY A C 1
ATOM 2978 O O . GLY A 1 372 ? -20.690 15.283 6.332 1.00 65.12 372 GLY A O 1
ATOM 2979 N N . ALA A 1 373 ? -22.069 16.647 5.192 1.00 71.81 373 ALA A N 1
ATOM 2980 C CA . ALA A 1 373 ? -23.310 15.901 5.442 1.00 71.81 373 ALA A CA 1
ATOM 2981 C C . ALA A 1 373 ? -23.224 14.411 5.052 1.00 71.81 373 ALA A C 1
ATOM 2983 O O . ALA A 1 373 ? -23.779 13.555 5.732 1.00 71.81 373 ALA A O 1
ATOM 2984 N N . HIS A 1 374 ? -22.471 14.074 3.996 1.00 77.00 374 HIS A N 1
ATOM 2985 C CA . HIS A 1 374 ? -22.263 12.681 3.587 1.00 77.00 374 HIS A CA 1
ATOM 2986 C C . HIS A 1 374 ? -21.535 11.839 4.645 1.00 77.00 374 HIS A C 1
ATOM 2988 O O . HIS A 1 374 ? -21.765 10.635 4.725 1.00 77.00 374 HIS A O 1
ATOM 2994 N N . ARG A 1 375 ? -20.665 12.448 5.461 1.00 75.75 375 ARG A N 1
ATOM 2995 C CA . ARG A 1 375 ? -19.934 11.740 6.519 1.00 75.75 375 ARG A CA 1
ATOM 2996 C C . ARG A 1 375 ? -20.891 11.252 7.601 1.00 75.75 375 ARG A C 1
ATOM 2998 O O . ARG A 1 375 ? -20.842 10.081 7.960 1.00 75.75 375 ARG A O 1
ATOM 3005 N N . ASP A 1 376 ? -21.768 12.128 8.081 1.00 81.62 376 ASP A N 1
ATOM 3006 C CA . ASP A 1 376 ? -22.703 11.790 9.157 1.00 81.62 376 ASP A CA 1
ATOM 3007 C C . ASP A 1 376 ? -23.668 10.682 8.722 1.00 81.62 376 ASP A C 1
ATOM 3009 O O . ASP A 1 376 ? -23.918 9.752 9.486 1.00 81.62 376 ASP A O 1
ATOM 3013 N N . VAL A 1 377 ? -24.099 10.713 7.455 1.00 85.75 377 VAL A N 1
ATOM 3014 C CA . VAL A 1 377 ? -24.920 9.652 6.853 1.00 85.75 377 VAL A CA 1
ATOM 3015 C C . VAL A 1 377 ? -24.167 8.319 6.791 1.00 85.75 377 VAL A C 1
ATOM 3017 O O . VAL A 1 377 ? -24.726 7.285 7.138 1.00 85.75 377 VAL A O 1
ATOM 3020 N N . ILE A 1 378 ? -22.890 8.300 6.397 1.00 87.62 378 ILE A N 1
ATOM 3021 C CA . ILE A 1 378 ? -22.096 7.054 6.362 1.00 87.62 378 ILE A CA 1
ATOM 3022 C C . ILE A 1 378 ? -21.903 6.480 7.761 1.00 87.62 378 ILE A C 1
ATOM 3024 O O . ILE A 1 378 ? -22.039 5.272 7.954 1.00 87.62 378 ILE A O 1
ATOM 3028 N N . ILE A 1 379 ? -21.599 7.345 8.729 1.00 87.50 379 ILE A N 1
ATOM 3029 C CA . ILE A 1 379 ? -21.456 6.954 10.129 1.00 87.50 379 ILE A CA 1
ATOM 3030 C C . ILE A 1 379 ? -22.765 6.331 10.625 1.00 87.50 379 ILE A C 1
ATOM 3032 O O . ILE A 1 379 ? -22.743 5.264 11.235 1.00 87.50 379 ILE A O 1
ATOM 3036 N N . GLU A 1 380 ? -23.902 6.955 10.324 1.00 87.19 380 GLU A N 1
ATOM 3037 C CA . GLU A 1 380 ? -25.228 6.440 10.656 1.00 87.19 380 GLU A CA 1
ATOM 3038 C C . GLU A 1 380 ? -25.497 5.073 10.020 1.00 87.19 380 GLU A C 1
ATOM 3040 O O . GLU A 1 380 ? -25.795 4.122 10.742 1.00 87.19 380 GLU A O 1
ATOM 3045 N N . ILE A 1 381 ? -25.266 4.926 8.712 1.00 87.94 381 ILE A N 1
ATOM 3046 C CA . ILE A 1 381 ? -25.412 3.645 8.005 1.00 87.94 381 ILE A CA 1
ATOM 3047 C C . ILE A 1 381 ? -24.534 2.561 8.647 1.00 87.94 381 ILE A C 1
ATOM 3049 O O . ILE A 1 381 ? -24.993 1.434 8.846 1.00 87.94 381 ILE A O 1
ATOM 3053 N N . PHE A 1 382 ? -23.280 2.876 8.988 1.00 90.38 382 PHE A N 1
ATOM 3054 C CA . PHE A 1 382 ? -22.374 1.927 9.636 1.00 90.38 382 PHE A CA 1
ATOM 3055 C C . PHE A 1 382 ? -22.917 1.453 10.987 1.00 90.38 382 PHE A C 1
ATOM 3057 O O . PHE A 1 382 ? -22.957 0.249 11.252 1.00 90.38 382 PHE A O 1
ATOM 3064 N N . TYR A 1 383 ? -23.349 2.385 11.835 1.00 88.44 383 TYR A N 1
ATOM 3065 C CA . TYR A 1 383 ? -23.857 2.055 13.160 1.00 88.44 383 TYR A CA 1
ATOM 3066 C C . TYR A 1 383 ? -25.175 1.277 13.109 1.00 88.44 383 TYR A C 1
ATOM 3068 O O . TYR A 1 383 ? -25.320 0.320 13.861 1.00 88.44 383 TYR A O 1
ATOM 3076 N N . GLU A 1 384 ? -26.093 1.639 12.213 1.00 87.44 384 GLU A N 1
ATOM 3077 C CA . GLU A 1 384 ? -27.403 0.988 12.103 1.00 87.44 384 GLU A CA 1
ATOM 3078 C C . GLU A 1 384 ? -27.347 -0.386 11.427 1.00 87.44 384 GLU A C 1
ATOM 3080 O O . GLU A 1 384 ? -28.131 -1.268 11.769 1.00 87.44 384 GLU A O 1
ATOM 3085 N N . ARG A 1 385 ? -26.453 -0.583 10.447 1.00 87.50 385 ARG A N 1
ATOM 3086 C CA . ARG A 1 385 ? -26.475 -1.786 9.590 1.00 87.50 385 ARG A CA 1
ATOM 3087 C C . ARG A 1 385 ? -25.288 -2.724 9.760 1.00 87.50 385 ARG A C 1
ATOM 3089 O O . ARG A 1 385 ? -25.373 -3.877 9.337 1.00 87.50 385 ARG A O 1
ATOM 3096 N N . HIS A 1 386 ? -24.167 -2.255 10.304 1.00 90.38 386 HIS A N 1
ATOM 3097 C CA . HIS A 1 386 ? -22.898 -2.991 10.238 1.00 90.38 386 HIS A CA 1
ATOM 3098 C C . HIS A 1 386 ? -22.224 -3.217 11.593 1.00 90.38 386 HIS A C 1
ATOM 3100 O O . HIS A 1 386 ? -21.502 -4.206 11.737 1.00 90.38 386 HIS A O 1
ATOM 3106 N N . LEU A 1 387 ? -22.467 -2.363 12.593 1.00 90.38 387 LEU A N 1
ATOM 3107 C CA . LEU A 1 387 ? -21.850 -2.514 13.912 1.00 90.38 387 LEU A CA 1
ATOM 3108 C C . LEU A 1 387 ? -22.204 -3.859 14.562 1.00 90.38 387 LEU A C 1
ATOM 3110 O O . LEU A 1 387 ? -21.305 -4.577 14.999 1.00 90.38 387 LEU A O 1
ATOM 3114 N N . ASP A 1 388 ? -23.489 -4.213 14.599 1.00 89.62 388 ASP A N 1
ATOM 3115 C CA . ASP A 1 388 ? -23.945 -5.443 15.255 1.00 89.62 388 ASP A CA 1
ATOM 3116 C C . ASP A 1 388 ? -23.351 -6.689 14.600 1.00 89.62 388 ASP A C 1
ATOM 3118 O O . ASP A 1 388 ? -22.886 -7.589 15.295 1.00 89.62 388 ASP A O 1
ATOM 3122 N N . TYR A 1 389 ? -23.241 -6.690 13.270 1.00 91.31 389 TYR A N 1
ATOM 3123 C CA . TYR A 1 389 ? -22.577 -7.759 12.531 1.00 91.31 389 TYR A CA 1
ATOM 3124 C C . TYR A 1 389 ? -21.119 -7.957 12.977 1.00 91.31 389 TYR A C 1
ATOM 3126 O O . TYR A 1 389 ? -20.695 -9.085 13.225 1.00 91.31 389 TYR A O 1
ATOM 3134 N N . LEU A 1 390 ? -20.351 -6.873 13.131 1.00 92.19 390 LEU A N 1
ATOM 3135 C CA . LEU A 1 390 ? -18.957 -6.941 13.586 1.00 92.19 390 LEU A CA 1
ATOM 3136 C C . LEU A 1 390 ? -18.829 -7.423 15.036 1.00 92.19 390 LEU A C 1
ATOM 3138 O O . LEU A 1 390 ? -17.930 -8.201 15.365 1.00 92.19 390 LEU A O 1
ATOM 3142 N N . VAL A 1 391 ? -19.735 -6.981 15.906 1.00 91.06 391 VAL A N 1
ATOM 3143 C CA . VAL A 1 391 ? -19.782 -7.414 17.307 1.00 91.06 391 VAL A CA 1
ATOM 3144 C C . VAL A 1 391 ? -20.157 -8.899 17.403 1.00 91.06 391 VAL A C 1
ATOM 3146 O O . VAL A 1 391 ? -19.545 -9.646 18.172 1.00 91.06 391 VAL A O 1
ATOM 3149 N N . ASP A 1 392 ? -21.107 -9.357 16.590 1.00 90.00 392 ASP A N 1
ATOM 3150 C CA . ASP A 1 392 ? -21.536 -10.756 16.540 1.00 90.00 392 ASP A CA 1
ATOM 3151 C C . ASP A 1 392 ? -20.459 -11.671 15.942 1.00 90.00 392 ASP A C 1
ATOM 3153 O O . ASP A 1 392 ? -20.288 -12.805 16.397 1.00 90.00 392 ASP A O 1
ATOM 3157 N N . VAL A 1 393 ? -19.662 -11.177 14.991 1.00 91.12 393 VAL A N 1
ATOM 3158 C CA . VAL A 1 393 ? -18.463 -11.865 14.484 1.00 91.12 393 VAL A CA 1
ATOM 3159 C C . VAL A 1 393 ? -17.472 -12.158 15.617 1.00 91.12 393 VAL A C 1
ATOM 3161 O O . VAL A 1 393 ? -16.955 -13.276 15.710 1.00 91.12 393 VAL A O 1
ATOM 3164 N N . ILE A 1 394 ? -17.242 -11.202 16.523 1.00 90.38 394 ILE A N 1
ATOM 3165 C CA . ILE A 1 394 ? -16.396 -11.421 17.705 1.00 90.38 394 ILE A CA 1
ATOM 3166 C C . ILE A 1 394 ? -17.031 -12.453 18.644 1.00 90.38 394 ILE A C 1
ATOM 3168 O O . ILE A 1 394 ? -16.366 -13.417 19.035 1.00 90.38 394 ILE A O 1
ATOM 3172 N N . ALA A 1 395 ? -18.309 -12.270 18.986 1.00 89.50 395 ALA A N 1
ATOM 3173 C CA . ALA A 1 395 ? -19.003 -13.114 19.956 1.00 89.50 395 ALA A CA 1
ATOM 3174 C C . ALA A 1 395 ? -19.100 -14.579 19.500 1.00 89.50 395 ALA A C 1
ATOM 3176 O O . ALA A 1 395 ? -18.817 -15.488 20.279 1.00 89.50 395 ALA A O 1
ATOM 3177 N N . SER A 1 396 ? -19.445 -14.811 18.231 1.00 89.25 396 SER A N 1
ATOM 3178 C CA . SER A 1 396 ? -19.550 -16.150 17.630 1.00 89.25 396 SER A CA 1
ATOM 3179 C C . SER A 1 396 ? -18.198 -16.855 17.483 1.00 89.25 396 SER A C 1
ATOM 3181 O O . SER A 1 396 ? -18.130 -18.083 17.520 1.00 89.25 396 SER A O 1
ATOM 3183 N N . SER A 1 397 ? -17.107 -16.092 17.379 1.00 85.81 397 SER A N 1
ATOM 3184 C CA . SER A 1 397 ? -15.745 -16.630 17.275 1.00 85.81 397 SER A CA 1
ATOM 3185 C C . SER A 1 397 ? -15.123 -17.003 18.625 1.00 85.81 397 SER A C 1
ATOM 3187 O O . SER A 1 397 ? -14.020 -17.566 18.663 1.00 85.81 397 SER A O 1
ATOM 3189 N N . CYS A 1 398 ? -15.781 -16.683 19.742 1.00 82.44 398 CYS A N 1
ATOM 3190 C CA . CYS A 1 398 ? -15.264 -16.912 21.087 1.00 82.44 398 CYS A CA 1
ATOM 3191 C C . CYS A 1 398 ? -16.006 -18.061 21.800 1.00 82.44 398 CYS A C 1
ATOM 3193 O O . CYS A 1 398 ? -17.218 -18.200 21.657 1.00 82.44 398 CYS A O 1
ATOM 3195 N N . PRO A 1 399 ? -15.314 -18.891 22.606 1.00 74.06 399 PRO A N 1
ATOM 3196 C CA . PRO A 1 399 ? -15.959 -19.997 23.314 1.00 74.06 399 PRO A CA 1
ATOM 3197 C C . PRO A 1 399 ? -17.062 -19.532 24.286 1.00 74.06 399 PRO A C 1
ATOM 3199 O O . PRO A 1 399 ? -16.877 -18.593 25.075 1.00 74.06 399 PRO A O 1
ATOM 3202 N N . SER A 1 400 ? -18.200 -20.237 24.291 1.00 68.06 400 SER A N 1
ATOM 3203 C CA . SER A 1 400 ? -19.232 -20.068 25.324 1.00 68.06 400 SER A CA 1
ATOM 3204 C C . SER A 1 400 ? -18.762 -20.646 26.666 1.00 68.06 400 SER A C 1
ATOM 3206 O O . SER A 1 400 ? -18.200 -21.739 26.719 1.00 68.06 400 SER A O 1
ATOM 3208 N N . ARG A 1 401 ? -19.049 -19.943 27.775 1.00 49.97 401 ARG A N 1
ATOM 3209 C CA . ARG A 1 401 ? -18.773 -20.405 29.155 1.00 49.97 401 ARG A CA 1
ATOM 3210 C C . ARG A 1 401 ? -19.545 -21.679 29.540 1.00 49.97 401 ARG A C 1
ATOM 3212 O O . ARG A 1 401 ? -19.202 -22.284 30.549 1.00 49.97 401 ARG A O 1
ATOM 3219 N N . SER A 1 402 ? -20.563 -22.093 28.775 1.00 41.59 402 SER A N 1
ATOM 3220 C CA . SER A 1 402 ? -21.394 -23.267 29.091 1.00 41.59 402 SER A CA 1
ATOM 3221 C C . SER A 1 402 ? -20.794 -24.614 28.675 1.00 41.59 402 SER A C 1
ATOM 3223 O O . SER A 1 402 ? -21.316 -25.646 29.092 1.00 41.59 402 SER A O 1
ATOM 3225 N N . ALA A 1 403 ? -19.674 -24.644 27.941 1.00 39.03 403 ALA A N 1
ATOM 3226 C CA . ALA A 1 403 ? -18.915 -25.873 27.697 1.00 39.03 403 ALA A CA 1
ATOM 3227 C C . ALA A 1 403 ? -18.092 -26.243 28.944 1.00 39.03 403 ALA A C 1
ATOM 3229 O O . ALA A 1 403 ? -16.860 -26.245 28.961 1.00 39.03 403 ALA A O 1
ATOM 3230 N N . THR A 1 404 ? -18.800 -26.523 30.035 1.00 35.38 404 THR A N 1
ATOM 3231 C CA . THR A 1 404 ? -18.232 -27.205 31.187 1.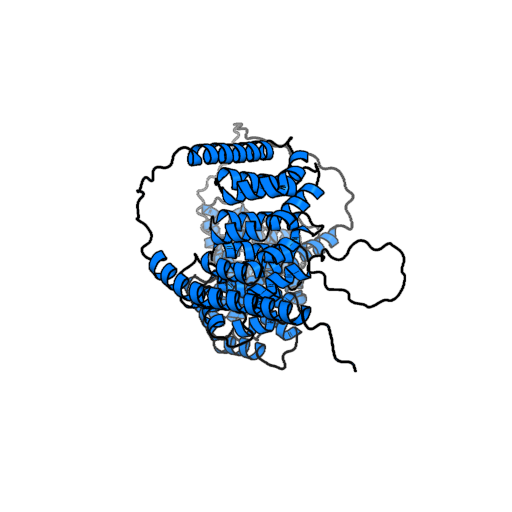00 35.38 404 THR A CA 1
ATOM 3232 C C . THR A 1 404 ? -17.782 -28.587 30.736 1.00 35.38 404 THR A C 1
ATOM 3234 O O . THR A 1 404 ? -18.574 -29.407 30.283 1.00 35.38 404 THR A O 1
ATOM 3237 N N . ARG A 1 405 ? -16.468 -28.796 30.841 1.00 39.53 405 ARG A N 1
ATOM 3238 C CA . ARG A 1 405 ? -15.761 -30.073 30.996 1.00 39.53 405 ARG A CA 1
ATOM 3239 C C . ARG A 1 405 ? -16.708 -31.248 31.278 1.00 39.53 405 ARG A C 1
ATOM 3241 O O . ARG A 1 405 ? -16.948 -31.582 32.435 1.00 39.53 405 ARG A O 1
ATOM 3248 N N . THR A 1 406 ? -17.198 -31.902 30.233 1.00 31.03 406 THR A N 1
ATOM 3249 C CA . THR A 1 406 ? -17.698 -33.273 30.333 1.00 31.03 406 THR A CA 1
ATOM 3250 C C . THR A 1 406 ? -16.583 -34.204 29.877 1.00 31.03 406 THR A C 1
ATOM 3252 O O . THR A 1 406 ? -15.843 -33.914 28.941 1.00 31.03 406 THR A O 1
ATOM 3255 N N . SER A 1 407 ? -16.406 -35.256 30.669 1.00 31.89 407 SER A N 1
ATOM 3256 C CA . SER A 1 407 ? -15.3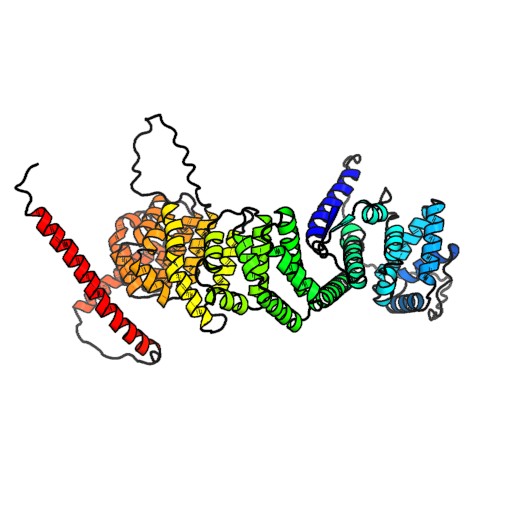45 -36.264 30.643 1.00 31.89 407 SER A CA 1
ATOM 3257 C C . SER A 1 407 ? -14.904 -36.712 29.235 1.00 31.89 407 SER A C 1
ATOM 3259 O O . SER A 1 407 ? -15.754 -36.850 28.352 1.00 31.89 407 SER A O 1
ATOM 3261 N N . PRO A 1 408 ? -13.610 -37.024 29.014 1.00 35.31 408 PRO A N 1
ATOM 3262 C CA . PRO A 1 408 ? -13.151 -37.642 27.779 1.00 35.31 408 PRO A CA 1
ATOM 3263 C C . PRO A 1 408 ? -13.627 -39.096 27.766 1.00 35.31 408 PRO A C 1
ATOM 3265 O O . PRO A 1 408 ? -12.948 -39.951 28.314 1.00 35.31 408 PRO A O 1
ATOM 3268 N N . ASN A 1 409 ? -14.827 -39.353 27.242 1.00 32.97 409 ASN A N 1
ATOM 3269 C CA . ASN A 1 409 ? -15.283 -40.654 26.737 1.00 32.97 409 ASN A CA 1
ATOM 3270 C C . ASN A 1 409 ? -16.716 -40.537 26.196 1.00 32.97 409 ASN A C 1
ATOM 3272 O O . ASN A 1 409 ? -17.687 -40.829 26.887 1.00 32.97 409 ASN A O 1
ATOM 3276 N N . SER A 1 410 ? -16.854 -40.146 24.933 1.00 28.56 410 SER A N 1
ATOM 3277 C CA . SER A 1 410 ? -17.847 -40.757 24.044 1.00 28.56 410 SER A CA 1
ATOM 3278 C C . SER A 1 410 ? -17.388 -40.560 22.604 1.00 28.56 410 SER A C 1
ATOM 3280 O O . SER A 1 410 ? -17.178 -39.447 22.130 1.00 28.56 410 SER A O 1
ATOM 3282 N N . ALA A 1 411 ? -17.117 -41.684 21.954 1.00 33.62 411 ALA A N 1
ATOM 3283 C CA . ALA A 1 411 ? -16.863 -41.753 20.532 1.00 33.62 411 ALA A CA 1
ATOM 3284 C C . ALA A 1 411 ? -18.196 -41.692 19.768 1.00 33.62 411 ALA A C 1
ATOM 3286 O O . ALA A 1 411 ? -19.224 -42.123 20.290 1.00 33.62 411 ALA A O 1
ATOM 3287 N N . VAL A 1 412 ? -18.088 -41.296 18.492 1.00 32.88 412 VAL A N 1
ATOM 3288 C CA . VAL A 1 412 ? -19.100 -41.349 17.413 1.00 32.88 412 VAL A CA 1
ATOM 3289 C C . VAL A 1 412 ? -20.161 -40.231 17.542 1.00 32.88 412 VAL A C 1
ATOM 3291 O O . VAL A 1 412 ? -20.755 -40.059 18.592 1.00 32.88 412 VAL A O 1
ATOM 3294 N N . VAL A 1 413 ? -20.444 -39.367 16.560 1.00 30.55 413 VAL A N 1
ATOM 3295 C CA . VAL A 1 413 ? -20.569 -39.529 15.102 1.00 30.55 413 VAL A CA 1
ATOM 3296 C C . VAL A 1 413 ? -20.173 -38.216 14.411 1.00 30.55 413 VAL A C 1
ATOM 3298 O O . VAL A 1 413 ? -20.549 -37.134 14.856 1.00 30.55 413 VAL A O 1
ATOM 3301 N N . GLY A 1 414 ? -19.417 -38.323 13.316 1.00 35.25 414 GLY A N 1
ATOM 3302 C CA . GLY A 1 414 ? -18.980 -37.194 12.503 1.00 35.25 414 GLY A CA 1
ATOM 3303 C C . GLY A 1 414 ? -20.140 -36.417 11.880 1.00 35.25 414 GLY A C 1
ATOM 3304 O O . GLY A 1 414 ? -20.942 -36.964 11.127 1.00 35.25 414 GLY A O 1
ATOM 3305 N N . GLY A 1 415 ? -20.165 -35.119 12.162 1.00 26.36 415 GLY A N 1
ATOM 3306 C CA . GLY A 1 415 ? -20.789 -34.101 11.331 1.00 26.36 415 GLY A CA 1
ATOM 3307 C C . GLY A 1 415 ? -19.707 -33.098 10.955 1.00 26.36 415 GLY A C 1
ATOM 3308 O O . GLY A 1 415 ? -19.162 -32.424 11.825 1.00 26.36 415 GLY A O 1
ATOM 3309 N N . ASN A 1 416 ? -19.366 -33.039 9.670 1.00 31.20 416 ASN A N 1
ATOM 3310 C CA . ASN A 1 416 ? -18.448 -32.064 9.089 1.00 31.20 416 ASN A CA 1
ATOM 3311 C C . ASN A 1 416 ? -19.037 -30.647 9.180 1.00 31.20 416 ASN A C 1
ATOM 3313 O O . ASN A 1 416 ? -19.521 -30.099 8.195 1.00 31.20 416 ASN A O 1
ATOM 3317 N N . THR A 1 417 ? -18.981 -30.034 10.355 1.00 33.38 417 THR A N 1
ATOM 3318 C CA . THR A 1 417 ? -18.970 -28.578 10.477 1.00 33.38 417 THR A CA 1
ATOM 3319 C C . THR A 1 417 ? -17.549 -28.182 10.829 1.00 33.38 417 THR A C 1
ATOM 3321 O O . THR A 1 417 ? -17.226 -27.957 11.996 1.00 33.38 417 THR A O 1
ATOM 3324 N N . GLU A 1 418 ? -16.682 -28.116 9.816 1.00 36.44 418 GLU A N 1
ATOM 3325 C CA . GLU A 1 418 ? -15.501 -27.253 9.868 1.00 36.44 418 GLU A CA 1
ATOM 3326 C C . GLU A 1 418 ? -16.017 -25.815 10.018 1.00 36.44 418 GLU A C 1
ATOM 3328 O O . GLU A 1 418 ? -16.178 -25.077 9.049 1.00 36.44 418 GLU A O 1
ATOM 3333 N N . GLY A 1 419 ? -16.396 -25.441 11.243 1.00 41.44 419 GLY A N 1
ATOM 3334 C CA . GLY A 1 419 ? -16.763 -24.078 11.579 1.00 41.44 419 GLY A CA 1
ATOM 3335 C C . GLY A 1 419 ? -15.561 -23.217 11.238 1.00 41.44 419 GLY A C 1
ATOM 3336 O O . GLY A 1 419 ? -14.508 -23.373 11.854 1.00 41.44 419 GLY A O 1
ATOM 3337 N N . HIS A 1 420 ? -15.703 -22.387 10.209 1.00 52.00 420 HIS A N 1
ATOM 3338 C CA . HIS A 1 420 ? -14.657 -21.525 9.680 1.00 52.00 420 HIS A CA 1
ATOM 3339 C C . HIS A 1 420 ? -14.188 -20.588 10.802 1.00 52.00 420 HIS A C 1
ATOM 3341 O O . HIS A 1 420 ? -14.771 -19.531 11.039 1.00 52.00 420 HIS A O 1
ATOM 3347 N N . ARG A 1 421 ? -13.196 -21.023 11.588 1.00 69.56 421 ARG A N 1
ATOM 3348 C CA . ARG A 1 421 ? -12.711 -20.270 12.743 1.00 69.56 421 ARG A CA 1
ATOM 3349 C C . ARG A 1 421 ? -12.039 -19.024 12.194 1.00 69.56 421 ARG A C 1
ATOM 3351 O O . ARG A 1 421 ? -10.978 -19.118 11.581 1.00 69.56 421 ARG A O 1
ATOM 3358 N N . ILE A 1 422 ? -12.670 -17.874 12.414 1.00 83.62 422 ILE A N 1
ATOM 3359 C CA . ILE A 1 422 ? -12.144 -16.583 11.979 1.00 83.62 422 ILE A CA 1
ATOM 3360 C C . ILE A 1 422 ? -10.731 -16.418 12.536 1.00 83.62 422 ILE A C 1
ATOM 3362 O O . ILE A 1 422 ? -10.460 -16.705 13.714 1.00 83.62 422 ILE A O 1
ATOM 3366 N N . LYS A 1 423 ? -9.823 -15.999 11.652 1.00 88.25 423 LYS A N 1
ATOM 3367 C CA . LYS A 1 423 ? -8.417 -15.804 11.981 1.00 88.25 423 LYS A CA 1
ATOM 3368 C C . LYS A 1 423 ? -8.270 -14.801 13.130 1.00 88.25 423 LYS A C 1
ATOM 3370 O O . LYS A 1 423 ? -8.949 -13.772 13.123 1.00 88.25 423 LYS A O 1
ATOM 3375 N N . PRO A 1 424 ? -7.402 -15.068 14.119 1.00 90.19 424 PRO A N 1
ATOM 3376 C CA . PRO A 1 424 ? -7.167 -14.149 15.229 1.00 90.19 424 PRO A CA 1
ATOM 3377 C C . PRO A 1 424 ? -6.867 -12.708 14.788 1.00 90.19 424 PRO A C 1
ATOM 3379 O O . PRO A 1 424 ? -7.376 -11.766 15.384 1.00 90.19 424 PRO A O 1
ATOM 3382 N N . GLU A 1 425 ? -6.098 -12.525 13.719 1.00 91.06 425 GLU A N 1
ATOM 3383 C CA . GLU A 1 425 ? -5.699 -11.217 13.190 1.00 91.06 425 GLU A CA 1
ATOM 3384 C C . GLU A 1 425 ? -6.902 -10.396 12.694 1.00 91.06 425 GLU A C 1
ATOM 3386 O O . GLU A 1 425 ? -6.960 -9.184 12.885 1.00 91.06 425 GLU A O 1
ATOM 3391 N N . ILE A 1 426 ? -7.924 -11.062 12.149 1.00 92.25 426 ILE A N 1
ATOM 3392 C CA . ILE A 1 426 ? -9.182 -10.420 11.748 1.00 92.25 426 ILE A CA 1
ATOM 3393 C C . ILE A 1 426 ? -9.917 -9.886 12.982 1.00 92.25 426 ILE A C 1
ATOM 3395 O O . ILE A 1 426 ? -10.341 -8.733 12.996 1.00 92.25 426 ILE A O 1
ATOM 3399 N N . LEU A 1 427 ? -10.031 -10.691 14.046 1.00 93.00 427 LEU A N 1
ATOM 3400 C CA . LEU A 1 427 ? -10.682 -10.265 15.294 1.00 93.00 427 LEU A CA 1
ATOM 3401 C C . LEU A 1 427 ? -9.951 -9.085 15.942 1.00 93.00 427 LEU A C 1
ATOM 3403 O O . LEU A 1 427 ? -10.591 -8.193 16.501 1.00 93.00 427 LEU A O 1
ATOM 3407 N N . LEU A 1 428 ? -8.618 -9.067 15.848 1.00 93.06 428 LEU A N 1
ATOM 3408 C CA . LEU A 1 428 ? -7.809 -7.939 16.294 1.00 93.06 428 LEU A CA 1
ATOM 3409 C C . LEU A 1 428 ? -8.181 -6.664 15.525 1.00 93.06 428 LEU A C 1
ATOM 3411 O O . LEU A 1 428 ? -8.468 -5.654 16.161 1.00 93.06 428 LEU A O 1
ATOM 3415 N N . ASN A 1 429 ? -8.260 -6.722 14.193 1.00 93.75 429 ASN A N 1
ATOM 3416 C CA . ASN A 1 429 ? -8.625 -5.570 13.365 1.00 93.75 429 ASN A CA 1
ATOM 3417 C C . ASN A 1 429 ? -10.049 -5.072 13.627 1.00 93.75 429 ASN A C 1
ATOM 3419 O O . ASN A 1 429 ? -10.264 -3.864 13.716 1.00 93.75 429 ASN A O 1
ATOM 3423 N N . VAL A 1 430 ? -11.011 -5.981 13.813 1.00 94.62 430 VAL A N 1
ATOM 3424 C CA . VAL A 1 430 ? -12.375 -5.598 14.206 1.00 94.62 430 VAL A CA 1
ATOM 3425 C C . VAL A 1 430 ? -12.342 -4.865 15.549 1.00 94.62 430 VAL A C 1
ATOM 3427 O O . VAL A 1 430 ? -12.887 -3.770 15.665 1.00 94.62 430 VAL A O 1
ATOM 3430 N N . CYS A 1 431 ? -11.652 -5.414 16.554 1.00 94.31 431 CYS A N 1
ATOM 3431 C CA . CYS A 1 431 ? -11.503 -4.763 17.857 1.00 94.31 431 CYS A CA 1
ATOM 3432 C C . CYS A 1 431 ? -10.816 -3.392 17.743 1.00 94.31 431 CYS A C 1
ATOM 3434 O O . CYS A 1 431 ? -11.181 -2.454 18.450 1.00 94.31 431 CYS A O 1
ATOM 3436 N N . GLU A 1 432 ? -9.837 -3.250 16.852 1.00 94.50 432 GLU A N 1
ATOM 3437 C CA . GLU A 1 432 ? -9.172 -1.977 16.591 1.00 94.50 432 GLU A CA 1
ATOM 3438 C C . GLU A 1 432 ? -10.075 -0.938 15.934 1.00 94.50 432 GLU A C 1
ATOM 3440 O O . GLU A 1 432 ? -10.004 0.235 16.309 1.00 94.50 432 GLU A O 1
ATOM 3445 N N . LEU A 1 433 ? -10.928 -1.343 14.992 1.00 94.38 433 LEU A N 1
ATOM 3446 C CA . LEU A 1 433 ? -11.946 -0.462 14.425 1.00 94.38 433 LEU A CA 1
ATOM 3447 C C . LEU A 1 433 ? -12.917 0.005 15.514 1.00 94.38 433 LEU A C 1
ATOM 3449 O O . LEU A 1 433 ? -13.241 1.185 15.588 1.00 94.38 433 LEU A O 1
ATOM 3453 N N . LEU A 1 434 ? -13.330 -0.894 16.410 1.00 92.69 434 LEU A N 1
ATOM 3454 C CA . LEU A 1 434 ? -14.215 -0.545 17.521 1.00 92.69 434 LEU A CA 1
ATOM 3455 C C . LEU A 1 434 ? -13.543 0.430 18.499 1.00 92.69 434 LEU A C 1
ATOM 3457 O O . LEU A 1 434 ? -14.178 1.401 18.907 1.00 92.69 434 LEU A O 1
ATOM 3461 N N . CYS A 1 435 ? -12.257 0.247 18.821 1.00 92.25 435 CYS A N 1
ATOM 3462 C CA . CYS A 1 435 ? -11.489 1.234 19.590 1.00 92.25 435 CYS A CA 1
ATOM 3463 C C . CYS A 1 435 ? -11.447 2.598 18.887 1.00 92.25 435 CYS A C 1
ATOM 3465 O O . CYS A 1 435 ? -11.663 3.623 19.533 1.00 92.25 435 CYS A O 1
ATOM 3467 N N . PHE A 1 436 ? -11.192 2.614 17.575 1.00 92.38 436 PHE A N 1
ATOM 3468 C CA . PHE A 1 436 ? -11.204 3.835 16.769 1.00 92.38 436 PHE A CA 1
ATOM 3469 C C . PHE A 1 436 ? -12.563 4.540 16.863 1.00 92.38 436 PHE A C 1
ATOM 3471 O O . PHE A 1 436 ? -12.630 5.720 17.202 1.00 92.38 436 PHE A O 1
ATOM 3478 N N . CYS A 1 437 ? -13.660 3.803 16.689 1.00 90.50 437 CYS A N 1
ATOM 3479 C CA . CYS A 1 437 ? -15.010 4.332 16.832 1.00 90.50 437 CYS A CA 1
ATOM 3480 C C . CYS A 1 437 ? -15.272 4.929 18.226 1.00 90.50 437 CYS A C 1
ATOM 3482 O O . CYS A 1 437 ? -15.954 5.948 18.324 1.00 90.50 437 CYS A O 1
ATOM 3484 N N . VAL A 1 438 ? -14.743 4.331 19.306 1.00 88.38 438 VAL A N 1
ATOM 3485 C CA . VAL A 1 438 ? -14.929 4.855 20.676 1.00 88.38 438 VAL A CA 1
ATOM 3486 C C . VAL A 1 438 ? -14.286 6.233 20.831 1.00 88.38 438 VAL A C 1
ATOM 3488 O O . VAL A 1 438 ? -14.835 7.108 21.502 1.00 88.38 438 VAL A O 1
ATOM 3491 N N . VAL A 1 439 ? -13.127 6.430 20.204 1.00 88.25 439 VAL A N 1
ATOM 3492 C CA . VAL A 1 439 ? -12.384 7.693 20.258 1.00 88.25 439 VAL A CA 1
ATOM 3493 C C . VAL A 1 439 ? -13.030 8.753 19.363 1.00 88.25 439 VAL A C 1
ATOM 3495 O O . VAL A 1 439 ? -13.205 9.887 19.807 1.00 88.25 439 VAL A O 1
ATOM 3498 N N . HIS A 1 440 ? -13.404 8.385 18.135 1.00 85.38 440 HIS A N 1
ATOM 3499 C CA . HIS A 1 440 ? -13.843 9.329 17.104 1.00 85.38 440 HIS A CA 1
ATOM 3500 C C . HIS A 1 440 ? -15.341 9.673 17.171 1.00 85.38 440 HIS A C 1
ATOM 3502 O O . HIS A 1 440 ? -15.714 10.772 16.757 1.00 85.38 440 HIS A O 1
ATOM 3508 N N . HIS A 1 441 ? -16.198 8.794 17.713 1.00 85.75 441 HIS A N 1
ATOM 3509 C CA . HIS A 1 441 ? -17.664 8.965 17.742 1.00 85.75 441 HIS A CA 1
ATOM 3510 C C . HIS A 1 441 ? -18.262 8.803 19.148 1.00 85.75 441 HIS A C 1
ATOM 3512 O O . HIS A 1 441 ? -19.109 7.929 19.372 1.00 85.75 441 HIS A O 1
ATOM 3518 N N . PRO A 1 442 ? -17.872 9.650 20.115 1.00 77.38 442 PRO A N 1
ATOM 3519 C CA . PRO A 1 442 ? -18.189 9.439 21.526 1.00 77.38 442 PRO A CA 1
ATOM 3520 C C . PRO A 1 442 ? -19.691 9.382 21.839 1.00 77.38 442 PRO A C 1
ATOM 3522 O O . PRO A 1 442 ? -20.098 8.650 22.738 1.00 77.38 442 PRO A O 1
ATOM 3525 N N . TYR A 1 443 ? -20.526 10.093 21.078 1.00 74.75 443 TYR A N 1
ATOM 3526 C CA . TYR A 1 443 ? -21.976 10.109 21.282 1.00 74.75 443 TYR A CA 1
ATOM 3527 C C . TYR A 1 443 ? -22.680 8.894 20.661 1.00 74.75 443 TYR A C 1
ATOM 3529 O O . TYR A 1 443 ? -23.447 8.205 21.331 1.00 74.75 443 TYR A O 1
ATOM 3537 N N . ARG A 1 444 ? -22.389 8.574 19.391 1.00 73.25 444 ARG A N 1
ATOM 3538 C CA . ARG A 1 444 ? -23.035 7.459 18.671 1.00 73.25 444 ARG A CA 1
ATOM 3539 C C . ARG A 1 444 ? -22.637 6.099 19.246 1.00 73.25 444 ARG A C 1
ATOM 3541 O O . ARG A 1 444 ? -23.485 5.217 19.379 1.00 73.25 444 ARG A O 1
ATOM 3548 N N . ILE A 1 445 ? -21.369 5.930 19.632 1.00 69.88 445 ILE A N 1
ATOM 3549 C CA . ILE A 1 445 ? -20.901 4.675 20.233 1.00 69.88 445 ILE A CA 1
ATOM 3550 C C . ILE A 1 445 ? -21.574 4.407 21.581 1.00 69.88 445 ILE A C 1
ATOM 3552 O O . ILE A 1 445 ? -21.917 3.267 21.874 1.00 69.88 445 ILE A O 1
ATOM 3556 N N . LYS A 1 446 ? -21.820 5.460 22.373 1.00 71.94 446 LYS A N 1
ATOM 3557 C CA . LYS A 1 446 ? -22.484 5.371 23.674 1.00 71.94 446 LYS A CA 1
ATOM 3558 C C . LYS A 1 446 ? -23.888 4.791 23.526 1.00 71.94 446 LYS A C 1
ATOM 3560 O O . LYS A 1 446 ? -24.202 3.821 24.206 1.00 71.94 446 LYS A O 1
ATOM 3565 N N . CYS A 1 447 ? -24.700 5.322 22.612 1.00 65.50 447 CYS A N 1
ATOM 3566 C CA . CYS A 1 447 ? -26.056 4.818 22.383 1.00 65.50 447 CYS A CA 1
ATOM 3567 C C . CYS A 1 447 ? -26.048 3.345 21.952 1.00 65.50 447 CYS A C 1
ATOM 3569 O O . CYS A 1 447 ? -26.731 2.526 22.558 1.00 65.50 447 CYS A O 1
ATOM 3571 N N . ASN A 1 448 ? -25.218 2.978 20.976 1.00 68.88 448 ASN A N 1
ATOM 3572 C CA . ASN A 1 448 ? -25.217 1.609 20.454 1.00 68.88 448 ASN A CA 1
ATOM 3573 C C . ASN A 1 448 ? -24.636 0.583 21.440 1.00 68.88 448 ASN A C 1
ATOM 3575 O O . ASN A 1 448 ? -25.163 -0.519 21.578 1.00 68.88 448 ASN A O 1
ATOM 3579 N N . PHE A 1 449 ? -23.579 0.938 22.177 1.00 70.19 449 PHE A N 1
ATOM 3580 C CA . PHE A 1 449 ? -22.979 0.031 23.159 1.00 70.19 449 PHE A CA 1
ATOM 3581 C C . PHE A 1 449 ? -23.880 -0.221 24.361 1.00 70.19 449 PHE A C 1
ATOM 3583 O O . PHE A 1 449 ? -23.894 -1.343 24.869 1.00 70.19 449 PHE A O 1
ATOM 3590 N N . LEU A 1 450 ? -24.634 0.795 24.791 1.00 68.06 450 LEU A N 1
ATOM 3591 C CA . LEU A 1 450 ? -25.581 0.665 25.894 1.00 68.06 450 LEU A CA 1
ATOM 3592 C C . LEU A 1 450 ? -26.830 -0.133 25.503 1.00 68.06 450 LEU A C 1
ATOM 3594 O O . LEU A 1 450 ? -27.372 -0.826 26.358 1.00 68.06 450 LEU A O 1
ATOM 3598 N N . MET A 1 451 ? -27.286 -0.045 24.249 1.00 62.19 451 MET A N 1
ATOM 3599 C CA . MET A 1 451 ? -28.512 -0.720 23.803 1.00 62.19 451 MET A CA 1
ATOM 3600 C C . MET A 1 451 ? -28.298 -2.201 23.450 1.00 62.19 451 MET A C 1
ATOM 3602 O O . MET A 1 451 ? -29.151 -3.023 23.770 1.00 62.19 451 MET A O 1
ATOM 3606 N N . ASN A 1 452 ? -27.152 -2.569 22.861 1.00 68.56 452 ASN A N 1
ATOM 3607 C CA . ASN A 1 452 ? -26.966 -3.904 22.261 1.00 68.56 452 ASN A CA 1
ATOM 3608 C C . ASN A 1 452 ? -26.043 -4.850 23.057 1.00 68.56 452 ASN A C 1
ATOM 3610 O O . ASN A 1 452 ? -25.608 -5.880 22.533 1.00 68.56 452 ASN A O 1
ATOM 3614 N N . ASN A 1 453 ? -25.700 -4.512 24.309 1.00 77.94 453 ASN A N 1
ATOM 3615 C CA . ASN A 1 453 ? -24.722 -5.243 25.139 1.00 77.94 453 ASN A CA 1
ATOM 3616 C C . ASN A 1 453 ? -23.392 -5.525 24.408 1.00 77.94 453 ASN A C 1
ATOM 3618 O O . ASN A 1 453 ? -22.731 -6.546 24.624 1.00 77.94 453 ASN A O 1
ATOM 3622 N N . ALA A 1 454 ? -22.982 -4.612 23.523 1.00 85.44 454 ALA A N 1
ATOM 3623 C CA . ALA A 1 454 ? -21.834 -4.821 22.647 1.00 85.44 454 ALA A CA 1
ATOM 3624 C C . ALA A 1 454 ? -20.526 -4.998 23.434 1.00 85.44 454 ALA A C 1
ATOM 3626 O O . ALA A 1 454 ? -19.691 -5.820 23.066 1.00 85.44 454 ALA A O 1
ATOM 3627 N N . ILE A 1 455 ? -20.368 -4.281 24.552 1.00 88.81 455 ILE A N 1
ATOM 3628 C CA . ILE A 1 455 ? -19.165 -4.350 25.394 1.00 88.81 455 ILE A CA 1
ATOM 3629 C C . ILE A 1 455 ? -18.980 -5.765 25.957 1.00 88.81 455 ILE A C 1
ATOM 3631 O O . ILE A 1 455 ? -17.882 -6.312 25.891 1.00 88.81 455 ILE A O 1
ATOM 3635 N N . GLU A 1 456 ? -20.050 -6.387 26.461 1.00 88.94 456 GLU A N 1
ATOM 3636 C CA . GLU A 1 456 ? -19.995 -7.756 26.983 1.00 88.94 456 GLU A CA 1
ATOM 3637 C C . GLU A 1 456 ? -19.640 -8.764 25.880 1.00 88.94 456 GLU A C 1
ATOM 3639 O O . GLU A 1 456 ? -18.773 -9.621 26.074 1.00 88.94 456 GLU A O 1
ATOM 3644 N N . LYS A 1 457 ? -20.259 -8.623 24.700 1.00 89.94 457 LYS A N 1
ATOM 3645 C CA . LYS A 1 457 ? -19.969 -9.452 23.524 1.00 89.94 457 LYS A CA 1
ATOM 3646 C C . LYS A 1 457 ? -18.503 -9.334 23.093 1.00 89.94 457 LYS A C 1
ATOM 3648 O O . LYS A 1 457 ? -17.856 -10.356 22.879 1.00 89.94 457 LYS A O 1
ATOM 3653 N N . ILE A 1 458 ? -17.945 -8.125 23.036 1.00 90.81 458 ILE A N 1
ATOM 3654 C CA . ILE A 1 458 ? -16.533 -7.893 22.679 1.00 90.81 458 ILE A CA 1
ATOM 3655 C C . ILE A 1 458 ? -15.597 -8.487 23.741 1.00 90.81 458 ILE A C 1
ATOM 3657 O O . ILE A 1 458 ? -14.600 -9.132 23.416 1.00 90.81 458 ILE A O 1
ATOM 3661 N N . LEU A 1 459 ? -15.949 -8.359 25.022 1.00 92.31 459 LEU A N 1
ATOM 3662 C CA . LEU A 1 459 ? -15.185 -8.927 26.133 1.00 92.31 459 LEU A CA 1
ATOM 3663 C C . LEU A 1 459 ? -15.125 -10.459 26.138 1.00 92.31 459 LEU A C 1
ATOM 3665 O O . LEU A 1 459 ? -14.280 -11.025 26.829 1.00 92.31 459 LEU A O 1
ATOM 3669 N N . THR A 1 460 ? -15.937 -11.159 25.340 1.00 90.69 460 THR A N 1
ATOM 3670 C CA . THR A 1 460 ? -15.772 -12.611 25.144 1.00 90.69 460 THR A CA 1
ATOM 3671 C C . THR A 1 460 ? -14.399 -12.979 24.569 1.00 90.69 460 THR A C 1
ATOM 3673 O O . THR A 1 460 ? -13.928 -14.093 24.808 1.00 90.69 460 THR A O 1
ATOM 3676 N N . MET A 1 461 ? -13.700 -12.031 23.926 1.00 89.38 461 MET A N 1
ATOM 3677 C CA . MET A 1 461 ? -12.314 -12.185 23.472 1.00 89.38 461 MET A CA 1
ATOM 3678 C C . MET A 1 461 ? -11.334 -12.516 24.600 1.00 89.38 461 MET A C 1
ATOM 3680 O O . MET A 1 461 ? -10.309 -13.141 24.330 1.00 89.38 461 MET A O 1
ATOM 3684 N N . THR A 1 462 ? -11.630 -12.181 25.866 1.00 90.94 462 THR A N 1
ATOM 3685 C CA . THR A 1 462 ? -10.746 -12.551 26.987 1.00 90.94 462 THR A CA 1
ATOM 3686 C C . THR A 1 462 ? -10.665 -14.062 27.210 1.00 90.94 462 THR A C 1
ATOM 3688 O O . THR A 1 462 ? -9.735 -14.537 27.856 1.00 90.94 462 THR A O 1
ATOM 3691 N N . ARG A 1 463 ? -11.597 -14.829 26.627 1.00 88.12 463 ARG A N 1
ATOM 3692 C CA . ARG A 1 463 ? -11.659 -16.298 26.692 1.00 88.12 463 ARG A CA 1
ATOM 3693 C C . ARG A 1 463 ? -10.806 -16.988 25.625 1.00 88.12 463 ARG A C 1
ATOM 3695 O O . ARG A 1 463 ? -10.748 -18.215 25.580 1.00 88.12 463 ARG A O 1
ATOM 3702 N N . ARG A 1 464 ? -10.194 -16.226 24.715 1.00 87.19 464 ARG A N 1
ATOM 3703 C CA . ARG A 1 464 ? -9.333 -16.760 23.655 1.00 87.19 464 ARG A CA 1
ATOM 3704 C C . ARG A 1 464 ? -7.979 -17.186 24.224 1.00 87.19 464 ARG A C 1
ATOM 3706 O O . ARG A 1 464 ? -7.437 -16.566 25.136 1.00 87.19 464 ARG A O 1
ATOM 3713 N N . SER A 1 465 ? -7.407 -18.243 23.651 1.00 86.69 465 SER A N 1
ATOM 3714 C CA . SER A 1 465 ? -6.064 -18.719 24.009 1.00 86.69 465 SER A CA 1
ATOM 3715 C C . SER A 1 465 ? -4.968 -17.732 23.591 1.00 86.69 465 SER A C 1
ATOM 3717 O O . SER A 1 465 ? -3.912 -17.655 24.219 1.00 86.69 465 SER A O 1
ATOM 3719 N N . GLU A 1 466 ? -5.220 -16.975 22.523 1.00 90.25 466 GLU A N 1
ATOM 3720 C CA . GLU A 1 466 ? -4.302 -16.020 21.920 1.00 90.25 466 GLU A CA 1
ATOM 3721 C C . GLU A 1 466 ? -4.172 -14.762 22.797 1.00 90.25 466 GLU A C 1
ATOM 3723 O O . GLU A 1 466 ? -5.050 -13.901 22.825 1.00 90.25 466 GLU A O 1
ATOM 3728 N N . LYS A 1 467 ? -3.051 -14.631 23.520 1.00 88.94 467 LYS A N 1
ATOM 3729 C CA . LYS A 1 467 ? -2.868 -13.570 24.528 1.00 88.94 467 LYS A CA 1
ATOM 3730 C C . LYS A 1 467 ? -2.929 -12.148 23.970 1.00 88.94 467 LYS A C 1
ATOM 3732 O O . LYS A 1 467 ? -3.386 -11.257 24.678 1.00 88.94 467 LYS A O 1
ATOM 3737 N N . PHE A 1 468 ? -2.534 -11.927 22.717 1.00 90.88 468 PHE A N 1
ATOM 3738 C CA . PHE A 1 468 ? -2.645 -10.606 22.093 1.00 90.88 468 PHE A CA 1
ATOM 3739 C C . PHE A 1 468 ? -4.108 -10.165 21.888 1.00 90.88 468 PHE A C 1
ATOM 3741 O O . PHE A 1 468 ? -4.388 -8.975 21.988 1.00 90.88 468 PHE A O 1
ATOM 3748 N N . LEU A 1 469 ? -5.056 -11.095 21.694 1.00 92.56 469 LEU A N 1
ATOM 3749 C CA . LEU A 1 469 ? -6.491 -10.774 21.639 1.00 92.56 469 LEU A CA 1
ATOM 3750 C C . LEU A 1 469 ? -7.047 -10.416 23.014 1.00 92.56 469 LEU A C 1
ATOM 3752 O O . LEU A 1 469 ? -7.848 -9.492 23.136 1.00 92.56 469 LEU A O 1
ATOM 3756 N N . VAL A 1 470 ? -6.583 -11.104 24.059 1.00 93.31 470 VAL A N 1
ATOM 3757 C CA . VAL A 1 470 ? -6.939 -10.758 25.441 1.00 93.31 470 VAL A CA 1
ATOM 3758 C C . VAL A 1 470 ? -6.434 -9.350 25.771 1.00 93.31 470 VAL A C 1
ATOM 3760 O O . VAL A 1 470 ? -7.186 -8.536 26.298 1.00 93.31 470 VAL A O 1
ATOM 3763 N N . VAL A 1 471 ? -5.195 -9.020 25.390 1.00 93.31 471 VAL A N 1
ATOM 3764 C CA . VAL A 1 471 ? -4.644 -7.660 25.531 1.00 93.31 471 VAL A CA 1
ATOM 3765 C C . VAL A 1 471 ? -5.452 -6.642 24.720 1.00 93.31 471 VAL A C 1
ATOM 3767 O O . VAL A 1 471 ? -5.702 -5.545 25.214 1.00 93.31 471 VAL A O 1
ATOM 3770 N N . ALA A 1 472 ? -5.910 -6.990 23.514 1.00 93.94 472 ALA A N 1
ATOM 3771 C CA . ALA A 1 472 ? -6.768 -6.116 22.717 1.00 93.94 472 ALA A CA 1
ATOM 3772 C C . ALA A 1 472 ? -8.098 -5.805 23.424 1.00 93.94 472 ALA A C 1
ATOM 3774 O O . ALA A 1 472 ? -8.501 -4.645 23.453 1.00 93.94 472 ALA A O 1
ATOM 3775 N N . ALA A 1 473 ? -8.719 -6.791 24.080 1.00 95.19 473 ALA A N 1
ATOM 3776 C CA . ALA A 1 473 ? -9.921 -6.583 24.892 1.00 95.19 473 ALA A CA 1
ATOM 3777 C C . ALA A 1 473 ? -9.660 -5.681 26.116 1.00 95.19 473 ALA A C 1
ATOM 3779 O O . ALA A 1 473 ? -10.471 -4.811 26.436 1.00 95.19 473 ALA A O 1
ATOM 3780 N N . VAL A 1 474 ? -8.501 -5.829 26.772 1.00 94.88 474 VAL A N 1
ATOM 3781 C CA . VAL A 1 474 ? -8.075 -4.927 27.860 1.00 94.88 474 VAL A CA 1
ATOM 3782 C C . VAL A 1 474 ? -7.884 -3.501 27.342 1.00 94.88 474 VAL A C 1
ATOM 3784 O O . VAL A 1 474 ? -8.374 -2.552 27.955 1.00 94.88 474 VAL A O 1
ATOM 3787 N N . ARG A 1 475 ? -7.230 -3.342 26.184 1.00 95.00 475 ARG A N 1
ATOM 3788 C CA . ARG A 1 475 ? -7.058 -2.046 25.515 1.00 95.00 475 ARG A CA 1
ATOM 3789 C C . ARG A 1 475 ? -8.406 -1.425 25.154 1.00 95.00 475 ARG A C 1
ATOM 3791 O O . ARG A 1 475 ? -8.590 -0.243 25.401 1.00 95.00 475 ARG A O 1
ATOM 3798 N N . PHE A 1 476 ? -9.351 -2.210 24.644 1.00 94.88 476 PHE A N 1
ATOM 3799 C CA . PHE A 1 476 ? -10.706 -1.750 24.343 1.00 94.88 476 PHE A CA 1
ATOM 3800 C C . PHE A 1 476 ? -11.425 -1.214 25.587 1.00 94.88 476 PHE A C 1
ATOM 3802 O O . PHE A 1 476 ? -11.943 -0.097 25.567 1.00 94.88 476 PHE A O 1
ATOM 3809 N N . MET A 1 477 ? -11.379 -1.947 26.706 1.00 94.81 477 MET A N 1
ATOM 3810 C CA . MET A 1 477 ? -11.953 -1.465 27.968 1.00 94.81 477 MET A CA 1
ATOM 3811 C C . MET A 1 477 ? -11.265 -0.213 28.493 1.00 94.81 477 MET A C 1
ATOM 3813 O O . MET A 1 477 ? -11.943 0.699 28.966 1.00 94.81 477 MET A O 1
ATOM 3817 N N . ARG A 1 478 ? -9.936 -0.134 28.374 1.00 94.25 478 ARG A N 1
ATOM 3818 C CA . ARG A 1 478 ? -9.197 1.089 28.683 1.00 94.25 478 ARG A CA 1
ATOM 3819 C C . ARG A 1 478 ? -9.719 2.256 27.848 1.00 94.25 478 ARG A C 1
ATOM 3821 O O . ARG A 1 478 ? -10.044 3.284 28.422 1.00 94.25 478 ARG A O 1
ATOM 3828 N N . THR A 1 479 ? -9.856 2.089 26.532 1.00 92.88 479 THR A N 1
ATOM 3829 C CA . THR A 1 479 ? -10.345 3.139 25.627 1.00 92.88 479 THR A CA 1
ATOM 3830 C C . THR A 1 479 ? -11.743 3.634 26.012 1.00 92.88 479 THR A C 1
ATOM 3832 O O . THR A 1 479 ? -11.976 4.841 25.995 1.00 92.88 479 THR A O 1
ATOM 3835 N N . ILE A 1 480 ? -12.652 2.740 26.421 1.00 90.88 480 ILE A N 1
ATOM 3836 C CA . ILE A 1 480 ? -13.979 3.121 26.938 1.00 90.88 480 ILE A CA 1
ATOM 3837 C C . ILE A 1 480 ? -13.852 3.934 28.230 1.00 90.88 480 ILE A C 1
ATOM 3839 O O . ILE A 1 480 ? -14.463 4.992 28.359 1.00 90.88 480 ILE A O 1
ATOM 3843 N N . ILE A 1 481 ? -13.058 3.455 29.189 1.00 92.06 481 ILE A N 1
ATOM 3844 C CA . ILE A 1 481 ? -12.911 4.086 30.508 1.00 92.06 481 ILE A CA 1
ATOM 3845 C C . ILE A 1 481 ? -12.245 5.464 30.400 1.00 92.06 481 ILE A C 1
ATOM 3847 O O . ILE A 1 481 ? -12.676 6.400 31.072 1.00 92.06 481 ILE A O 1
ATOM 3851 N N . SER A 1 482 ? -11.268 5.625 29.503 1.00 91.62 482 SER A N 1
ATOM 3852 C CA . SER A 1 482 ? -10.582 6.900 29.256 1.00 91.62 482 SER A CA 1
ATOM 3853 C C . SER A 1 482 ? -11.508 8.014 28.752 1.00 91.62 482 SER A C 1
ATOM 3855 O O . SER A 1 482 ? -11.127 9.179 28.796 1.00 91.62 482 SER A O 1
ATOM 3857 N N . ARG A 1 483 ? -12.730 7.696 28.294 1.00 84.62 483 ARG A N 1
ATOM 3858 C CA . ARG A 1 483 ? -13.739 8.710 27.944 1.00 84.62 483 ARG A CA 1
ATOM 3859 C C . ARG A 1 483 ? -14.305 9.444 29.155 1.00 84.62 483 ARG A C 1
ATOM 3861 O O . ARG A 1 483 ? -14.834 10.535 28.976 1.00 84.62 483 ARG A O 1
ATOM 3868 N N . ASN A 1 484 ? -14.226 8.846 30.345 1.00 85.69 484 ASN A N 1
ATOM 3869 C CA . ASN A 1 484 ? -14.780 9.393 31.583 1.00 85.69 484 ASN A CA 1
ATOM 3870 C C . ASN A 1 484 ? -16.274 9.794 31.480 1.00 85.69 484 ASN A C 1
ATOM 3872 O O . ASN A 1 484 ? -16.706 10.785 32.064 1.00 85.69 484 ASN A O 1
ATOM 3876 N N . ASP A 1 485 ? -17.073 9.034 30.719 1.00 86.81 485 ASP A N 1
ATOM 3877 C CA . ASP A 1 485 ? -18.527 9.230 30.629 1.00 86.81 485 ASP A CA 1
ATOM 3878 C C . ASP A 1 485 ? -19.241 8.488 31.768 1.00 86.81 485 ASP A C 1
ATOM 3880 O O . ASP A 1 485 ? -19.067 7.280 31.958 1.00 86.81 485 ASP A O 1
ATOM 3884 N N . GLU A 1 486 ? -20.082 9.201 32.518 1.00 86.75 486 GLU A N 1
ATOM 3885 C CA . GLU A 1 486 ? -20.737 8.665 33.715 1.00 86.75 486 GLU A CA 1
ATOM 3886 C C . GLU A 1 486 ? -21.700 7.504 33.409 1.00 86.75 486 GLU A C 1
ATOM 3888 O O . GLU A 1 486 ? -21.824 6.570 34.203 1.00 86.75 486 GLU A O 1
ATOM 3893 N N . HIS A 1 487 ? -22.387 7.514 32.264 1.00 85.69 487 HIS A N 1
ATOM 3894 C CA . HIS A 1 487 ? -23.313 6.436 31.904 1.00 85.69 487 HIS A CA 1
ATOM 3895 C C . HIS A 1 487 ? -22.562 5.169 31.503 1.00 85.69 487 HIS A C 1
ATOM 3897 O O . HIS A 1 487 ? -22.947 4.085 31.938 1.00 85.69 487 HIS A O 1
ATOM 3903 N N . LEU A 1 488 ? -21.476 5.299 30.734 1.00 85.75 488 LEU A N 1
ATOM 3904 C CA . LEU A 1 488 ? -20.608 4.168 30.400 1.00 85.75 488 LEU A CA 1
ATOM 3905 C C . LEU A 1 488 ? -19.969 3.580 31.661 1.00 85.75 488 LEU A C 1
ATOM 3907 O O . LEU A 1 488 ? -20.014 2.368 31.852 1.00 85.75 488 LEU A O 1
ATOM 3911 N N . ILE A 1 489 ? -19.460 4.421 32.567 1.00 89.88 489 ILE A N 1
ATOM 3912 C CA . ILE A 1 489 ? -18.905 3.964 33.849 1.00 89.88 489 ILE A CA 1
ATOM 3913 C C . ILE A 1 489 ? -19.969 3.232 34.678 1.00 89.88 489 ILE A C 1
ATOM 3915 O O . ILE A 1 489 ? -19.715 2.128 35.161 1.00 89.88 489 ILE A O 1
ATOM 3919 N N . ARG A 1 490 ? -21.179 3.794 34.815 1.00 88.50 490 ARG A N 1
ATOM 3920 C CA . ARG A 1 490 ? -22.284 3.134 35.531 1.00 88.50 490 ARG A CA 1
ATOM 3921 C C . ARG A 1 490 ? -22.670 1.803 34.897 1.00 88.50 490 ARG A C 1
ATOM 3923 O O . ARG A 1 490 ? -22.927 0.850 35.624 1.00 88.50 490 ARG A O 1
ATOM 3930 N N . HIS A 1 491 ? -22.685 1.715 33.570 1.00 87.88 491 HIS A N 1
ATOM 3931 C CA . HIS A 1 491 ? -22.953 0.471 32.855 1.00 87.88 491 HIS A CA 1
ATOM 3932 C C . HIS A 1 491 ? -21.860 -0.581 33.116 1.00 87.88 491 HIS A C 1
ATOM 3934 O O . HIS A 1 491 ? -22.183 -1.719 33.452 1.00 87.88 491 HIS A O 1
ATOM 3940 N N . VAL A 1 492 ? -20.579 -0.191 33.071 1.00 90.12 492 VAL A N 1
ATOM 3941 C CA . VAL A 1 492 ? -19.439 -1.068 33.407 1.00 90.12 492 VAL A CA 1
ATOM 3942 C C . VAL A 1 492 ? -19.569 -1.652 34.811 1.00 90.12 492 VAL A C 1
ATOM 3944 O O . VAL A 1 492 ? -19.371 -2.854 34.985 1.00 90.12 492 VAL A O 1
ATOM 3947 N N . VAL A 1 493 ? -19.939 -0.824 35.792 1.00 91.25 493 VAL A N 1
ATOM 3948 C CA . VAL A 1 493 ? -20.166 -1.268 37.175 1.00 91.25 493 VAL A CA 1
ATOM 3949 C C . VAL A 1 493 ? -21.395 -2.177 37.265 1.00 91.25 493 VAL A C 1
ATOM 3951 O O . VAL A 1 493 ? -21.292 -3.293 37.767 1.00 91.25 493 VAL A O 1
ATOM 3954 N N . LYS A 1 494 ? -22.547 -1.738 36.737 1.00 89.06 494 LYS A N 1
ATOM 3955 C CA . LYS A 1 494 ? -23.836 -2.447 36.835 1.00 89.06 494 LYS A CA 1
ATOM 3956 C C . LYS A 1 494 ? -23.779 -3.860 36.250 1.00 89.06 494 LYS A C 1
ATOM 3958 O O . LYS A 1 494 ? -24.335 -4.779 36.840 1.00 89.06 494 LYS A O 1
ATOM 3963 N N . PHE A 1 495 ? -23.110 -4.032 35.111 1.00 88.06 495 PHE A N 1
ATOM 3964 C CA . PHE A 1 495 ? -23.007 -5.319 34.414 1.00 88.06 495 PHE A CA 1
ATOM 3965 C C . PHE A 1 495 ? -21.703 -6.070 34.707 1.00 88.06 495 PHE A C 1
ATOM 3967 O O . PHE A 1 495 ? -21.408 -7.079 34.072 1.00 88.06 495 PHE A O 1
ATOM 3974 N N . ASN A 1 496 ? -20.924 -5.611 35.691 1.00 90.62 496 ASN A N 1
ATOM 3975 C CA . ASN A 1 496 ? -19.699 -6.265 36.139 1.00 90.62 496 ASN A CA 1
ATOM 3976 C C . ASN A 1 496 ? -18.676 -6.509 35.000 1.00 90.62 496 ASN A C 1
ATOM 3978 O O . ASN A 1 496 ? -18.029 -7.559 34.932 1.00 90.62 496 ASN A O 1
ATOM 3982 N N . LEU A 1 497 ? -18.524 -5.542 34.088 1.00 92.56 497 LEU A N 1
ATOM 3983 C CA . LEU A 1 497 ? -17.801 -5.724 32.821 1.00 92.56 497 LEU A CA 1
ATOM 3984 C C . LEU A 1 497 ? -16.272 -5.811 32.974 1.00 92.56 497 LEU A C 1
ATOM 3986 O O . LEU A 1 497 ? -15.593 -6.210 32.035 1.00 92.56 497 LEU A O 1
ATOM 3990 N N . LEU A 1 498 ? -15.696 -5.504 34.143 1.00 94.75 498 LEU A N 1
ATOM 3991 C CA . LEU A 1 498 ? -14.270 -5.771 34.389 1.00 94.75 498 LEU A CA 1
ATOM 3992 C C . LEU A 1 498 ? -14.000 -7.226 34.794 1.00 94.75 498 LEU A C 1
ATOM 3994 O O . LEU A 1 498 ? -12.859 -7.679 34.699 1.00 94.75 498 LEU A O 1
ATOM 3998 N N . LYS A 1 499 ? -15.029 -7.998 35.171 1.00 93.75 499 LYS A N 1
ATOM 3999 C CA . LYS A 1 499 ? -14.864 -9.392 35.603 1.00 93.75 499 LYS A CA 1
ATOM 4000 C C . LYS A 1 499 ? -14.124 -10.272 34.586 1.00 93.75 499 LYS A C 1
ATOM 4002 O O . LYS A 1 499 ? -13.193 -10.950 35.006 1.00 93.75 499 LYS A O 1
ATOM 4007 N N . PRO A 1 500 ? -14.453 -10.279 33.278 1.00 93.44 500 PRO A N 1
ATOM 4008 C CA . PRO A 1 500 ? -13.754 -11.130 32.312 1.00 93.44 500 PRO A CA 1
ATOM 4009 C C . PRO A 1 500 ? -12.261 -10.806 32.167 1.00 93.44 500 PRO A C 1
ATOM 4011 O O . PRO A 1 500 ? -11.488 -11.683 31.788 1.00 93.44 500 PRO A O 1
ATOM 4014 N N . ILE A 1 501 ? -11.858 -9.564 32.453 1.00 94.75 501 ILE A N 1
ATOM 4015 C CA . ILE A 1 501 ? -10.455 -9.133 32.438 1.00 94.75 501 ILE A CA 1
ATOM 4016 C C . ILE A 1 501 ? -9.738 -9.608 33.702 1.00 94.75 501 ILE A C 1
ATOM 4018 O O . ILE A 1 501 ? -8.630 -10.133 33.615 1.00 94.75 501 ILE A O 1
ATOM 4022 N N . ILE A 1 502 ? -10.374 -9.451 34.865 1.00 94.06 502 ILE A N 1
ATOM 4023 C CA . ILE A 1 502 ? -9.812 -9.894 36.145 1.00 94.06 502 ILE A CA 1
ATOM 4024 C C . ILE A 1 502 ? -9.712 -11.422 36.190 1.00 94.06 502 ILE A C 1
ATOM 4026 O O . ILE A 1 502 ? -8.665 -11.942 36.565 1.00 94.06 502 ILE A O 1
ATOM 4030 N N . ASP A 1 503 ? -10.736 -12.143 35.723 1.00 93.56 503 ASP A N 1
ATOM 4031 C CA . ASP A 1 503 ? -10.708 -13.605 35.598 1.00 93.56 503 ASP A CA 1
ATOM 4032 C C . ASP A 1 503 ? -9.490 -14.030 34.729 1.00 93.56 503 ASP A C 1
ATOM 4034 O O . ASP A 1 503 ? -8.691 -14.870 35.146 1.00 93.56 503 ASP A O 1
ATOM 4038 N N . ALA A 1 504 ? -9.259 -13.376 33.578 1.00 92.06 504 ALA A N 1
ATOM 4039 C CA . ALA A 1 504 ? -8.113 -13.657 32.701 1.00 92.06 504 ALA A CA 1
ATOM 4040 C C . ALA A 1 504 ? -6.744 -13.303 33.322 1.00 92.06 504 ALA A C 1
ATOM 4042 O O . ALA A 1 504 ? -5.743 -13.968 33.040 1.00 92.06 504 ALA A O 1
ATOM 4043 N N . PHE A 1 505 ? -6.686 -12.266 34.160 1.00 92.25 505 PHE A N 1
ATOM 4044 C CA . PHE A 1 505 ? -5.497 -11.889 34.930 1.00 92.25 505 PHE A CA 1
ATOM 4045 C C . PHE A 1 505 ? -5.160 -12.940 35.992 1.00 92.25 505 PHE A C 1
ATOM 4047 O O . PHE A 1 505 ? -4.016 -13.372 36.099 1.00 92.25 505 PHE A O 1
ATOM 4054 N N . VAL A 1 506 ? -6.164 -13.422 36.725 1.00 92.12 506 VAL A N 1
ATOM 4055 C CA . VAL A 1 506 ? -5.988 -14.468 37.741 1.00 92.12 506 VAL A CA 1
ATOM 4056 C C . VAL A 1 506 ? -5.554 -15.786 37.100 1.00 92.12 506 VAL A C 1
ATOM 4058 O O . VAL A 1 506 ? -4.636 -16.434 37.600 1.00 92.12 506 VAL A O 1
ATOM 4061 N N . GLU A 1 507 ? -6.156 -16.166 35.969 1.00 90.88 507 GLU A N 1
ATOM 4062 C CA . GLU A 1 507 ? -5.756 -17.351 35.194 1.00 90.88 507 GLU A CA 1
ATOM 4063 C C . GLU A 1 507 ? -4.3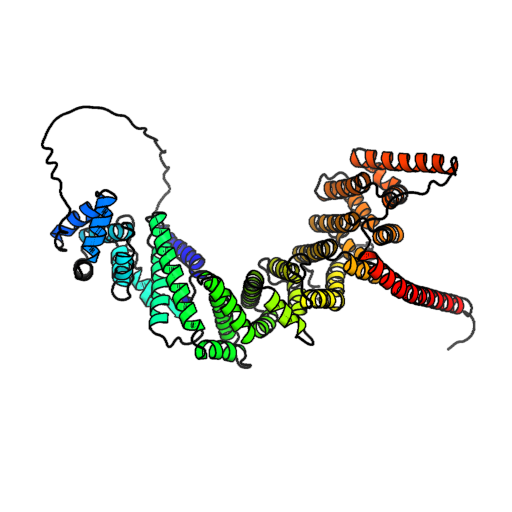24 -17.256 34.643 1.00 90.88 507 GLU A C 1
ATOM 4065 O O . GLU A 1 507 ? -3.673 -18.279 34.418 1.00 90.88 507 GLU A O 1
ATOM 4070 N N . ASN A 1 508 ? -3.813 -16.042 34.418 1.00 88.50 508 ASN A N 1
ATOM 4071 C CA . ASN A 1 508 ? -2.439 -15.828 33.973 1.00 88.50 508 ASN A CA 1
ATOM 4072 C C . ASN A 1 508 ? -1.402 -16.165 35.062 1.00 88.50 508 ASN A C 1
ATOM 4074 O O . ASN A 1 508 ? -0.278 -16.555 34.725 1.00 88.50 508 ASN A O 1
ATOM 4078 N N . GLY A 1 509 ? -1.778 -16.055 36.341 1.00 87.06 509 GLY A N 1
ATOM 4079 C CA . GLY A 1 509 ? -0.876 -16.233 37.479 1.00 87.06 509 GLY A CA 1
ATOM 4080 C C . GLY A 1 509 ?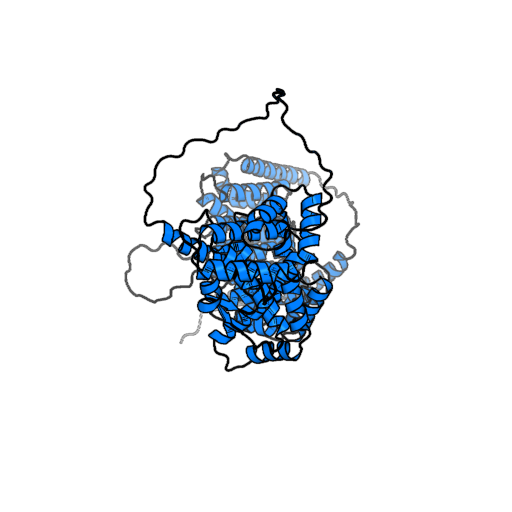 0.296 -15.247 37.446 1.00 87.06 509 GLY A C 1
ATOM 4081 O O . GLY A 1 509 ? 0.176 -14.142 36.925 1.00 87.06 509 GLY A O 1
ATOM 4082 N N . ASP A 1 510 ? 1.462 -15.667 37.939 1.00 81.94 510 ASP A N 1
ATOM 4083 C CA . ASP A 1 510 ? 2.665 -14.817 38.035 1.00 81.94 510 ASP A CA 1
ATOM 4084 C C . ASP A 1 510 ? 3.466 -14.708 36.723 1.00 81.94 510 ASP A C 1
ATOM 4086 O O . ASP A 1 510 ? 4.648 -14.352 36.708 1.00 81.94 510 ASP A O 1
ATOM 4090 N N . ARG A 1 511 ? 2.856 -15.035 35.578 1.00 84.44 511 ARG A N 1
ATOM 4091 C CA . ARG A 1 511 ? 3.538 -14.951 34.281 1.00 84.44 511 ARG A CA 1
ATOM 4092 C C . ARG A 1 511 ? 3.692 -13.493 33.868 1.00 84.44 511 ARG A C 1
ATOM 4094 O O . ARG A 1 511 ? 2.727 -12.863 33.432 1.00 84.44 511 ARG A O 1
ATOM 4101 N N . TYR A 1 512 ? 4.922 -12.986 33.912 1.00 84.25 512 TYR A N 1
ATOM 4102 C CA . TYR A 1 512 ? 5.245 -11.661 33.392 1.00 84.25 512 TYR A CA 1
ATOM 4103 C C . TYR A 1 512 ? 5.111 -11.632 31.863 1.00 84.25 512 TYR A C 1
ATOM 4105 O O . TYR A 1 512 ? 5.947 -12.159 31.131 1.00 84.25 512 TYR A O 1
ATOM 4113 N N . ASN A 1 513 ? 4.018 -11.053 31.375 1.00 87.75 513 ASN A N 1
ATOM 4114 C CA . ASN A 1 513 ? 3.731 -10.914 29.953 1.00 87.75 513 ASN A CA 1
ATOM 4115 C C . ASN A 1 513 ? 2.893 -9.655 29.685 1.00 87.75 513 ASN A C 1
ATOM 4117 O O . ASN A 1 513 ? 2.529 -8.910 30.593 1.00 87.75 513 ASN A O 1
ATOM 4121 N N . MET A 1 514 ? 2.570 -9.423 28.415 1.00 87.62 514 MET A N 1
ATOM 4122 C CA . MET A 1 514 ? 1.832 -8.235 27.985 1.00 87.62 514 MET A CA 1
ATOM 4123 C C . MET A 1 514 ? 0.423 -8.132 28.595 1.00 87.62 514 MET A C 1
ATOM 4125 O O . MET A 1 514 ? -0.054 -7.022 28.814 1.00 87.62 514 MET A O 1
ATOM 4129 N N . LEU A 1 515 ? -0.225 -9.260 28.915 1.00 90.25 515 LEU A N 1
ATOM 4130 C CA . LEU A 1 515 ? -1.518 -9.267 29.606 1.00 90.25 515 LEU A CA 1
ATOM 4131 C C . LEU A 1 515 ? -1.375 -8.736 31.034 1.00 90.25 515 LEU A C 1
ATOM 4133 O O . LEU A 1 515 ? -2.136 -7.853 31.423 1.00 90.25 515 LEU A O 1
ATOM 4137 N N . GLN A 1 516 ? -0.369 -9.216 31.773 1.00 90.56 516 GLN A N 1
ATOM 4138 C CA . GLN A 1 516 ? -0.065 -8.737 33.122 1.00 90.56 516 GLN A CA 1
ATOM 4139 C C . GLN A 1 516 ? 0.140 -7.218 33.126 1.00 90.56 516 GLN A C 1
ATOM 4141 O O . GLN A 1 516 ? -0.537 -6.495 33.857 1.00 90.56 516 GLN A O 1
ATOM 4146 N N . SER A 1 517 ? 1.026 -6.727 32.256 1.00 91.12 517 SER A N 1
ATOM 4147 C CA . SER A 1 517 ? 1.313 -5.295 32.144 1.00 91.12 517 SER A CA 1
ATOM 4148 C C . SER A 1 517 ? 0.088 -4.487 31.707 1.00 91.12 517 SER A C 1
ATOM 4150 O O . SER A 1 517 ? -0.145 -3.410 32.247 1.00 91.12 517 SER A O 1
ATOM 4152 N N . GLY A 1 518 ? -0.721 -5.004 30.776 1.00 92.00 518 GLY A N 1
ATOM 4153 C CA . GLY A 1 518 ? -1.925 -4.327 30.290 1.00 92.00 518 GLY A CA 1
ATOM 4154 C C . GLY A 1 518 ? -3.005 -4.166 31.361 1.00 92.00 518 GLY A C 1
ATOM 4155 O O . GLY A 1 518 ? -3.601 -3.097 31.473 1.00 92.00 518 GLY A O 1
ATOM 4156 N N . VAL A 1 519 ? -3.243 -5.192 32.185 1.00 93.50 519 VAL A N 1
ATOM 4157 C CA . VAL A 1 519 ? -4.234 -5.114 33.274 1.00 93.50 519 VAL A CA 1
ATOM 4158 C C . VAL A 1 519 ? -3.751 -4.200 34.397 1.00 93.50 519 VAL A C 1
ATOM 4160 O O . VAL A 1 519 ? -4.525 -3.381 34.890 1.00 93.50 519 VAL A O 1
ATOM 4163 N N . LEU A 1 520 ? -2.472 -4.288 34.779 1.00 92.50 520 LEU A N 1
ATOM 4164 C CA . LEU A 1 520 ? -1.904 -3.390 35.789 1.00 92.50 520 LEU A CA 1
ATOM 4165 C C . LEU A 1 520 ? -1.950 -1.928 35.332 1.00 92.50 520 LEU A C 1
ATOM 4167 O O . LEU A 1 520 ? -2.268 -1.051 36.133 1.00 92.50 520 LEU A O 1
ATOM 4171 N N . GLU A 1 521 ? -1.690 -1.661 34.051 1.00 94.12 521 GLU A N 1
ATOM 4172 C CA . GLU A 1 521 ? -1.805 -0.319 33.481 1.00 94.12 521 GLU A CA 1
ATOM 4173 C C . GLU A 1 521 ? -3.257 0.176 33.448 1.00 94.12 521 GLU A C 1
ATOM 4175 O O . GLU A 1 521 ? -3.498 1.329 33.797 1.00 94.12 521 GLU A O 1
ATOM 4180 N N . LEU A 1 522 ? -4.234 -0.685 33.138 1.00 94.81 522 LEU A N 1
ATOM 4181 C CA . LEU A 1 522 ? -5.658 -0.343 33.227 1.00 94.81 522 LEU A CA 1
ATOM 4182 C C . LEU A 1 522 ? -6.065 0.060 34.655 1.00 94.81 522 LEU A C 1
ATOM 4184 O O . LEU A 1 522 ? -6.726 1.083 34.845 1.00 94.81 522 LEU A O 1
ATOM 4188 N N . LEU A 1 523 ? -5.664 -0.719 35.665 1.00 93.50 523 LEU A N 1
ATOM 4189 C CA . LEU A 1 523 ? -5.934 -0.396 37.071 1.00 93.50 523 LEU A CA 1
ATOM 4190 C C . LEU A 1 523 ? -5.249 0.912 37.482 1.00 93.50 523 LEU A C 1
ATOM 4192 O O . LEU A 1 523 ? -5.852 1.764 38.136 1.00 93.50 523 LEU A O 1
ATOM 4196 N N . GLU A 1 524 ? -4.005 1.103 37.057 1.00 93.00 524 GLU A N 1
ATOM 4197 C CA . GLU A 1 524 ? -3.258 2.329 37.314 1.00 93.00 524 GLU A CA 1
ATOM 4198 C C . GLU A 1 524 ? -3.909 3.550 36.647 1.00 93.00 524 GLU A C 1
ATOM 4200 O O . GLU A 1 524 ? -3.958 4.623 37.251 1.00 93.00 524 GLU A O 1
ATOM 4205 N N . HIS A 1 525 ? -4.464 3.396 35.444 1.00 93.25 525 HIS A N 1
ATOM 4206 C CA . HIS A 1 525 ? -5.221 4.441 34.760 1.00 93.25 525 HIS A CA 1
ATOM 4207 C C . HIS A 1 525 ? -6.485 4.821 35.544 1.00 93.25 525 HIS A C 1
ATOM 4209 O O . HIS A 1 525 ? -6.662 5.993 35.868 1.00 93.25 525 HIS A O 1
ATOM 4215 N N . ILE A 1 526 ? -7.303 3.841 35.957 1.00 93.50 526 ILE A N 1
ATOM 4216 C CA . ILE A 1 526 ? -8.495 4.070 36.801 1.00 93.50 526 ILE A CA 1
ATOM 4217 C C . ILE A 1 526 ? -8.128 4.847 38.077 1.00 93.50 526 ILE A C 1
ATOM 4219 O O . ILE A 1 526 ? -8.838 5.773 38.484 1.00 93.50 526 ILE A O 1
ATOM 4223 N N . ARG A 1 527 ? -6.998 4.488 38.700 1.00 93.31 527 ARG A N 1
ATOM 4224 C CA . ARG A 1 527 ? -6.485 5.138 39.910 1.00 93.31 527 ARG A CA 1
ATOM 4225 C C . ARG A 1 527 ? -6.049 6.582 39.651 1.00 93.31 527 ARG A C 1
ATOM 4227 O O . ARG A 1 527 ? -6.411 7.464 40.430 1.00 93.31 527 ARG A O 1
ATOM 4234 N N . LYS A 1 528 ? -5.257 6.822 38.598 1.00 91.44 528 LYS A N 1
ATOM 4235 C CA . LYS A 1 528 ? -4.710 8.147 38.256 1.00 91.44 528 LYS A CA 1
ATOM 4236 C C . LYS A 1 528 ? -5.795 9.131 37.824 1.00 91.44 528 LYS A C 1
ATOM 4238 O O . LYS A 1 528 ? -5.775 10.268 38.285 1.00 91.44 528 LYS A O 1
ATOM 4243 N N . GLU A 1 529 ? -6.764 8.674 37.035 1.00 91.31 529 GLU A N 1
ATOM 4244 C CA . GLU A 1 529 ? -7.913 9.481 36.599 1.00 91.31 529 GLU A CA 1
ATOM 4245 C C . GLU A 1 529 ? -8.951 9.709 37.717 1.00 91.31 529 GLU A C 1
ATOM 4247 O O . GLU A 1 529 ? -9.925 10.432 37.533 1.00 91.31 529 GLU A O 1
ATOM 4252 N N . ASN A 1 530 ? -8.742 9.140 38.915 1.00 88.00 530 ASN A N 1
ATOM 4253 C CA . ASN A 1 530 ? -9.610 9.301 40.089 1.00 88.00 530 ASN A CA 1
ATOM 4254 C C . ASN A 1 530 ? -11.075 8.881 39.848 1.00 88.00 530 ASN A C 1
ATOM 4256 O O . ASN A 1 530 ? -12.006 9.509 40.365 1.00 88.00 530 ASN A O 1
ATOM 4260 N N . LEU A 1 531 ? -11.293 7.792 39.105 1.00 89.94 531 LEU A N 1
ATOM 4261 C CA . LEU A 1 531 ? -12.629 7.297 38.757 1.00 89.94 531 LEU A CA 1
ATOM 4262 C C . LEU A 1 531 ? -13.279 6.574 39.947 1.00 89.94 531 LEU A C 1
ATOM 4264 O O . LEU A 1 531 ? -13.312 5.343 40.013 1.00 89.94 531 LEU A O 1
ATOM 4268 N N . LYS A 1 532 ? -13.796 7.348 40.911 1.00 90.19 532 LYS A N 1
ATOM 4269 C CA . LYS A 1 532 ? -14.323 6.854 42.197 1.00 90.19 532 LYS A CA 1
ATOM 4270 C C . LYS A 1 532 ? -15.285 5.654 42.070 1.00 90.19 532 LYS A C 1
ATOM 4272 O O . LYS A 1 532 ? -15.060 4.687 42.797 1.00 90.19 532 LYS A O 1
ATOM 4277 N N . PRO A 1 533 ? -16.296 5.645 41.171 1.00 91.62 533 PRO A N 1
ATOM 4278 C CA . PRO A 1 533 ? -17.202 4.500 41.042 1.00 91.62 533 PRO A CA 1
ATOM 4279 C C . PRO A 1 533 ? -16.480 3.200 40.672 1.00 91.62 533 PRO A C 1
ATOM 4281 O O . PRO A 1 533 ? -16.807 2.146 41.206 1.00 91.62 533 PRO A O 1
ATOM 4284 N N . LEU A 1 534 ? -15.463 3.275 39.805 1.00 91.56 534 LEU A N 1
ATOM 4285 C CA . LEU A 1 534 ? -14.681 2.113 39.382 1.00 91.56 534 LEU A CA 1
ATOM 4286 C C . LEU A 1 534 ? -13.702 1.651 40.462 1.00 91.56 534 LEU A C 1
ATOM 4288 O O . LEU A 1 534 ? -13.522 0.451 40.629 1.00 91.56 534 LEU A O 1
ATOM 4292 N N . VAL A 1 535 ? -13.094 2.574 41.216 1.00 91.50 535 VAL A N 1
ATOM 4293 C CA . VAL A 1 535 ? -12.199 2.219 42.334 1.00 91.50 535 VAL A CA 1
ATOM 4294 C C . VAL A 1 535 ? -12.949 1.435 43.412 1.00 91.50 535 VAL A C 1
ATOM 4296 O O . VAL A 1 535 ? -12.443 0.417 43.889 1.00 91.50 535 VAL A O 1
ATOM 4299 N N . ILE A 1 536 ? -14.158 1.884 43.761 1.00 91.12 536 ILE A N 1
ATOM 4300 C CA . ILE A 1 536 ? -15.037 1.190 44.711 1.00 91.12 536 ILE A CA 1
ATOM 4301 C C . ILE A 1 536 ? -15.422 -0.179 44.151 1.00 91.12 536 ILE A C 1
ATOM 4303 O O . ILE A 1 536 ? -15.099 -1.198 44.752 1.00 91.12 536 ILE A O 1
ATOM 4307 N N . TYR A 1 537 ? -15.996 -0.204 42.947 1.00 92.94 537 TYR A N 1
ATOM 4308 C CA . TYR A 1 537 ? -16.433 -1.429 42.281 1.00 92.94 537 TYR A CA 1
ATOM 4309 C C . TYR A 1 537 ? -15.335 -2.499 42.186 1.00 92.94 537 TYR A C 1
ATOM 4311 O O . TYR A 1 537 ? -15.578 -3.652 42.547 1.00 92.94 537 TYR A O 1
ATOM 4319 N N . VAL A 1 538 ? -14.127 -2.136 41.735 1.00 91.69 538 VAL A N 1
ATOM 4320 C CA . VAL A 1 538 ? -13.015 -3.088 41.581 1.00 91.69 538 VAL A CA 1
ATOM 4321 C C . VAL A 1 538 ? -12.592 -3.661 42.930 1.00 91.69 538 VAL A C 1
ATOM 4323 O O . VAL A 1 538 ? -12.367 -4.866 43.040 1.00 91.69 538 VAL A O 1
ATOM 4326 N N . THR A 1 539 ? -12.493 -2.811 43.953 1.00 89.94 539 THR A N 1
ATOM 4327 C CA . THR A 1 539 ? -12.030 -3.246 45.273 1.00 89.94 539 THR A CA 1
ATOM 4328 C C . THR A 1 539 ? -13.083 -4.111 45.959 1.00 89.94 539 THR A C 1
ATOM 4330 O O . THR A 1 539 ? -12.758 -5.196 46.426 1.00 89.94 539 THR A O 1
ATOM 4333 N N . GLU A 1 540 ? -14.352 -3.702 45.952 1.00 90.19 540 GLU A N 1
ATOM 4334 C CA . GLU A 1 540 ? -15.442 -4.462 46.577 1.00 90.19 540 GLU A CA 1
ATOM 4335 C C . GLU A 1 540 ? -15.713 -5.798 45.869 1.00 90.19 540 GLU A C 1
ATOM 4337 O O . GLU A 1 540 ? -15.977 -6.799 46.528 1.00 90.19 540 GLU A O 1
ATOM 4342 N N . SER A 1 541 ? -15.606 -5.845 44.536 1.00 91.06 541 SER A N 1
ATOM 4343 C CA . SER A 1 541 ? -15.969 -7.044 43.761 1.00 91.06 541 SER A CA 1
ATOM 4344 C C . SER A 1 541 ? -14.829 -8.055 43.603 1.00 91.06 541 SER A C 1
ATOM 4346 O O . SER A 1 541 ? -15.091 -9.239 43.378 1.00 91.06 541 SER A O 1
ATOM 4348 N N . PHE A 1 542 ? -13.566 -7.612 43.660 1.00 92.31 542 PHE A N 1
ATOM 4349 C CA . PHE A 1 542 ? -12.414 -8.446 43.286 1.00 92.31 542 PHE A CA 1
ATOM 4350 C C . PHE A 1 542 ? -11.266 -8.471 44.304 1.00 92.31 542 PHE A C 1
ATOM 4352 O O . PHE A 1 542 ? -10.227 -9.060 43.994 1.00 92.31 542 PHE A O 1
ATOM 4359 N N . SER A 1 543 ? -11.425 -7.895 45.504 1.00 86.94 543 SER A N 1
ATOM 4360 C CA . SER A 1 543 ? -10.376 -7.870 46.545 1.00 86.94 543 SER A CA 1
ATOM 4361 C C . SER A 1 543 ? -9.715 -9.240 46.752 1.00 86.94 543 SER A C 1
ATOM 4363 O O . SER A 1 543 ? -8.504 -9.368 46.579 1.00 86.94 543 SER A O 1
ATOM 4365 N N . ASP A 1 544 ? -10.500 -10.291 47.007 1.00 88.94 544 ASP A N 1
ATOM 4366 C CA . ASP A 1 544 ? -9.985 -11.638 47.310 1.00 88.94 544 ASP A CA 1
ATOM 4367 C C . ASP A 1 544 ? -9.117 -12.226 46.188 1.00 88.94 544 ASP A C 1
ATOM 4369 O O . ASP A 1 544 ? -8.181 -12.995 46.425 1.00 88.94 544 ASP A O 1
ATOM 4373 N N . GLN A 1 545 ? -9.425 -11.865 44.943 1.00 89.81 545 GLN A N 1
ATOM 4374 C CA . GLN A 1 545 ? -8.685 -12.317 43.772 1.00 89.81 545 GLN A CA 1
ATOM 4375 C C . GLN A 1 545 ? -7.387 -11.524 43.597 1.00 89.81 545 GLN A C 1
ATOM 4377 O O . GLN A 1 545 ? -6.345 -12.114 43.310 1.00 89.81 545 GLN A O 1
ATOM 4382 N N . LEU A 1 546 ? -7.439 -10.205 43.808 1.00 88.56 546 LEU A N 1
ATOM 4383 C CA . LEU A 1 546 ? -6.301 -9.296 43.652 1.00 88.56 546 LEU A CA 1
ATOM 4384 C C . LEU A 1 546 ? -5.282 -9.406 44.795 1.00 88.56 546 LEU A C 1
ATOM 4386 O O . LEU A 1 546 ? -4.095 -9.191 44.557 1.00 88.56 546 LEU A O 1
ATOM 4390 N N . MET A 1 547 ? -5.700 -9.805 46.003 1.00 85.06 547 MET A N 1
ATOM 4391 C CA . MET A 1 547 ? -4.806 -10.012 47.155 1.00 85.06 547 MET A CA 1
ATOM 4392 C C . MET A 1 547 ? -3.695 -11.034 46.876 1.00 85.06 547 MET A C 1
ATOM 4394 O O . MET A 1 547 ? -2.588 -10.902 47.391 1.00 85.06 547 MET A O 1
ATOM 4398 N N . LYS A 1 548 ? -3.939 -12.014 45.995 1.00 87.06 548 LYS A N 1
ATOM 4399 C CA . LYS A 1 548 ? -2.920 -12.989 45.559 1.00 87.06 548 LYS A CA 1
ATOM 4400 C C . LYS A 1 548 ? -1.721 -12.331 44.863 1.00 87.06 548 LYS A C 1
ATOM 4402 O O . LYS A 1 548 ? -0.642 -12.909 44.812 1.00 87.06 548 LYS A O 1
ATOM 4407 N N . PHE A 1 549 ? -1.907 -11.114 44.363 1.00 88.38 549 PHE A N 1
ATOM 4408 C CA . PHE A 1 549 ? -0.950 -10.357 43.566 1.00 88.38 549 PHE A CA 1
ATOM 4409 C C . PHE A 1 549 ? -0.501 -9.063 44.274 1.00 88.38 549 PHE A C 1
ATOM 4411 O O . PHE A 1 549 ? 0.024 -8.152 43.637 1.00 88.38 549 PHE A O 1
ATOM 4418 N N . GLU A 1 550 ? -0.662 -8.967 45.601 1.00 84.19 550 GLU A N 1
ATOM 4419 C CA . GLU A 1 550 ? -0.322 -7.771 46.399 1.00 84.19 550 GLU A CA 1
ATOM 4420 C C . GLU A 1 550 ? 1.168 -7.384 46.326 1.00 84.19 550 GLU A C 1
ATOM 4422 O O . GLU A 1 550 ? 1.536 -6.269 46.679 1.00 84.19 550 GLU A O 1
ATOM 4427 N N . HIS A 1 551 ? 2.038 -8.254 45.806 1.00 85.94 551 HIS A N 1
ATOM 4428 C CA . HIS A 1 551 ? 3.444 -7.937 45.551 1.00 85.94 551 HIS A CA 1
ATOM 4429 C C . HIS A 1 551 ? 3.651 -6.888 44.438 1.00 85.94 551 HIS A C 1
ATOM 4431 O O . HIS A 1 551 ? 4.723 -6.285 44.364 1.00 85.94 551 HIS A O 1
ATOM 4437 N N . PHE A 1 552 ? 2.650 -6.620 43.589 1.00 86.94 552 PHE A N 1
ATOM 4438 C CA . PHE A 1 552 ? 2.727 -5.547 42.595 1.00 86.94 552 PHE A CA 1
ATOM 4439 C C . PHE A 1 552 ? 2.361 -4.184 43.196 1.00 86.94 552 PHE A C 1
ATOM 4441 O O . PHE A 1 552 ? 1.253 -3.980 43.699 1.00 86.94 552 PHE A O 1
ATOM 4448 N N . GLY A 1 553 ? 3.253 -3.201 43.033 1.00 87.06 553 GLY A N 1
ATOM 4449 C CA . GLY A 1 553 ? 3.057 -1.841 43.550 1.00 87.06 553 GLY A CA 1
ATOM 4450 C C . GLY A 1 553 ? 1.776 -1.152 43.057 1.00 87.06 553 GLY A C 1
ATOM 4451 O O . GLY A 1 553 ? 1.144 -0.427 43.821 1.00 87.06 553 GLY A O 1
ATOM 4452 N N . SER A 1 554 ? 1.331 -1.421 41.823 1.00 87.31 554 SER A N 1
ATOM 4453 C CA . SER A 1 554 ? 0.075 -0.871 41.285 1.00 87.31 554 SER A CA 1
ATOM 4454 C C . SER A 1 554 ? -1.156 -1.330 42.075 1.00 87.31 554 SER A C 1
ATOM 4456 O O . SER A 1 554 ? -2.060 -0.531 42.301 1.00 87.31 554 SER A O 1
ATOM 4458 N N . ILE A 1 555 ? -1.184 -2.583 42.549 1.00 89.19 555 ILE A N 1
ATOM 4459 C CA . ILE A 1 555 ? -2.310 -3.132 43.326 1.00 89.19 555 ILE A CA 1
ATOM 4460 C C . ILE A 1 555 ? -2.321 -2.536 44.738 1.00 89.19 555 ILE A C 1
ATOM 4462 O O . ILE A 1 555 ? -3.373 -2.110 45.218 1.00 89.19 555 ILE A O 1
ATOM 4466 N N . GLN A 1 556 ? -1.150 -2.408 45.371 1.00 88.44 556 GLN A N 1
ATOM 4467 C CA . GLN A 1 556 ? -1.018 -1.734 46.669 1.00 88.44 556 GLN A CA 1
ATOM 4468 C C . GLN A 1 556 ? -1.478 -0.272 46.591 1.00 88.44 556 GLN A C 1
ATOM 4470 O O . GLN A 1 556 ? -2.279 0.182 47.410 1.00 88.44 556 GLN A O 1
ATOM 4475 N N . ALA A 1 557 ? -1.028 0.456 45.564 1.00 89.12 557 ALA A N 1
ATOM 4476 C CA . ALA A 1 557 ? -1.422 1.842 45.335 1.00 89.12 557 ALA A CA 1
ATOM 4477 C C . ALA A 1 557 ? -2.930 1.981 45.068 1.00 89.12 557 ALA A C 1
ATOM 4479 O O . ALA A 1 557 ? -3.550 2.948 45.517 1.00 89.12 557 ALA A O 1
ATOM 4480 N N . PHE A 1 558 ? -3.533 1.022 44.359 1.00 89.62 558 PHE A N 1
ATOM 4481 C CA . PHE A 1 558 ? -4.973 0.992 44.102 1.00 89.62 558 PHE A CA 1
ATOM 4482 C C . PHE A 1 558 ? -5.780 0.802 45.396 1.00 89.62 558 PHE A C 1
ATOM 4484 O O . PHE A 1 558 ? -6.716 1.557 45.657 1.00 89.62 558 PHE A O 1
ATOM 4491 N N . LYS A 1 559 ? -5.370 -0.140 46.254 1.00 87.50 559 LYS A N 1
ATOM 4492 C CA . LYS A 1 559 ? -5.991 -0.397 47.566 1.00 87.50 559 LYS A CA 1
ATOM 4493 C C . LYS A 1 559 ? -5.896 0.813 48.497 1.00 87.50 559 LYS A C 1
ATOM 4495 O O . LYS A 1 559 ? -6.883 1.187 49.127 1.00 87.50 559 LYS A O 1
ATOM 4500 N N . LEU A 1 560 ? -4.740 1.477 48.527 1.00 88.69 560 LEU A N 1
ATOM 4501 C CA . LEU A 1 560 ? -4.540 2.693 49.319 1.00 88.69 560 LEU A CA 1
ATOM 4502 C C . LEU A 1 560 ? -5.447 3.836 48.829 1.00 88.69 560 LEU A C 1
ATOM 4504 O O . LEU A 1 560 ? -6.016 4.576 49.629 1.00 88.69 560 LEU A O 1
ATOM 4508 N N . LYS A 1 561 ? -5.666 3.940 47.511 1.00 89.56 561 LYS A N 1
ATOM 4509 C CA . LYS A 1 561 ? -6.614 4.905 46.935 1.00 89.56 561 LYS A CA 1
ATOM 4510 C C . LYS A 1 561 ? -8.064 4.628 47.346 1.00 89.56 561 LYS A C 1
ATOM 4512 O O . LYS A 1 561 ? -8.812 5.572 47.586 1.00 89.56 561 LYS A O 1
ATOM 4517 N N . TYR A 1 562 ? -8.461 3.362 47.444 1.00 89.38 562 TYR A N 1
ATOM 4518 C CA . TYR A 1 562 ? -9.780 2.981 47.949 1.00 89.38 562 TYR A CA 1
ATOM 4519 C C . TYR A 1 562 ? -9.963 3.353 49.430 1.00 89.38 562 TYR A C 1
ATOM 4521 O O . TYR A 1 562 ? -10.975 3.959 49.778 1.00 89.38 562 TYR A O 1
ATOM 4529 N N . GLN A 1 563 ? -8.961 3.095 50.279 1.00 88.06 563 GLN A N 1
ATOM 4530 C CA . GLN A 1 563 ? -8.986 3.488 51.698 1.00 88.06 563 GLN A CA 1
ATOM 4531 C C . GLN A 1 563 ? -9.195 4.999 51.872 1.00 88.06 563 GLN A C 1
ATOM 4533 O O . GLN A 1 563 ? -10.070 5.413 52.629 1.00 88.06 563 GLN A O 1
ATOM 4538 N N . GLN A 1 564 ? -8.508 5.824 51.073 1.00 87.88 564 GLN A N 1
ATOM 4539 C CA . GLN A 1 564 ? -8.721 7.279 51.061 1.00 87.88 564 GLN A CA 1
ATOM 4540 C C . GLN A 1 564 ? -10.176 7.672 50.739 1.00 87.88 564 GLN A C 1
ATOM 4542 O O . GLN A 1 564 ? -10.684 8.683 51.234 1.00 87.88 564 GLN A O 1
ATOM 4547 N N . TYR A 1 565 ? -10.875 6.907 49.893 1.00 87.00 565 TYR A N 1
ATOM 4548 C CA . TYR A 1 565 ? -12.280 7.176 49.575 1.00 87.00 565 TYR A CA 1
ATOM 4549 C C . TYR A 1 565 ? -13.247 6.775 50.688 1.00 87.00 565 TYR A C 1
ATOM 4551 O O . TYR A 1 565 ? -14.272 7.443 50.827 1.00 87.00 565 TYR A O 1
ATOM 4559 N N . LEU A 1 566 ? -12.929 5.739 51.466 1.00 81.25 566 LEU A N 1
ATOM 4560 C CA . LEU A 1 566 ? -13.701 5.356 52.650 1.00 81.25 566 LEU A CA 1
ATOM 4561 C C . LEU A 1 566 ? -13.534 6.392 53.766 1.00 81.25 566 LEU A C 1
ATOM 4563 O O . LEU A 1 566 ? -14.522 6.944 54.240 1.00 81.25 566 LEU A O 1
ATOM 4567 N N . GLU A 1 567 ? -12.291 6.764 54.081 1.00 79.06 567 GLU A N 1
ATOM 4568 C CA . GLU A 1 567 ? -11.985 7.770 55.109 1.00 79.06 567 GLU A CA 1
ATOM 4569 C C . GLU A 1 567 ? -12.615 9.136 54.781 1.00 79.06 567 GLU A C 1
ATOM 4571 O O . GLU A 1 567 ? -13.188 9.806 55.640 1.00 79.06 567 GLU A O 1
ATOM 4576 N N . SER A 1 568 ? -12.592 9.542 53.505 1.00 71.50 568 SER A N 1
ATOM 4577 C CA . SER A 1 568 ? -13.239 10.785 53.061 1.00 71.50 568 SER A CA 1
ATOM 4578 C C . SER A 1 568 ? -14.770 10.711 52.973 1.00 71.50 568 SER A C 1
ATOM 4580 O O . SER A 1 568 ? -15.417 11.760 52.940 1.00 71.50 568 SER A O 1
ATOM 4582 N N . ALA A 1 569 ? -15.367 9.516 52.921 1.00 60.75 569 ALA A N 1
ATOM 4583 C CA . ALA A 1 569 ? -16.816 9.335 53.022 1.00 60.75 569 ALA A CA 1
ATOM 4584 C C . ALA A 1 569 ? -17.280 9.425 54.485 1.00 60.75 569 ALA A C 1
ATOM 4586 O O . ALA A 1 569 ? -18.239 10.147 54.765 1.00 60.75 569 ALA A O 1
ATOM 4587 N N . ASP A 1 570 ? -16.534 8.814 55.409 1.00 56.88 570 ASP A N 1
ATOM 4588 C CA . ASP A 1 570 ? -16.785 8.893 56.854 1.00 56.88 570 ASP A CA 1
ATOM 4589 C C . ASP A 1 570 ? -16.635 10.329 57.390 1.00 56.88 570 ASP A C 1
ATOM 4591 O O . ASP A 1 570 ? -17.434 10.783 58.209 1.00 56.88 570 ASP A O 1
ATOM 4595 N N . MET A 1 571 ? -15.686 11.111 56.856 1.00 55.12 571 MET A N 1
ATOM 4596 C CA . MET A 1 571 ? -15.550 12.541 57.185 1.00 55.12 571 MET A CA 1
ATOM 4597 C C . MET A 1 571 ? -16.659 13.432 56.592 1.00 55.12 571 MET A C 1
ATOM 4599 O O . MET A 1 571 ? -16.916 14.513 57.115 1.00 55.12 571 MET A O 1
ATOM 4603 N N . LYS A 1 572 ? -17.328 13.026 55.502 1.00 52.09 572 LYS A N 1
ATOM 4604 C CA . LYS A 1 572 ? -18.430 13.801 54.892 1.00 52.09 572 LYS A CA 1
ATOM 4605 C C . LYS A 1 572 ? -19.782 13.545 55.556 1.00 52.09 572 LYS A C 1
ATOM 4607 O O . LYS A 1 572 ? -20.625 14.435 55.552 1.00 52.09 572 LYS A O 1
ATOM 4612 N N . LEU A 1 573 ? -19.972 12.374 56.165 1.00 49.53 573 LEU A N 1
ATOM 4613 C CA . LEU A 1 573 ? -21.142 12.072 56.999 1.00 49.53 573 LEU A CA 1
ATOM 4614 C C . LEU A 1 573 ? -21.147 12.867 58.319 1.00 49.53 573 LEU A C 1
ATOM 4616 O O . LEU A 1 573 ? -22.214 13.067 58.894 1.00 49.53 573 LEU A O 1
ATOM 4620 N N . SER A 1 574 ? -19.992 13.376 58.768 1.00 44.81 574 SER A N 1
ATOM 4621 C CA . SER A 1 574 ? -19.873 14.215 59.971 1.00 44.81 574 SER A CA 1
ATOM 4622 C C . SER A 1 574 ? -19.886 15.730 59.709 1.00 44.81 574 SER A C 1
ATOM 4624 O O . SER A 1 574 ? -19.983 16.507 60.658 1.00 44.81 574 SER A O 1
ATOM 4626 N N . ALA A 1 575 ? -19.846 16.175 58.447 1.00 46.81 575 ALA A N 1
ATOM 4627 C CA . ALA A 1 575 ? -19.796 17.592 58.080 1.00 46.81 575 ALA A CA 1
ATOM 4628 C C . ALA A 1 575 ? -20.806 17.930 56.969 1.00 46.81 575 ALA A C 1
ATOM 4630 O O . ALA A 1 575 ? -20.457 18.077 55.798 1.00 46.81 575 ALA A O 1
ATOM 4631 N N . SER A 1 576 ? -22.081 18.078 57.337 1.00 34.69 576 SER A N 1
ATOM 4632 C CA . SER A 1 576 ? -23.127 18.587 56.445 1.00 34.69 576 SER A CA 1
ATOM 4633 C C . SER A 1 576 ? -23.200 20.122 56.478 1.00 34.69 576 SER A C 1
ATOM 4635 O O . SER A 1 576 ? -23.863 20.684 57.347 1.00 34.69 576 SER A O 1
ATOM 4637 N N . VAL A 1 577 ? -22.583 20.803 55.507 1.00 37.16 577 VAL A N 1
ATOM 4638 C CA . VAL A 1 577 ? -22.987 22.153 55.055 1.00 37.16 577 VAL A CA 1
ATOM 4639 C C . VAL A 1 577 ? -22.756 22.241 53.536 1.00 37.16 577 VAL A C 1
ATOM 4641 O O . VAL A 1 577 ? -21.667 21.884 53.083 1.00 37.16 577 VAL A O 1
ATOM 4644 N N . PRO A 1 578 ? -23.739 22.673 52.722 1.00 38.31 578 PRO A N 1
ATOM 4645 C CA . PRO A 1 578 ? -23.576 22.760 51.275 1.00 38.31 578 PRO A CA 1
ATOM 4646 C C . PRO A 1 578 ? -22.932 24.097 50.885 1.00 38.31 578 PRO A C 1
ATOM 4648 O O . PRO A 1 578 ? -23.448 25.152 51.246 1.00 38.31 578 PRO A O 1
ATOM 4651 N N . ASP A 1 579 ? -21.848 24.063 50.106 1.00 29.91 579 ASP A N 1
ATOM 4652 C CA . ASP A 1 579 ? -21.311 25.263 49.456 1.00 29.91 579 ASP A CA 1
ATOM 4653 C C . ASP A 1 579 ? -21.538 25.200 47.940 1.00 29.91 579 ASP A C 1
ATOM 4655 O O . ASP A 1 579 ? -21.025 24.331 47.226 1.00 29.91 579 ASP A O 1
ATOM 4659 N N . MET A 1 580 ? -22.370 26.125 47.461 1.00 40.59 580 MET A N 1
ATOM 4660 C CA . MET A 1 580 ? -22.622 26.373 46.051 1.00 40.59 580 MET A CA 1
ATOM 4661 C C . MET A 1 580 ? -21.521 27.270 45.497 1.00 40.59 580 MET A C 1
ATOM 4663 O O . MET A 1 580 ? -21.504 28.459 45.800 1.00 40.59 580 MET A O 1
ATOM 4667 N N . ARG A 1 581 ? -20.689 26.743 44.590 1.00 40.28 581 ARG A N 1
ATOM 4668 C CA . ARG A 1 581 ? -20.202 27.447 43.381 1.00 40.28 581 ARG A CA 1
ATOM 4669 C C . ARG A 1 581 ? -19.129 26.630 42.670 1.00 40.28 581 ARG A C 1
ATOM 4671 O O . ARG A 1 581 ? -18.043 26.445 43.206 1.00 40.28 581 ARG A O 1
ATOM 4678 N N . LYS A 1 582 ? -19.372 26.304 41.395 1.00 34.28 582 LYS A N 1
ATOM 4679 C CA . LYS A 1 582 ? -18.358 26.466 40.338 1.00 34.28 582 LYS A CA 1
ATOM 4680 C C . LYS A 1 582 ? -18.967 26.458 38.930 1.00 34.28 582 LYS A C 1
ATOM 4682 O O . LYS A 1 582 ? -19.413 25.438 38.429 1.00 34.28 582 LYS A O 1
ATOM 4687 N N . LYS A 1 583 ? -18.938 27.666 38.357 1.00 32.75 583 LYS A N 1
ATOM 4688 C CA . LYS A 1 583 ? -18.521 28.054 37.001 1.00 32.75 583 LYS A CA 1
ATOM 4689 C C . LYS A 1 583 ? -19.062 27.241 35.814 1.00 32.75 583 LYS A C 1
ATOM 4691 O O . LYS A 1 583 ? -18.534 26.196 35.453 1.00 32.75 583 LYS A O 1
ATOM 4696 N N . ALA A 1 584 ? -20.066 27.832 35.171 1.00 40.81 584 ALA A N 1
ATOM 4697 C CA . ALA A 1 584 ? -20.436 27.597 33.786 1.00 40.81 584 ALA A CA 1
ATOM 4698 C C . ALA A 1 584 ? -19.533 28.442 32.878 1.00 40.81 584 ALA A C 1
ATOM 4700 O O . ALA A 1 584 ? -19.449 29.644 33.093 1.00 40.81 584 ALA A O 1
ATOM 4701 N N . GLU A 1 585 ? -18.873 27.814 31.907 1.00 40.03 585 GLU A N 1
ATOM 4702 C CA . GLU A 1 585 ? -18.408 28.418 30.649 1.00 40.03 585 GLU A CA 1
ATOM 4703 C C . GLU A 1 585 ? -17.874 27.272 29.773 1.00 40.03 585 GLU A C 1
ATOM 4705 O O . GLU A 1 585 ? -16.841 26.682 30.076 1.00 40.03 585 GLU A O 1
ATOM 4710 N N . GLY A 1 586 ? -18.655 26.887 28.754 1.00 40.75 586 GLY A N 1
ATOM 4711 C CA . GLY A 1 586 ? -18.325 25.810 27.805 1.00 40.75 586 GLY A CA 1
ATOM 4712 C C . GLY A 1 586 ? -19.524 25.067 27.188 1.00 40.75 586 GLY A C 1
ATOM 4713 O O . GLY A 1 586 ? -19.372 24.453 26.142 1.00 40.75 586 GLY A O 1
ATOM 4714 N N . ARG A 1 587 ? -20.728 25.155 27.775 1.00 44.53 587 ARG A N 1
ATOM 4715 C CA . ARG A 1 587 ? -21.911 24.344 27.395 1.00 44.53 587 ARG A CA 1
ATOM 4716 C C . ARG A 1 587 ? -22.924 25.075 26.506 1.00 44.53 587 ARG A C 1
ATOM 4718 O O . ARG A 1 587 ? -24.108 25.117 26.825 1.00 44.53 587 ARG A O 1
ATOM 4725 N N . GLY A 1 588 ? -22.459 25.739 25.452 1.00 42.59 588 GLY A N 1
ATOM 4726 C CA . GLY A 1 588 ? -23.362 26.418 24.513 1.00 42.59 588 GLY A CA 1
ATOM 4727 C C . GLY A 1 588 ? -24.041 25.441 23.554 1.00 42.59 588 GLY A C 1
ATOM 4728 O O . GLY A 1 588 ? -25.253 25.472 23.408 1.00 42.59 588 GLY A O 1
ATOM 4729 N N . LEU A 1 589 ? -23.254 24.542 22.955 1.00 43.31 589 LEU A N 1
ATOM 4730 C CA . LEU A 1 589 ? -23.724 23.604 21.929 1.00 43.31 589 LEU A CA 1
ATOM 4731 C C . LEU A 1 589 ? -24.103 22.226 22.499 1.00 43.31 589 LEU A C 1
ATOM 4733 O O . LEU A 1 589 ? -24.984 21.569 21.967 1.00 43.31 589 LEU A O 1
ATOM 4737 N N . GLU A 1 590 ? -23.514 21.819 23.630 1.00 50.41 590 GLU A N 1
ATOM 4738 C CA . GLU A 1 590 ? -23.867 20.560 24.312 1.00 50.41 590 GLU A CA 1
ATOM 4739 C C . GLU A 1 590 ? -25.259 20.604 24.956 1.00 50.41 590 GLU A C 1
ATOM 4741 O O . GLU A 1 590 ? -25.895 19.571 25.097 1.00 50.41 590 GLU A O 1
ATOM 4746 N N . LYS A 1 591 ? -25.761 21.785 25.335 1.00 44.88 591 LYS A N 1
ATOM 4747 C CA . LYS A 1 591 ? -26.996 21.899 26.120 1.00 44.88 591 LYS A CA 1
ATOM 4748 C C . LYS A 1 591 ? -28.265 21.731 25.278 1.00 44.88 591 LYS A C 1
ATOM 4750 O O . LYS A 1 591 ? -29.195 21.072 25.721 1.00 44.88 591 LYS A O 1
ATOM 4755 N N . GLU A 1 592 ? -28.284 22.273 24.059 1.00 47.44 592 GLU A N 1
ATOM 4756 C CA . GLU A 1 592 ? -29.407 22.082 23.126 1.00 47.44 592 GLU A CA 1
ATOM 4757 C C . GLU A 1 592 ? -29.509 20.618 22.648 1.00 47.44 592 GLU A C 1
ATOM 4759 O O . GLU A 1 592 ? -30.609 20.108 22.444 1.00 47.44 592 GLU A O 1
ATOM 4764 N N . GLU A 1 593 ? -28.381 19.902 22.554 1.00 46.78 593 GLU A N 1
ATOM 4765 C CA . GLU A 1 593 ? -28.347 18.471 22.211 1.00 46.78 593 GLU A CA 1
ATOM 4766 C C . GLU A 1 593 ? -28.580 17.545 23.428 1.00 46.78 593 GLU A C 1
ATOM 4768 O O . GLU A 1 593 ? -29.192 16.483 23.284 1.00 46.78 593 GLU A O 1
ATOM 4773 N N . GLU A 1 594 ? -28.170 17.945 24.640 1.00 49.28 594 GLU A N 1
ATOM 4774 C CA . GLU A 1 594 ? -28.538 17.291 25.911 1.00 49.28 594 GLU A CA 1
ATOM 4775 C C . GLU A 1 594 ? -30.050 17.379 26.182 1.00 49.28 594 GLU A C 1
ATOM 4777 O O . GLU A 1 594 ? -30.641 16.428 26.700 1.00 49.28 594 GLU A O 1
ATOM 4782 N N . ASP A 1 595 ? -30.698 18.482 25.800 1.00 49.53 595 ASP A N 1
ATOM 4783 C CA . ASP A 1 595 ? -32.148 18.646 25.927 1.00 49.53 595 ASP A CA 1
ATOM 4784 C C . ASP A 1 595 ? -32.904 17.754 24.915 1.00 49.53 595 ASP A C 1
ATOM 4786 O O . ASP A 1 595 ? -33.861 17.074 25.299 1.00 49.53 595 ASP A O 1
ATOM 4790 N N . TYR A 1 596 ? -32.401 17.617 23.677 1.00 50.09 596 TYR A N 1
ATOM 4791 C CA . TYR A 1 596 ? -32.881 16.607 22.714 1.00 50.09 596 TYR A CA 1
ATOM 4792 C C . TYR A 1 596 ? -32.706 15.167 23.241 1.00 50.09 596 TYR A C 1
ATOM 4794 O O . TYR A 1 596 ? -33.572 14.303 23.056 1.00 50.09 596 TYR A O 1
ATOM 4802 N N . PHE A 1 597 ? -31.595 14.896 23.937 1.00 47.09 597 PHE A N 1
ATOM 4803 C CA . PHE A 1 597 ? -31.332 13.608 24.578 1.00 47.09 597 PHE A CA 1
ATOM 4804 C C . PHE A 1 597 ? -32.321 13.329 25.713 1.00 47.09 597 PHE A C 1
ATOM 4806 O O . PHE A 1 597 ? -32.897 12.244 25.740 1.00 47.09 597 PHE A O 1
ATOM 4813 N N . ASN A 1 598 ? -32.579 14.288 26.605 1.00 50.72 598 ASN A N 1
ATOM 4814 C CA . ASN A 1 598 ? -33.536 14.124 27.704 1.00 50.72 598 ASN A CA 1
ATOM 4815 C C . ASN A 1 598 ? -34.962 13.839 27.205 1.00 50.72 598 ASN A C 1
ATOM 4817 O O . ASN A 1 598 ? -35.652 13.010 27.804 1.00 50.72 598 ASN A O 1
ATOM 4821 N N . GLU A 1 599 ? -35.388 14.440 26.089 1.00 44.91 599 GLU A N 1
ATOM 4822 C CA . GLU A 1 599 ? -36.693 14.145 25.483 1.00 44.91 599 GLU A CA 1
ATOM 4823 C C . GLU A 1 599 ? -36.792 12.703 24.959 1.00 44.91 599 GLU A C 1
ATOM 4825 O O . GLU A 1 599 ? -37.755 12.003 25.280 1.00 44.91 599 GLU A O 1
ATOM 4830 N N . ARG A 1 600 ? -35.793 12.198 24.216 1.00 42.41 600 ARG A N 1
ATOM 4831 C CA . ARG A 1 600 ? -35.823 10.806 23.720 1.00 42.41 600 ARG A CA 1
ATOM 4832 C C . ARG A 1 600 ? -35.575 9.770 24.818 1.00 42.41 600 ARG A C 1
ATOM 4834 O O . ARG A 1 600 ? -36.252 8.745 24.821 1.00 42.41 600 ARG A O 1
ATOM 4841 N N . TYR A 1 601 ? -34.648 10.015 25.748 1.00 40.84 601 TYR A N 1
ATOM 4842 C CA . TYR A 1 601 ? -34.327 9.084 26.840 1.00 40.84 601 TYR A CA 1
ATOM 4843 C C . TYR A 1 601 ? -35.483 8.943 27.839 1.00 40.84 601 TYR A C 1
ATOM 4845 O O . TYR A 1 601 ? -35.734 7.840 28.316 1.00 40.84 601 TYR A O 1
ATOM 4853 N N . SER A 1 602 ? -36.215 10.027 28.125 1.00 41.00 602 SER A N 1
ATOM 4854 C CA . SER A 1 602 ? -37.401 9.994 28.994 1.00 41.00 602 SER A CA 1
ATOM 4855 C C . SER A 1 602 ? -38.514 9.129 28.395 1.00 41.00 602 SER A C 1
ATOM 4857 O O . SER A 1 602 ? -39.046 8.241 29.061 1.00 41.00 602 SER A O 1
ATOM 4859 N N . VAL A 1 603 ? -38.806 9.316 27.103 1.00 43.47 603 VAL A N 1
ATOM 4860 C CA . VAL A 1 603 ? -39.858 8.558 26.410 1.00 43.47 603 VAL A CA 1
ATOM 4861 C C . VAL A 1 603 ? -39.468 7.084 26.238 1.00 43.47 603 VAL A C 1
ATOM 4863 O O . VAL A 1 603 ? -40.319 6.210 26.384 1.00 43.47 603 VAL A O 1
ATOM 4866 N N . PHE A 1 604 ? -38.190 6.771 25.997 1.00 38.78 604 PHE A N 1
ATOM 4867 C CA . PHE A 1 604 ? -37.738 5.388 25.788 1.00 38.78 604 PHE A CA 1
ATOM 4868 C C . PHE A 1 604 ? -37.479 4.598 27.079 1.00 38.78 604 PHE A C 1
ATOM 4870 O O . PHE A 1 604 ? -37.795 3.409 27.112 1.00 38.78 604 PHE A O 1
ATOM 4877 N N . CYS A 1 605 ? -36.966 5.218 28.152 1.00 39.62 605 CYS A N 1
ATOM 4878 C CA . CYS A 1 605 ? -36.884 4.555 29.462 1.00 39.62 605 CYS A CA 1
ATOM 4879 C C . CYS A 1 605 ? -38.279 4.201 29.978 1.00 39.62 605 CYS A C 1
ATOM 4881 O O . CYS A 1 605 ? -38.457 3.107 30.495 1.00 39.62 605 CYS A O 1
ATOM 4883 N N . PHE A 1 606 ? -39.285 5.052 29.742 1.00 42.41 606 PHE A N 1
ATOM 4884 C CA . PHE A 1 606 ? -40.670 4.718 30.075 1.00 42.41 606 PHE A CA 1
ATOM 4885 C C . PHE A 1 606 ? -41.157 3.473 29.314 1.00 42.41 606 PHE A C 1
ATOM 4887 O O . PHE A 1 606 ? -41.820 2.618 29.890 1.00 42.41 606 PHE A O 1
ATOM 4894 N N . VAL A 1 607 ? -40.779 3.314 28.041 1.00 43.53 607 VAL A N 1
ATOM 4895 C CA . VAL A 1 607 ? -41.157 2.146 27.225 1.00 43.53 607 VAL A CA 1
ATOM 4896 C C . VAL A 1 607 ? -40.402 0.877 27.640 1.00 43.53 607 VAL A C 1
ATOM 4898 O O . VAL A 1 607 ? -41.019 -0.184 27.710 1.00 43.53 607 VAL A O 1
ATOM 4901 N N . ILE A 1 608 ? -39.105 0.960 27.961 1.00 41.88 608 ILE A N 1
ATOM 4902 C CA . ILE A 1 608 ? -38.316 -0.193 28.430 1.00 41.88 608 ILE A CA 1
ATOM 4903 C C . ILE A 1 608 ? -38.712 -0.603 29.853 1.00 41.88 608 ILE A C 1
ATOM 4905 O O . ILE A 1 608 ? -38.869 -1.797 30.092 1.00 41.88 608 ILE A O 1
ATOM 4909 N N . ASP A 1 609 ? -38.956 0.343 30.764 1.00 41.41 609 ASP A N 1
ATOM 4910 C CA . ASP A 1 609 ? -39.473 0.044 32.105 1.00 41.41 609 ASP A CA 1
ATOM 4911 C C . ASP A 1 609 ? -40.903 -0.519 32.027 1.00 41.41 609 ASP A C 1
ATOM 4913 O O . ASP A 1 609 ? -41.227 -1.465 32.744 1.00 41.41 609 ASP A O 1
ATOM 4917 N N . CYS A 1 610 ? -41.746 -0.045 31.097 1.00 39.28 610 CYS A N 1
ATOM 4918 C CA . CYS A 1 610 ? -43.051 -0.658 30.830 1.00 39.28 610 CYS A CA 1
ATOM 4919 C C . CYS A 1 610 ? -42.936 -2.076 30.249 1.00 39.28 610 CYS A C 1
ATOM 4921 O O . CYS A 1 610 ? -43.689 -2.951 30.672 1.00 39.28 610 CYS A O 1
ATOM 4923 N N . LEU A 1 611 ? -42.005 -2.336 29.323 1.00 40.62 611 LEU A N 1
ATOM 4924 C CA . LEU A 1 611 ? -41.771 -3.670 28.751 1.00 40.62 611 LEU A CA 1
ATOM 4925 C C . LEU A 1 611 ? -41.203 -4.649 29.788 1.00 40.62 611 LEU A C 1
ATOM 4927 O O . LEU A 1 611 ? -41.660 -5.790 29.847 1.00 40.62 611 LEU A O 1
ATOM 4931 N N . PHE A 1 612 ? -40.287 -4.202 30.652 1.00 40.50 612 PHE A N 1
ATOM 4932 C CA . PHE A 1 612 ? -39.763 -5.007 31.759 1.00 40.50 612 PHE A CA 1
ATOM 4933 C C . PHE A 1 612 ? -40.832 -5.284 32.826 1.00 40.50 612 PHE A C 1
ATOM 4935 O O . PHE A 1 612 ? -40.929 -6.415 33.303 1.00 40.50 612 PHE A O 1
ATOM 4942 N N . CYS A 1 613 ? -41.685 -4.305 33.153 1.00 40.88 613 CYS A N 1
ATOM 4943 C CA . CYS A 1 613 ? -42.832 -4.503 34.046 1.00 40.88 613 CYS A CA 1
ATOM 4944 C C . CYS A 1 613 ? -43.890 -5.447 33.450 1.00 40.88 613 CYS A C 1
ATOM 4946 O O . CYS A 1 613 ? -44.459 -6.259 34.180 1.00 40.88 613 CYS A O 1
ATOM 4948 N N . LEU A 1 614 ? -44.129 -5.397 32.134 1.00 39.06 614 LEU A N 1
ATOM 4949 C CA . LEU A 1 614 ? -45.024 -6.326 31.433 1.00 39.06 614 LEU A CA 1
ATOM 4950 C C . LEU A 1 614 ? -44.460 -7.754 31.416 1.00 39.06 614 LEU A C 1
ATOM 4952 O O . LEU A 1 614 ? -45.201 -8.696 31.681 1.00 39.06 614 LEU A O 1
ATOM 4956 N N . GLN A 1 615 ? -43.155 -7.931 31.186 1.00 39.97 615 GLN A N 1
ATOM 4957 C CA . GLN A 1 615 ? -42.510 -9.249 31.240 1.00 39.97 615 GLN A CA 1
ATOM 4958 C C . GLN A 1 615 ? -42.495 -9.845 32.657 1.00 39.97 615 GLN A C 1
ATOM 4960 O O . GLN A 1 615 ? -42.698 -11.050 32.802 1.00 39.97 615 GLN A O 1
ATOM 4965 N N . TYR A 1 616 ? -42.332 -9.019 33.698 1.00 37.75 616 TYR A N 1
ATOM 4966 C CA . TYR A 1 616 ? -42.431 -9.466 35.093 1.00 37.75 616 TYR A CA 1
ATOM 4967 C C . TYR A 1 616 ? -43.875 -9.773 35.523 1.00 37.75 616 TYR A C 1
ATOM 4969 O O . TYR A 1 616 ? -44.101 -10.795 36.164 1.00 37.75 616 TYR A O 1
ATOM 4977 N N . SER A 1 617 ? -44.866 -8.974 35.104 1.00 38.94 617 SER A N 1
ATOM 4978 C CA . SER A 1 617 ? -46.286 -9.258 35.391 1.00 38.94 617 SER A CA 1
ATOM 4979 C C . SER A 1 617 ? -46.792 -10.528 34.696 1.00 38.94 617 SER A C 1
ATOM 4981 O O . SER A 1 617 ? -47.576 -11.275 35.281 1.00 38.94 617 SER A O 1
ATOM 4983 N N . PHE A 1 618 ? -46.325 -10.822 33.476 1.00 36.09 618 PHE A N 1
ATOM 4984 C CA . PHE A 1 618 ? -46.651 -12.082 32.796 1.00 36.09 618 PHE A CA 1
ATOM 4985 C C . PHE A 1 618 ? -45.957 -13.295 33.435 1.00 36.09 618 PHE A C 1
ATOM 4987 O O . PHE A 1 618 ? -46.546 -14.375 33.475 1.00 36.09 618 PHE A O 1
ATOM 4994 N N . ALA A 1 619 ? -44.746 -13.126 33.974 1.00 38.28 619 ALA A N 1
ATOM 4995 C CA . ALA A 1 619 ? -44.045 -14.187 34.696 1.00 38.28 619 ALA A CA 1
ATOM 4996 C C . ALA A 1 619 ? -44.684 -14.488 36.067 1.00 38.28 619 ALA A C 1
ATOM 4998 O O . ALA A 1 619 ? -44.796 -15.656 36.431 1.00 38.28 619 ALA A O 1
ATOM 4999 N N . GLU A 1 620 ? -45.170 -13.478 36.797 1.00 35.50 620 GLU A N 1
ATOM 5000 C CA . GLU A 1 620 ? -45.886 -13.688 38.068 1.00 35.50 620 GLU A CA 1
ATOM 5001 C C . GLU A 1 620 ? -47.300 -14.265 37.879 1.00 35.50 620 GLU A C 1
ATOM 5003 O O . GLU A 1 620 ? -47.707 -15.121 38.666 1.00 35.50 620 GLU A O 1
ATOM 5008 N N . CYS A 1 621 ? -48.028 -13.901 36.813 1.00 33.09 621 CYS A N 1
ATOM 5009 C CA . CYS A 1 621 ? -49.312 -14.550 36.498 1.00 33.09 621 CYS A CA 1
ATOM 5010 C C . CYS A 1 621 ? -49.138 -16.020 36.077 1.00 33.09 621 CYS A C 1
ATOM 5012 O O . CYS A 1 621 ? -49.943 -16.865 36.457 1.00 33.09 621 CYS A O 1
ATOM 5014 N N . ALA A 1 622 ? -48.065 -16.361 35.353 1.00 37.84 622 ALA A N 1
ATOM 5015 C CA . ALA A 1 622 ? -47.812 -17.739 34.919 1.00 37.84 622 ALA A CA 1
ATOM 5016 C C . ALA A 1 622 ? -47.353 -18.678 36.054 1.00 37.84 622 ALA A C 1
ATOM 5018 O O . ALA A 1 622 ? -47.472 -19.895 35.922 1.00 37.84 622 ALA A O 1
ATOM 5019 N N . ILE A 1 623 ? -46.837 -18.138 37.165 1.00 40.22 623 ILE A N 1
ATOM 5020 C CA . ILE A 1 623 ? -46.389 -18.930 38.324 1.00 40.22 623 ILE A CA 1
ATOM 5021 C C . ILE A 1 623 ? -47.528 -19.168 39.335 1.00 40.22 623 ILE A C 1
ATOM 5023 O O . ILE A 1 623 ? -47.493 -20.171 40.048 1.00 40.22 623 ILE A O 1
ATOM 5027 N N . ASN A 1 624 ? -48.569 -18.324 39.362 1.00 37.03 624 ASN A N 1
ATOM 5028 C CA . ASN A 1 624 ? -49.702 -18.485 40.285 1.00 37.03 624 ASN A CA 1
ATOM 5029 C C . ASN A 1 624 ? -50.879 -19.322 39.746 1.00 37.03 624 ASN A C 1
ATOM 5031 O O . ASN A 1 624 ? -51.608 -19.884 40.558 1.00 37.03 624 ASN A O 1
ATOM 5035 N N . ASP A 1 625 ? -51.025 -19.499 38.427 1.00 35.56 625 ASP A N 1
ATOM 5036 C CA . ASP A 1 625 ? -52.105 -20.315 37.828 1.00 35.56 625 ASP A CA 1
ATOM 5037 C C . ASP A 1 625 ? -51.640 -21.720 37.392 1.00 35.56 625 ASP A C 1
ATOM 5039 O O . ASP A 1 625 ? -52.107 -22.313 36.419 1.00 35.56 625 ASP A O 1
ATOM 5043 N N . GLY A 1 626 ? -50.718 -22.303 38.160 1.00 33.41 626 GLY A N 1
ATOM 5044 C CA . GLY A 1 626 ? -50.272 -23.691 38.033 1.00 33.41 626 GLY A CA 1
ATOM 5045 C C . GLY A 1 626 ? -51.242 -24.713 38.635 1.00 33.41 626 GLY A C 1
ATOM 5046 O O . GLY A 1 626 ? -50.807 -25.599 39.367 1.00 33.41 626 GLY A O 1
ATOM 5047 N N . ALA A 1 627 ? -52.543 -24.609 38.360 1.00 39.25 627 ALA A N 1
ATOM 5048 C CA . ALA A 1 627 ? -53.491 -25.700 38.567 1.00 39.25 627 ALA A CA 1
ATOM 5049 C C . ALA A 1 627 ? -54.715 -25.534 37.653 1.00 39.25 627 ALA A C 1
ATOM 5051 O O . ALA A 1 627 ? -55.405 -24.525 37.720 1.00 39.25 627 ALA A O 1
ATOM 5052 N N . ILE A 1 628 ? -55.036 -26.613 36.924 1.00 33.28 628 ILE A N 1
ATOM 5053 C CA . ILE A 1 628 ? -56.279 -26.874 36.166 1.00 33.28 628 ILE A CA 1
ATOM 5054 C C . ILE A 1 628 ? -56.251 -26.454 34.676 1.00 33.28 628 ILE A C 1
ATOM 5056 O O . ILE A 1 628 ? -56.777 -25.418 34.297 1.00 33.28 628 ILE A O 1
ATOM 5060 N N . PHE A 1 629 ? -55.721 -27.316 33.797 1.00 26.98 629 PHE A N 1
ATOM 5061 C CA . PHE A 1 629 ? -56.531 -28.178 32.906 1.00 26.98 629 PHE A CA 1
ATOM 5062 C C . PHE A 1 629 ? -55.637 -29.082 32.035 1.00 26.98 629 PHE A C 1
ATOM 5064 O O . PHE A 1 629 ? -54.714 -28.625 31.369 1.00 26.98 629 PHE A O 1
ATOM 5071 N N . CYS A 1 630 ? -55.929 -30.385 32.067 1.00 30.53 630 CYS A N 1
ATOM 5072 C CA . CYS A 1 630 ? -55.382 -31.418 31.187 1.00 30.53 630 CYS A CA 1
ATOM 5073 C C . CYS A 1 630 ? -55.938 -31.302 29.764 1.00 30.53 630 CYS A C 1
ATOM 5075 O O . CYS A 1 630 ? -57.156 -31.196 29.620 1.00 30.53 630 CYS A O 1
ATOM 5077 N N . SER A 1 631 ? -55.076 -31.488 28.761 1.00 30.12 631 SER A N 1
ATOM 5078 C CA . SER A 1 631 ? -55.098 -32.629 27.819 1.00 30.12 631 SER A CA 1
ATOM 5079 C C . SER A 1 631 ? -54.006 -32.471 26.770 1.00 30.12 631 SER A C 1
ATOM 5081 O O . SER A 1 631 ? -54.041 -31.423 26.085 1.00 30.12 631 SER A O 1
#

Radius of gyration: 36.57 Å; chains: 1; bounding box: 118×70×98 Å